Protein AF-0000000085047486 (afdb_homodimer)

Foldseek 3Di:
DWAALVVVCVVVVHDSVVQVVCCVVVQQNQDDADPVRGGIDDVVSVVSVVQVVVVVVLPDDSVVSSVQVPDPDDPPVVVNVVSVVVVVVVVVVVVLVVVLVVLLVVLPPDPPDDPVLSVVCVQQSSQCSSLLVVVLVLQCVVCVVPVVLNVQSVVCVDPVVSNQLSVLVSQLLVVLVVCLVVVHALPDPSNLVSVVSNDDPNNVVVLVLVPVPVSCVVCVVRPVGPDPPSSVVSNNVNVVVNVVVVVVVVVVVVVD/DWAALVVVCVVVVHDSVVQVVCCVVVQQNQDDADPVRGGIDDVVSVVSVVQVVVVVVLPDDSVVSSVQVPDPDDPPVVVNVVSVVVVVVVVVVVVLVVVLVVLLVVLPPDPPDDPVLSVVCVQQSSQCSSLLVVVLVLVCVVCVVPVVLNVVSVVCPDPVVSNQLSVLVSQLLVVLVVCLVVVHALPDPSNLVSVVSNDDPNNVVVLVLVVVPVSCVVVVVRPVGPDDPSSVVSNNVNVVVNVVVVVVVVVVVVVD

Solvent-accessible surface area (backbone atoms only — not comparable to full-atom values): 28492 Å² total; per-residue (Å²): 110,78,34,40,62,68,56,44,18,61,68,72,70,56,48,58,66,55,51,50,48,31,33,72,73,62,70,51,60,68,82,44,61,47,98,85,66,42,63,24,39,35,58,68,53,52,54,51,48,48,54,49,50,51,41,44,64,60,64,48,50,73,68,55,46,48,54,52,70,70,41,91,70,69,62,54,69,61,50,45,52,52,39,48,51,52,50,51,51,49,49,50,54,50,48,52,41,48,50,44,46,49,57,54,51,58,53,67,75,33,88,86,49,53,66,68,62,46,58,73,42,40,66,42,51,50,44,52,52,70,35,42,63,58,37,51,49,52,50,45,63,73,38,65,89,34,69,71,59,42,54,47,53,55,58,70,70,39,70,82,58,42,58,60,50,51,52,35,49,51,50,36,51,51,50,49,48,52,29,58,76,66,68,49,69,54,92,33,72,68,48,50,50,33,47,56,70,59,58,43,78,50,46,54,54,51,53,55,44,71,70,32,64,68,57,42,65,77,37,40,79,54,66,65,68,66,56,60,66,70,60,42,52,50,50,49,52,29,49,49,52,52,53,55,56,47,54,52,52,53,54,55,54,65,76,94,110,78,34,41,62,68,58,44,18,62,67,72,70,57,46,58,67,56,51,50,48,31,33,72,75,63,69,52,59,69,83,44,58,46,95,85,68,42,61,22,39,36,59,68,53,50,54,51,49,48,54,50,50,50,40,45,63,61,63,48,50,72,68,55,44,48,54,53,70,70,41,91,70,68,61,54,68,62,52,46,52,51,37,50,51,51,50,51,51,50,50,50,54,50,49,53,40,47,48,45,47,50,57,55,52,57,52,67,75,33,88,88,49,53,66,68,61,46,58,73,42,41,66,38,50,51,43,52,51,70,34,42,64,58,39,51,50,53,50,46,62,74,39,64,90,35,68,70,60,42,53,45,52,56,57,70,69,38,68,81,58,43,58,60,50,52,51,34,48,51,50,35,50,51,51,52,48,50,29,58,76,68,68,48,69,55,92,32,72,69,49,50,50,34,49,58,71,59,59,42,77,51,46,53,54,50,53,56,46,72,70,32,65,68,55,42,64,76,38,38,79,54,66,65,67,64,56,60,66,71,59,41,52,51,50,50,53,31,51,50,53,52,54,56,56,47,52,53,52,55,54,54,54,66,76,92

Radius of gyration: 31.58 Å; Cα contacts (8 Å, |Δi|>4): 415; chains: 2; bounding box: 47×103×79 Å

Sequence (512 aa):
MEVTIGHFAKLVNTTIRTLRYYDKIELLKPTNRNDKGQKVYTRKEWELYQKISIFKQLGLSLEEIKTHLSKDTLKTKELLDLQEQMINQKMEELNETLQTIQRMKELYGKNSISDKELDEFTFIMLDVFRREKKQIHALEKHFHDNPCILAEIESLKDPKLNLERDKATIELLSITRKLLVYNETVNNSEMLKAINNLVTPTTRTLFTLLQDETFLEAHQHEFNSYIPEDLGIYLYEGLKAYFTSRSSQEEDKKDVMEVTIGHFAKLVNTTIRTLRYYDKIELLKPTNRNDKGQKVYTRKEWELYQKISIFKQLGLSLEEIKTHLSKDTLKTKELLDLQEQMINQKMEELNETLQTIQRMKELYGKNSISDKELDEFTFIMLDVFRREKKQIHALEKHFHDNPCILAEIESLKDPKLNLERDKATIELLSITRKLLVYNETVNNSEMLKAINNLVTPTTRTLFTLLQDETFLEAHQHEFNSYIPEDLGIYLYEGLKAYFTSRSSQEEDKKDV

InterPro domains:
  IPR000551 MerR-type HTH domain [PF13411] (4-70)
  IPR000551 MerR-type HTH domain [PS50937] (1-71)
  IPR000551 MerR-type HTH domain [SM00422] (3-72)
  IPR009061 Putative DNA-binding domain superfamily [SSF46955] (4-115)
  IPR047057 MerR transcriptional regulator [PTHR30204] (3-142)

Organism: Alkalihalophilus pseudofirmus (strain ATCC BAA-2126 / JCM 17055 / OF4) (NCBI:txid398511)

Secondary structure (DSSP, 8-state):
-EE-HHHHHHHHT--HHHHHHHHHTTSS---EE-TTS-EEEEHHHHHHHHHHHHHHHHT--HHHHHHHHH-S---HHHHHHHHHHHHHHHHHHHHHHHHHHHHHHHHHT-TTS-HHHHHHHHHHHHHHHHHHHHHHHHHHHHTTT-HHHHHHHHGGG-HHHHHHHHHHHHHHHHHHHHHHHTT--S--HHHHHHHHTT--HHHHHHHHHHT-HHHHHHTHHHH-----HHHHHHHHHHHHHHHHHHHHHHHHHH--/-EE-HHHHHHHHT--HHHHHHHHHTTSS---EE-TTS-EEEEHHHHHHHHHHHHHHHHT--HHHHHHHHH-S---HHHHHHHHHHHHHHHHHHHHHHHHHHHHHHHHHT-TTS-HHHHHHHHHHHHHHHHHHHHHHHHHHHHTTT-HHHHHHHHHTT-HHHHHHHHHHHHHHHHHHHHHHHTT--S--HHHHHHHHHH--HHHHHHHHHHT-HHHHHHTHHHH-----HHHHHHHHHHHHHHHHHHHHHHHHHH--

pLDDT: mean 87.4, std 9.21, range [40.72, 97.06]

Nearest PDB structures (foldseek):
  3hh0-assembly1_A  TM=8.003E-01  e=4.732E-06  Bacillus cereus ATCC 14579
  1jbg-assembly1_A-2  TM=9.029E-01  e=4.139E-05  Bacillus subtilis
  7cla-assembly1_A-2  TM=5.961E-01  e=3.812E-04  Caulobacter vibrioides CB15
  3qao-assembly1_A-2  TM=6.385E-01  e=1.537E-03  Listeria monocytogenes EGD-e
  6jni-assembly3_E  TM=7.633E-01  e=1.151E-02  Pseudomonas putida

Structure (mmCIF, N/CA/C/O backbone):
data_AF-0000000085047486-model_v1
#
loop_
_entity.id
_entity.type
_entity.pdbx_description
1 polymer 'MarR family transcriptional regulator'
#
loop_
_atom_site.group_PDB
_atom_site.id
_atom_site.type_symbol
_atom_site.label_atom_id
_atom_site.label_alt_id
_atom_site.label_comp_id
_atom_site.label_asym_id
_atom_site.label_entity_id
_atom_site.label_seq_id
_atom_site.pdbx_PDB_ins_code
_atom_site.Cartn_x
_atom_site.Cartn_y
_atom_site.Cartn_z
_atom_site.occupancy
_atom_site.B_iso_or_equiv
_atom_site.auth_seq_id
_atom_site.auth_comp_id
_atom_site.auth_asym_id
_atom_site.auth_atom_id
_atom_site.pdbx_PDB_model_num
ATOM 1 N N . MET A 1 1 ? -1.438 36.438 -0.501 1 80.25 1 MET A N 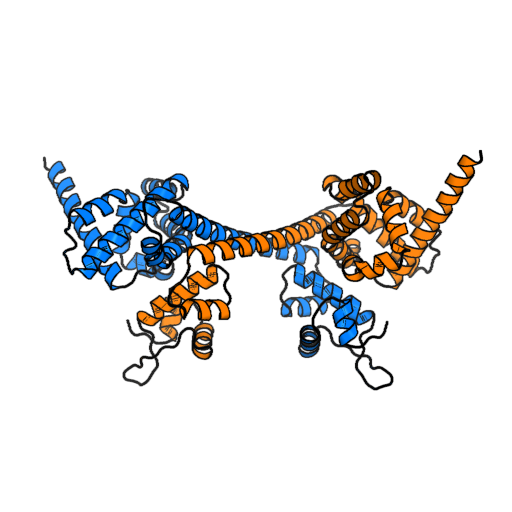1
ATOM 2 C CA . MET A 1 1 ? -0.644 35.625 -1.406 1 80.25 1 MET A CA 1
ATOM 3 C C . MET A 1 1 ? -1.329 35.469 -2.762 1 80.25 1 MET A C 1
ATOM 5 O O . MET A 1 1 ? -2.525 35.188 -2.832 1 80.25 1 MET A O 1
ATOM 9 N N . GLU A 1 2 ? -0.721 35.906 -3.869 1 90.56 2 GLU A N 1
ATOM 10 C CA . GLU A 1 2 ? -1.14 35.688 -5.246 1 90.56 2 GLU A CA 1
ATOM 11 C C . GLU A 1 2 ? 0.036 35.219 -6.109 1 90.56 2 GLU A C 1
ATOM 13 O O . GLU A 1 2 ? 0.945 36 -6.387 1 90.56 2 GLU A O 1
ATOM 18 N N . VAL A 1 3 ? -0.015 33.969 -6.461 1 93.81 3 VAL A N 1
ATOM 19 C CA . VAL A 1 3 ? 1.137 33.438 -7.184 1 93.81 3 VAL A CA 1
ATOM 20 C C . VAL A 1 3 ? 0.664 32.656 -8.398 1 93.81 3 VAL A C 1
ATOM 22 O O . VAL A 1 3 ? -0.443 32.094 -8.398 1 93.81 3 VAL A O 1
ATOM 25 N N . THR A 1 4 ? 1.511 32.625 -9.375 1 95.06 4 THR A N 1
ATOM 26 C CA . THR A 1 4 ? 1.206 31.875 -10.586 1 95.06 4 THR A CA 1
ATOM 27 C C . THR A 1 4 ? 1.359 30.375 -10.328 1 95.06 4 THR A C 1
ATOM 29 O O . THR A 1 4 ? 1.813 29.969 -9.258 1 95.06 4 THR A O 1
ATOM 32 N N . ILE A 1 5 ? 0.934 29.547 -11.359 1 95.62 5 ILE A N 1
ATOM 33 C CA . ILE A 1 5 ? 0.89 28.094 -11.195 1 95.62 5 ILE A CA 1
ATOM 34 C C . ILE A 1 5 ? 2.301 27.562 -10.969 1 95.62 5 ILE A C 1
ATOM 36 O O . ILE A 1 5 ? 2.498 26.609 -10.203 1 95.62 5 ILE A O 1
ATOM 40 N N . GLY A 1 6 ? 3.281 28.125 -11.609 1 95.56 6 GLY A N 1
ATOM 41 C CA . GLY A 1 6 ? 4.656 27.688 -11.438 1 95.56 6 GLY A CA 1
ATOM 42 C C . GLY A 1 6 ? 5.176 27.891 -10.023 1 95.56 6 GLY A C 1
ATOM 43 O O . GLY A 1 6 ? 5.77 26.969 -9.438 1 95.56 6 GLY A O 1
ATOM 44 N N . HIS A 1 7 ? 4.969 29.062 -9.523 1 94.12 7 HIS A N 1
ATOM 45 C CA . HIS A 1 7 ? 5.395 29.359 -8.164 1 94.12 7 HIS A CA 1
ATOM 46 C C . HIS A 1 7 ? 4.609 28.531 -7.148 1 94.12 7 HIS A C 1
ATOM 48 O O . HIS A 1 7 ? 5.176 28.062 -6.156 1 94.12 7 HIS A O 1
ATOM 54 N N . PHE A 1 8 ? 3.373 28.375 -7.43 1 94.62 8 PHE A N 1
ATOM 55 C CA . PHE A 1 8 ? 2.527 27.594 -6.535 1 94.62 8 PHE A CA 1
ATOM 56 C C . PHE A 1 8 ? 2.998 26.141 -6.477 1 94.62 8 PHE A C 1
ATOM 58 O O . PHE A 1 8 ? 3.049 25.547 -5.398 1 94.62 8 PHE A O 1
ATOM 65 N N . ALA A 1 9 ? 3.311 25.594 -7.59 1 95.75 9 ALA A N 1
ATOM 66 C CA . ALA A 1 9 ? 3.803 24.219 -7.656 1 95.75 9 ALA A CA 1
ATOM 67 C C . ALA A 1 9 ? 5.043 24.031 -6.781 1 95.75 9 ALA A C 1
ATOM 69 O O . ALA A 1 9 ? 5.16 23.031 -6.062 1 95.75 9 ALA A O 1
ATOM 70 N N . LYS A 1 10 ? 5.879 25 -6.809 1 91.31 10 LYS A N 1
ATOM 71 C CA . LYS A 1 10 ? 7.09 24.953 -5.992 1 91.31 10 LYS A CA 1
ATOM 72 C C . LYS A 1 10 ? 6.75 25.062 -4.504 1 91.31 10 LYS A C 1
ATOM 74 O O . LYS A 1 10 ? 7.344 24.359 -3.68 1 91.31 10 LYS A O 1
ATOM 79 N N . LEU A 1 11 ? 5.832 25.906 -4.266 1 89.19 11 LEU A N 1
ATOM 80 C CA . LEU A 1 11 ? 5.438 26.156 -2.885 1 89.19 11 LEU A CA 1
ATOM 81 C C . LEU A 1 11 ? 4.883 24.906 -2.229 1 89.19 11 LEU A C 1
ATOM 83 O O . LEU A 1 11 ? 5.16 24.641 -1.057 1 89.19 11 LEU A O 1
ATOM 87 N N . VAL A 1 12 ? 4.074 24.172 -3.014 1 90.5 12 VAL A N 1
ATOM 88 C CA . VAL A 1 12 ? 3.391 23.031 -2.414 1 90.5 12 VAL A CA 1
ATOM 89 C C . VAL A 1 12 ? 4.117 21.734 -2.783 1 90.5 12 VAL A C 1
ATOM 91 O O . VAL A 1 12 ? 3.648 20.641 -2.471 1 90.5 12 VAL A O 1
ATOM 94 N N . ASN A 1 13 ? 5.219 21.844 -3.416 1 89.19 13 ASN A N 1
ATOM 95 C CA . ASN A 1 13 ? 6.098 20.734 -3.764 1 89.19 13 ASN A CA 1
ATOM 96 C C . ASN A 1 13 ? 5.383 19.703 -4.625 1 89.19 13 ASN A C 1
ATOM 98 O O . ASN A 1 13 ? 5.355 18.516 -4.289 1 89.19 13 ASN A O 1
ATOM 102 N N . THR A 1 14 ? 4.84 20.125 -5.711 1 93.94 14 THR A N 1
ATOM 103 C CA . THR A 1 14 ? 4.199 19.266 -6.699 1 93.94 14 THR A CA 1
ATOM 104 C C . THR A 1 14 ? 4.535 19.719 -8.117 1 93.94 14 THR A C 1
ATOM 106 O O . THR A 1 14 ? 5.441 20.531 -8.312 1 93.94 14 THR A O 1
ATOM 109 N N . THR A 1 15 ? 3.922 19.109 -9.039 1 95.06 15 THR A N 1
ATOM 110 C CA . THR A 1 15 ? 4.219 19.453 -10.43 1 95.06 15 THR A CA 1
ATOM 111 C C . THR A 1 15 ? 3.098 20.297 -11.023 1 95.06 15 THR A C 1
ATOM 113 O O . THR A 1 15 ? 1.955 20.234 -10.57 1 95.06 15 THR A O 1
ATOM 116 N N . ILE A 1 16 ? 3.543 21.078 -11.992 1 96.31 16 ILE A N 1
ATOM 117 C CA . ILE A 1 16 ? 2.572 21.875 -12.734 1 96.31 16 ILE A CA 1
ATOM 118 C C . ILE A 1 16 ? 1.521 20.953 -13.352 1 96.31 16 ILE A C 1
ATOM 120 O O . ILE A 1 16 ? 0.332 21.281 -13.367 1 96.31 16 ILE A O 1
ATOM 124 N N . ARG A 1 17 ? 1.973 19.844 -13.758 1 95.12 17 ARG A N 1
ATOM 125 C CA . ARG A 1 17 ? 1.08 18.859 -14.367 1 95.12 17 ARG A CA 1
ATOM 126 C C . ARG A 1 17 ? -0.008 18.438 -13.391 1 95.12 17 ARG A C 1
ATOM 128 O O . ARG A 1 17 ? -1.183 18.359 -13.75 1 95.12 17 ARG A O 1
ATOM 135 N N . THR A 1 18 ? 0.336 18.219 -12.25 1 95.81 18 THR A N 1
ATOM 136 C CA . THR A 1 18 ? -0.607 17.797 -11.219 1 95.81 18 THR A CA 1
ATOM 137 C C . THR A 1 18 ? -1.649 18.891 -10.961 1 95.81 18 THR A C 1
ATOM 139 O O . THR A 1 18 ? -2.848 18.594 -10.898 1 95.81 18 THR A O 1
ATOM 142 N N . LEU A 1 19 ? -1.195 20.109 -10.844 1 97.06 19 LEU A N 1
ATOM 143 C CA . LEU A 1 19 ? -2.1 21.219 -10.57 1 97.06 19 LEU A CA 1
ATOM 144 C C . LEU A 1 19 ? -3.055 21.438 -11.742 1 97.06 19 LEU A C 1
ATOM 146 O O . LEU A 1 19 ? -4.227 21.766 -11.539 1 97.06 19 LEU A O 1
ATOM 150 N N . ARG A 1 20 ? -2.568 21.25 -12.922 1 95.81 20 ARG A N 1
ATOM 151 C CA . ARG A 1 20 ? -3.422 21.359 -14.102 1 95.81 20 ARG A CA 1
ATOM 152 C C . ARG A 1 20 ? -4.477 20.266 -14.125 1 95.81 20 ARG A C 1
ATOM 154 O O . ARG A 1 20 ? -5.625 20.5 -14.5 1 95.81 20 ARG A O 1
ATOM 161 N N . TYR A 1 21 ? -4.027 19.188 -13.797 1 96.44 21 TYR A N 1
ATOM 162 C CA . TYR A 1 21 ? -4.98 18.094 -13.727 1 96.44 21 TYR A CA 1
ATOM 163 C C . TYR A 1 21 ? -6.062 18.375 -12.688 1 96.44 21 TYR A C 1
ATOM 165 O O . TYR A 1 21 ? -7.246 18.141 -12.938 1 96.44 21 TYR A O 1
ATOM 173 N N . TYR A 1 22 ? -5.645 18.797 -11.492 1 96.62 22 TYR A N 1
ATOM 174 C CA . TYR A 1 22 ? -6.602 19.125 -10.445 1 96.62 22 TYR A CA 1
ATOM 175 C C . TYR A 1 22 ? -7.598 20.172 -10.938 1 96.62 22 TYR A C 1
ATOM 177 O O . TYR A 1 22 ? -8.781 20.125 -10.578 1 96.62 22 TYR A O 1
ATOM 185 N N . ASP A 1 23 ? -7.09 21.109 -11.672 1 95.75 23 ASP A N 1
ATOM 186 C CA . ASP A 1 23 ? -7.941 22.141 -12.266 1 95.75 23 ASP A CA 1
ATOM 187 C C . ASP A 1 23 ? -8.93 21.531 -13.25 1 95.75 23 ASP A C 1
ATOM 189 O O . ASP A 1 23 ? -10.125 21.844 -13.227 1 95.75 23 ASP A O 1
ATOM 193 N N . LYS A 1 24 ? -8.461 20.625 -14.07 1 95.62 24 LYS A N 1
ATOM 194 C CA . LYS A 1 24 ? -9.258 19.969 -15.102 1 95.62 24 LYS A CA 1
ATOM 195 C C . LYS A 1 24 ? -10.43 19.203 -14.484 1 95.62 24 LYS A C 1
ATOM 197 O O . LYS A 1 24 ? -11.547 19.25 -15 1 95.62 24 LYS A O 1
ATOM 202 N N . ILE A 1 25 ? -10.195 18.531 -13.43 1 94.75 25 ILE A N 1
ATOM 203 C CA . ILE A 1 25 ? -11.242 17.719 -12.828 1 94.75 25 ILE A CA 1
ATOM 204 C C . ILE A 1 25 ? -12 18.547 -11.789 1 94.75 25 ILE A C 1
ATOM 206 O O . ILE A 1 25 ? -12.805 18.016 -11.023 1 94.75 25 ILE A O 1
ATOM 210 N N . GLU A 1 26 ? -11.695 19.797 -11.578 1 93.94 26 GLU A N 1
ATOM 211 C CA . GLU A 1 26 ? -12.398 20.766 -10.734 1 93.94 26 GLU A CA 1
ATOM 212 C C . GLU A 1 26 ? -12.203 20.438 -9.258 1 93.94 26 GLU A C 1
ATOM 214 O O . GLU A 1 26 ? -13.117 20.625 -8.453 1 93.94 26 GLU A O 1
ATOM 219 N N . LEU A 1 27 ? -11.141 19.906 -8.969 1 95.38 27 LEU A N 1
ATOM 220 C CA . LEU A 1 27 ? -10.781 19.625 -7.578 1 95.38 27 LEU A CA 1
ATOM 221 C C . LEU A 1 27 ? -10.141 20.844 -6.926 1 95.38 27 LEU A C 1
ATOM 223 O O . LEU A 1 27 ? -10.438 21.156 -5.77 1 95.38 27 LEU A O 1
ATOM 227 N N . LEU A 1 28 ? -9.234 21.5 -7.586 1 95.81 28 LEU A N 1
ATOM 228 C CA . LEU A 1 28 ? -8.547 22.734 -7.215 1 95.81 28 LEU A CA 1
ATOM 229 C C . LEU A 1 28 ? -8.453 23.672 -8.406 1 95.81 28 LEU A C 1
ATOM 231 O O . LEU A 1 28 ? -7.516 23.578 -9.203 1 95.81 28 LEU A O 1
ATOM 235 N N . LYS A 1 29 ? -9.383 24.547 -8.461 1 93.81 29 LYS A N 1
ATOM 236 C CA . LYS A 1 29 ? -9.492 25.453 -9.594 1 93.81 29 LYS A CA 1
ATOM 237 C C . LYS A 1 29 ? -9.258 26.906 -9.156 1 93.81 29 LYS A C 1
ATOM 239 O O . LYS A 1 29 ? -10.047 27.453 -8.391 1 93.81 29 LYS A O 1
ATOM 244 N N . PRO A 1 30 ? -8.125 27.438 -9.641 1 93.5 30 PRO A N 1
ATOM 245 C CA . PRO A 1 30 ? -7.945 28.859 -9.328 1 93.5 30 PRO A CA 1
ATOM 246 C C . PRO A 1 30 ? -9 29.75 -9.984 1 93.5 30 PRO A C 1
ATOM 248 O O . PRO A 1 30 ? -9.344 29.531 -11.156 1 93.5 30 PRO A O 1
ATOM 251 N N . THR A 1 31 ? -9.555 30.656 -9.234 1 89.38 31 THR A N 1
ATOM 252 C CA . THR A 1 31 ? -10.633 31.484 -9.773 1 89.38 31 THR A CA 1
ATOM 253 C C . THR A 1 31 ? -10.172 32.938 -9.961 1 89.38 31 THR A C 1
ATOM 255 O O . THR A 1 31 ? -10.82 33.719 -10.656 1 89.38 31 THR A O 1
ATOM 258 N N . ASN A 1 32 ? -9.094 33.281 -9.383 1 93.19 32 ASN A N 1
ATOM 259 C CA . ASN A 1 32 ? -8.609 34.656 -9.461 1 93.19 32 ASN A CA 1
ATOM 260 C C . ASN A 1 32 ? -7.613 34.844 -10.602 1 93.19 32 ASN A C 1
ATOM 262 O O . ASN A 1 32 ? -6.973 33.875 -11.031 1 93.19 32 ASN A O 1
ATOM 266 N N . ARG A 1 33 ? -7.539 36.062 -11.086 1 93.81 33 ARG A N 1
ATOM 267 C CA . ARG A 1 33 ? -6.602 36.406 -12.141 1 93.81 33 ARG A CA 1
ATOM 268 C C . ARG A 1 33 ? -5.812 37.688 -11.781 1 93.81 33 ARG A C 1
ATOM 270 O O . ARG A 1 33 ? -6.316 38.562 -11.07 1 93.81 33 ARG A O 1
ATOM 277 N N . ASN A 1 34 ? -4.582 37.656 -12.203 1 92.62 34 ASN A N 1
ATOM 278 C CA . ASN A 1 34 ? -3.791 38.875 -11.984 1 92.62 34 ASN A CA 1
ATOM 279 C C . ASN A 1 34 ? -4.062 39.906 -13.062 1 92.62 34 ASN A C 1
ATOM 281 O O . ASN A 1 34 ? -4.965 39.75 -13.883 1 92.62 34 ASN A O 1
ATOM 285 N N . ASP A 1 35 ? -3.271 41 -12.922 1 92.5 35 ASP A N 1
ATOM 286 C CA . ASP A 1 35 ? -3.477 42.125 -13.812 1 92.5 35 ASP A CA 1
ATOM 287 C C . ASP A 1 35 ? -3.225 41.75 -15.266 1 92.5 35 ASP A C 1
ATOM 289 O O . ASP A 1 35 ? -3.756 42.375 -16.188 1 92.5 35 ASP A O 1
ATOM 293 N N . LYS A 1 36 ? -2.469 40.781 -15.508 1 94 36 LYS A N 1
ATOM 294 C CA . LYS A 1 36 ? -2.133 40.312 -16.859 1 94 36 LYS A CA 1
ATOM 295 C C . LYS A 1 36 ? -3.135 39.281 -17.344 1 94 36 LYS A C 1
ATOM 297 O O . LYS A 1 36 ? -2.982 38.75 -18.438 1 94 36 LYS A O 1
ATOM 302 N N . GLY A 1 37 ? -4.137 38.938 -16.594 1 92.25 37 GLY A N 1
ATOM 303 C CA . GLY A 1 37 ? -5.168 38 -17 1 92.25 37 GLY A CA 1
ATOM 304 C C . GLY A 1 37 ? -4.801 36.562 -16.703 1 92.25 37 GLY A C 1
ATOM 305 O O . GLY A 1 37 ? -5.527 35.656 -17.078 1 92.25 37 GLY A O 1
ATOM 306 N N . GLN A 1 38 ? -3.666 36.406 -16.078 1 93.19 38 GLN A N 1
ATOM 307 C CA . GLN A 1 38 ? -3.227 35.062 -15.75 1 93.19 38 GLN A CA 1
ATOM 308 C C . GLN A 1 38 ? -3.904 34.531 -14.484 1 93.19 38 GLN A C 1
ATOM 310 O O . GLN A 1 38 ? -4.102 35.281 -13.531 1 93.19 38 GLN A O 1
ATOM 315 N N . LYS A 1 39 ? -4.262 33.25 -14.578 1 94 39 LYS A N 1
ATOM 316 C CA . LYS A 1 39 ? -4.797 32.656 -13.359 1 94 39 LYS A CA 1
ATOM 317 C C . LYS A 1 39 ? -3.764 32.656 -12.242 1 94 39 LYS A C 1
ATOM 319 O O . LYS A 1 39 ? -2.576 32.406 -12.484 1 94 39 LYS A O 1
ATOM 324 N N . VAL A 1 40 ? -4.234 32.969 -11.008 1 96.19 40 VAL A N 1
ATOM 325 C CA . VAL A 1 40 ? -3.318 33.031 -9.875 1 96.19 40 VAL A CA 1
ATOM 326 C C . VAL A 1 40 ? -3.906 32.219 -8.703 1 96.19 40 VAL A C 1
ATOM 328 O O . VAL A 1 40 ? -5.125 32.094 -8.594 1 96.19 40 VAL A O 1
ATOM 331 N N . TYR A 1 41 ? -3.029 31.656 -7.953 1 95.56 41 TYR A N 1
ATOM 332 C CA . TYR A 1 41 ? -3.369 30.922 -6.734 1 95.56 41 TYR A CA 1
ATOM 333 C C . TYR A 1 41 ? -3.213 31.828 -5.508 1 95.56 41 TYR A C 1
ATOM 335 O O . TYR A 1 41 ? -2.225 32.562 -5.387 1 95.56 41 TYR A O 1
ATOM 343 N N . THR A 1 42 ? -4.234 31.828 -4.711 1 93.12 42 THR A N 1
ATOM 344 C CA . THR A 1 42 ? -4.223 32.594 -3.473 1 93.12 42 THR A CA 1
ATOM 345 C C . THR A 1 42 ? -4.164 31.672 -2.262 1 93.12 42 THR A C 1
ATOM 347 O O . THR A 1 42 ? -3.93 30.469 -2.404 1 93.12 42 THR A O 1
ATOM 350 N N . ARG A 1 43 ? -4.312 32.25 -1.054 1 88.88 43 ARG A N 1
ATOM 351 C CA . ARG A 1 43 ? -4.285 31.469 0.189 1 88.88 43 ARG A CA 1
ATOM 352 C C . ARG A 1 43 ? -5.422 30.453 0.229 1 88.88 43 ARG A C 1
ATOM 354 O O . ARG A 1 43 ? -5.266 29.359 0.781 1 88.88 43 ARG A O 1
ATOM 361 N N . LYS A 1 44 ? -6.441 30.844 -0.397 1 89.69 44 LYS A N 1
ATOM 362 C CA . LYS A 1 44 ? -7.594 29.938 -0.439 1 89.69 44 LYS A CA 1
ATOM 363 C C . LYS A 1 44 ? -7.246 28.625 -1.132 1 89.69 44 LYS A C 1
ATOM 365 O O . LYS A 1 44 ? -7.574 27.547 -0.633 1 89.69 44 LYS A O 1
ATOM 370 N N . GLU A 1 45 ? -6.555 28.734 -2.27 1 93.12 45 GLU A N 1
ATOM 371 C CA . GLU A 1 45 ? -6.148 27.531 -2.996 1 93.12 45 GLU A CA 1
ATOM 372 C C . GLU A 1 45 ? -5.102 26.75 -2.217 1 93.12 45 GLU A C 1
ATOM 374 O O . GLU A 1 45 ? -5.066 25.516 -2.283 1 93.12 45 GLU A O 1
ATOM 379 N N . TRP A 1 46 ? -4.293 27.453 -1.574 1 90.88 46 TRP A N 1
ATOM 380 C CA . TRP A 1 46 ? -3.27 26.797 -0.776 1 90.88 46 TRP A CA 1
ATOM 381 C C . TRP A 1 46 ? -3.904 25.938 0.321 1 90.88 46 TRP A C 1
ATOM 383 O O . TRP A 1 46 ? -3.516 24.797 0.526 1 90.88 46 TRP A O 1
ATOM 393 N N . GLU A 1 47 ? -4.867 26.5 1.023 1 88.56 47 GLU A N 1
ATOM 394 C CA . GLU A 1 47 ? -5.566 25.766 2.078 1 88.56 47 GLU A CA 1
ATOM 395 C C . GLU A 1 47 ? -6.27 24.531 1.523 1 88.56 47 GLU A C 1
ATOM 397 O O . GLU A 1 47 ? -6.211 23.453 2.125 1 88.56 47 GLU A O 1
ATOM 402 N N . LEU A 1 48 ? -6.883 24.75 0.443 1 91.25 48 LEU A N 1
ATOM 403 C CA . LEU A 1 48 ? -7.582 23.641 -0.191 1 91.25 48 LEU A CA 1
ATOM 404 C C . LEU A 1 48 ? -6.605 22.547 -0.579 1 91.25 48 LEU A C 1
ATOM 406 O O . LEU A 1 48 ? -6.902 21.359 -0.408 1 91.25 48 LEU A O 1
ATOM 410 N N . TYR A 1 49 ? -5.473 22.938 -1.107 1 93.81 49 TYR A N 1
ATOM 411 C CA . TYR A 1 49 ? -4.457 21.953 -1.49 1 93.81 49 TYR A CA 1
ATOM 412 C C . TYR A 1 49 ? -4 21.141 -0.286 1 93.81 49 TYR A C 1
ATOM 414 O O . TYR A 1 49 ? -3.766 19.938 -0.397 1 93.81 49 TYR A O 1
ATOM 422 N N . GLN A 1 50 ? -3.857 21.75 0.819 1 90.38 50 GLN A N 1
ATOM 423 C CA . GLN A 1 50 ? -3.43 21.047 2.018 1 90.38 50 GLN A CA 1
ATOM 424 C C . GLN A 1 50 ? -4.453 19.984 2.42 1 90.38 50 GLN A C 1
ATOM 426 O O . GLN A 1 50 ? -4.082 18.859 2.793 1 90.38 50 GLN A O 1
ATOM 431 N N . LYS A 1 51 ? -5.691 20.359 2.377 1 90.5 51 LYS A N 1
ATOM 432 C CA . LYS A 1 51 ? -6.754 19.391 2.68 1 90.5 51 LYS A CA 1
ATOM 433 C C . LYS A 1 51 ? -6.703 18.203 1.728 1 90.5 51 LYS A C 1
ATOM 435 O O . LYS A 1 51 ? -6.801 17.062 2.16 1 90.5 51 LYS A O 1
ATOM 440 N N . ILE A 1 52 ? -6.527 18.531 0.496 1 94.06 52 ILE A N 1
ATOM 441 C CA . ILE A 1 52 ? -6.422 17.5 -0.523 1 94.06 52 ILE A CA 1
ATOM 442 C C . ILE A 1 52 ? -5.238 16.578 -0.207 1 94.06 52 ILE A C 1
ATOM 444 O O . ILE A 1 52 ? -5.355 15.359 -0.281 1 94.06 52 ILE A O 1
ATOM 448 N N . SER A 1 53 ? -4.148 17.172 0.113 1 92.31 53 SER A N 1
ATOM 449 C CA . SER A 1 53 ? -2.936 16.422 0.424 1 92.31 53 SER A CA 1
ATOM 450 C C . SER A 1 53 ? -3.15 15.492 1.615 1 92.31 53 SER A C 1
ATOM 452 O O . SER A 1 53 ? -2.656 14.359 1.625 1 92.31 53 SER A O 1
ATOM 454 N N . ILE A 1 54 ? -3.846 15.93 2.592 1 91.19 54 ILE A N 1
ATOM 455 C CA . ILE A 1 54 ? -4.148 15.125 3.77 1 91.19 54 ILE A CA 1
ATOM 456 C C . ILE A 1 54 ? -5.004 13.922 3.365 1 91.19 54 ILE A C 1
ATOM 458 O O . ILE A 1 54 ? -4.707 12.789 3.742 1 91.19 54 ILE A O 1
ATOM 462 N N . PHE A 1 55 ? -6.02 14.211 2.623 1 92.5 55 PHE A N 1
ATOM 463 C CA . PHE A 1 55 ? -6.895 13.141 2.166 1 92.5 55 PHE A CA 1
ATOM 464 C C . PHE A 1 55 ? -6.113 12.125 1.341 1 92.5 55 PHE A C 1
ATOM 466 O O . PHE A 1 55 ? -6.32 10.914 1.475 1 92.5 55 PHE A O 1
ATOM 473 N N . LYS A 1 56 ? -5.262 12.672 0.554 1 92.25 56 LYS A N 1
ATOM 474 C CA . LYS A 1 56 ? -4.43 11.789 -0.262 1 92.25 56 LYS A CA 1
ATOM 475 C C . LYS A 1 56 ? -3.561 10.891 0.611 1 92.25 56 LYS A C 1
ATOM 477 O O . LYS A 1 56 ? -3.426 9.695 0.337 1 92.25 56 LYS A O 1
ATOM 482 N N . GLN A 1 57 ? -2.984 11.477 1.558 1 89.06 57 GLN A N 1
ATOM 483 C CA . GLN A 1 57 ? -2.141 10.703 2.461 1 89.06 57 GLN A CA 1
ATOM 484 C C . GLN A 1 57 ? -2.949 9.625 3.186 1 89.06 57 GLN A C 1
ATOM 486 O O . GLN A 1 57 ? -2.438 8.547 3.471 1 89.06 57 GLN A O 1
ATOM 491 N N . LEU A 1 58 ? -4.207 10 3.453 1 90.69 58 LEU A N 1
ATOM 492 C CA . LEU A 1 58 ? -5.09 9.047 4.117 1 90.69 58 LEU A CA 1
ATOM 493 C C . LEU A 1 58 ? -5.504 7.93 3.162 1 90.69 58 LEU A C 1
ATOM 495 O O . LEU A 1 58 ? -6.105 6.938 3.58 1 90.69 58 LEU A O 1
ATOM 499 N N . GLY A 1 59 ? -5.234 8.078 1.941 1 87.81 59 GLY A N 1
ATOM 500 C CA . GLY A 1 59 ? -5.453 6.988 1.001 1 87.81 59 GLY A CA 1
ATOM 501 C C . GLY A 1 59 ? -6.695 7.172 0.15 1 87.81 59 GLY A C 1
ATOM 502 O O . GLY A 1 59 ? -7.105 6.258 -0.568 1 87.81 59 GLY A O 1
ATOM 503 N N . LEU A 1 60 ? -7.258 8.25 0.129 1 90.94 60 LEU A N 1
ATOM 504 C CA . LEU A 1 60 ? -8.477 8.484 -0.637 1 90.94 60 LEU A CA 1
ATOM 505 C C . LEU A 1 60 ? -8.156 8.742 -2.105 1 90.94 60 LEU A C 1
ATOM 507 O O . LEU A 1 60 ? -7.133 9.352 -2.422 1 90.94 60 LEU A O 1
ATOM 511 N N . SER A 1 61 ? -9.055 8.266 -2.947 1 91.25 61 SER A N 1
ATOM 512 C CA . SER A 1 61 ? -8.961 8.609 -4.363 1 91.25 61 SER A CA 1
ATOM 513 C C . SER A 1 61 ? -9.383 10.055 -4.609 1 91.25 61 SER A C 1
ATOM 515 O O . SER A 1 61 ? -10.023 10.68 -3.758 1 91.25 61 SER A O 1
ATOM 517 N N . LEU A 1 62 ? -9.023 10.594 -5.75 1 93.62 62 LEU A N 1
ATOM 518 C CA . LEU A 1 62 ? -9.383 11.969 -6.086 1 93.62 62 LEU A CA 1
ATOM 519 C C . LEU A 1 62 ? -10.898 12.133 -6.152 1 93.62 62 LEU A C 1
ATOM 521 O O . LEU A 1 62 ? -11.43 13.18 -5.781 1 93.62 62 LEU A O 1
ATOM 525 N N . GLU A 1 63 ? -11.547 11.031 -6.551 1 92.44 63 GLU A N 1
ATOM 526 C CA . GLU A 1 63 ? -13.008 11.062 -6.605 1 92.44 63 GLU A CA 1
ATOM 527 C C . GLU A 1 63 ? -13.609 11.133 -5.203 1 92.44 63 GLU A C 1
ATOM 529 O O . GLU A 1 63 ? -14.547 11.898 -4.961 1 92.44 63 GLU A O 1
ATOM 534 N N . GLU A 1 64 ? -13.117 10.391 -4.359 1 90.25 64 GLU A N 1
ATOM 535 C CA . GLU A 1 64 ? -13.57 10.414 -2.973 1 90.25 64 GLU A CA 1
ATOM 536 C C . GLU A 1 64 ? -13.289 11.766 -2.32 1 90.25 64 GLU A C 1
ATOM 538 O O . GLU A 1 64 ? -14.125 12.281 -1.57 1 90.25 64 GLU A O 1
ATOM 543 N N . ILE A 1 65 ? -12.078 12.312 -2.592 1 93.88 65 ILE A N 1
ATOM 544 C CA . ILE A 1 65 ? -11.688 13.602 -2.035 1 93.88 65 ILE A CA 1
ATOM 545 C C . ILE A 1 65 ? -12.664 14.68 -2.488 1 93.88 65 ILE A C 1
ATOM 547 O O . ILE A 1 65 ? -13.156 15.461 -1.674 1 93.88 65 ILE A O 1
ATOM 551 N N . LYS A 1 66 ? -12.961 14.625 -3.732 1 92.12 66 LYS A N 1
ATOM 552 C CA . LYS A 1 66 ? -13.898 15.602 -4.285 1 92.12 66 LYS A CA 1
ATOM 553 C C . LYS A 1 66 ? -15.258 15.5 -3.598 1 92.12 66 LYS A C 1
ATOM 555 O O . LYS A 1 66 ? -15.867 16.531 -3.273 1 92.12 66 LYS A O 1
ATOM 560 N N . THR A 1 67 ? -15.695 14.305 -3.35 1 89.44 67 THR A N 1
ATOM 561 C CA . THR A 1 67 ? -16.984 14.055 -2.705 1 89.44 67 THR A CA 1
ATOM 562 C C . THR A 1 67 ? -16.984 14.586 -1.273 1 89.44 67 THR A C 1
ATOM 564 O O . THR A 1 67 ? -17.938 15.227 -0.841 1 89.44 67 THR A O 1
ATOM 567 N N . HIS A 1 68 ? -15.898 14.375 -0.556 1 87.62 68 HIS A N 1
ATOM 568 C CA . HIS A 1 68 ? -15.812 14.789 0.841 1 87.62 68 HIS A CA 1
ATOM 569 C C . HIS A 1 68 ? -15.68 16.297 0.964 1 87.62 68 HIS A C 1
ATOM 571 O O . HIS A 1 68 ? -16.203 16.906 1.91 1 87.62 68 HIS A O 1
ATOM 577 N N . LEU A 1 69 ? -14.977 16.844 0.071 1 87.69 69 LEU A N 1
ATOM 578 C CA . LEU A 1 69 ? -14.773 18.297 0.116 1 87.69 69 LEU A CA 1
ATOM 579 C C . LEU A 1 69 ? -16.062 19.031 -0.185 1 87.69 69 LEU A C 1
ATOM 581 O O . LEU A 1 69 ? -16.234 20.188 0.245 1 87.69 69 LEU A O 1
ATOM 585 N N . SER A 1 70 ? -16.922 18.406 -0.894 1 82.94 70 SER A N 1
ATOM 586 C CA . SER A 1 70 ? -18.188 19.047 -1.279 1 82.94 70 SER A CA 1
ATOM 587 C C . SER A 1 70 ? -19.234 18.906 -0.186 1 82.94 70 SER A C 1
ATOM 589 O O . SER A 1 70 ? -20.234 19.625 -0.178 1 82.94 70 SER A O 1
ATOM 591 N N . LYS A 1 71 ? -18.953 18.031 0.673 1 76.75 71 LYS A N 1
ATOM 592 C CA . LYS A 1 71 ? -19.922 17.797 1.737 1 76.75 71 LYS A CA 1
ATOM 593 C C . LYS A 1 71 ? -19.766 18.812 2.865 1 76.75 71 LYS A C 1
ATOM 595 O O . LYS A 1 71 ? -18.641 19.234 3.174 1 76.75 71 LYS A O 1
ATOM 600 N N . ASP A 1 72 ? -20.844 19.203 3.439 1 67.06 72 ASP A N 1
ATOM 601 C CA . ASP A 1 72 ? -20.875 20.203 4.496 1 67.06 72 ASP A CA 1
ATOM 602 C C . ASP A 1 72 ? -20.328 19.641 5.809 1 67.06 72 ASP A C 1
ATOM 604 O O . ASP A 1 72 ? -19.766 20.359 6.621 1 67.06 72 ASP A O 1
ATOM 608 N N . THR A 1 73 ? -20.656 18.375 5.945 1 65.88 73 THR A N 1
ATOM 609 C CA . THR A 1 73 ? -20.219 17.797 7.207 1 65.88 73 THR A CA 1
ATOM 610 C C . THR A 1 73 ? -19.391 16.547 6.957 1 65.88 73 THR A C 1
ATOM 612 O O . THR A 1 73 ? -19.797 15.656 6.207 1 65.88 73 THR A O 1
ATOM 615 N N . LEU A 1 74 ? -18.188 16.781 7.359 1 71.25 74 LEU A N 1
ATOM 616 C CA . LEU A 1 74 ? -17.328 15.609 7.312 1 71.25 74 LEU A CA 1
ATOM 617 C C . LEU A 1 74 ? -17.422 14.805 8.609 1 71.25 74 LEU A C 1
ATOM 619 O O . LEU A 1 74 ? -17.219 15.352 9.695 1 71.25 74 LEU A O 1
ATOM 623 N N . LYS A 1 75 ? -18.094 13.648 8.445 1 79.56 75 LYS A N 1
ATOM 624 C CA . LYS A 1 75 ? -18.016 12.734 9.578 1 79.56 75 LYS A CA 1
ATOM 625 C C . LYS A 1 75 ? -16.594 12.164 9.719 1 79.56 75 LYS A C 1
ATOM 627 O O . LYS A 1 75 ? -16.328 11.055 9.266 1 79.56 75 LYS A O 1
ATOM 632 N N . THR A 1 76 ? -15.805 12.938 10.43 1 85 76 THR A N 1
ATOM 633 C CA . THR A 1 76 ? -14.359 12.695 10.445 1 85 76 THR A CA 1
ATOM 634 C C . THR A 1 76 ? -14.039 11.359 11.109 1 85 76 THR A C 1
ATOM 636 O O . THR A 1 76 ? -13.234 10.586 10.602 1 85 76 THR A O 1
ATOM 639 N N . LYS A 1 77 ? -14.789 11.133 12.195 1 86.88 77 LYS A N 1
ATOM 640 C CA . LYS A 1 77 ? -14.508 9.906 12.93 1 86.88 77 LYS A CA 1
ATOM 641 C C . LYS A 1 77 ? -14.789 8.672 12.07 1 86.88 77 LYS A C 1
ATOM 643 O O . LYS A 1 77 ? -13.977 7.742 12.023 1 86.88 77 LYS A O 1
ATOM 648 N N . GLU A 1 78 ? -15.891 8.695 11.422 1 87.75 78 GLU A N 1
ATOM 649 C CA . GLU A 1 78 ? -16.25 7.582 10.547 1 87.75 78 GLU A CA 1
ATOM 650 C C . GLU A 1 78 ? -15.266 7.434 9.398 1 87.75 78 GLU A C 1
ATOM 652 O O . GLU A 1 78 ? -14.922 6.312 9.008 1 87.75 78 GLU A O 1
ATOM 657 N N . LEU A 1 79 ? -14.875 8.539 8.883 1 89.81 79 LEU A N 1
ATOM 658 C CA . LEU A 1 79 ? -13.898 8.531 7.797 1 89.81 79 LEU A CA 1
ATOM 659 C C . LEU A 1 79 ? -12.578 7.914 8.258 1 89.81 79 LEU A C 1
ATOM 661 O O . LEU A 1 79 ? -12 7.09 7.551 1 89.81 79 LEU A O 1
ATOM 665 N N . LEU A 1 80 ? -12.172 8.273 9.422 1 93.31 80 LEU A N 1
ATOM 666 C CA . LEU A 1 80 ? -10.922 7.762 9.969 1 93.31 80 LEU A CA 1
ATOM 667 C C . LEU A 1 80 ? -11.008 6.258 10.219 1 93.31 80 LEU A C 1
ATOM 669 O O . LEU A 1 80 ? -10.055 5.523 9.953 1 93.31 80 LEU A O 1
ATOM 673 N N . ASP A 1 81 ? -12.156 5.848 10.664 1 93.12 81 ASP A N 1
ATOM 674 C CA . ASP A 1 81 ? -12.367 4.426 10.906 1 93.12 81 ASP A CA 1
ATOM 675 C C . ASP A 1 81 ? -12.281 3.631 9.602 1 93.12 81 ASP A C 1
ATOM 677 O O . ASP A 1 81 ? -11.625 2.588 9.547 1 93.12 81 ASP A O 1
ATOM 681 N N . LEU A 1 82 ? -12.93 4.148 8.68 1 92.38 82 LEU A N 1
ATOM 682 C CA . LEU A 1 82 ? -12.938 3.488 7.383 1 92.38 82 LEU A CA 1
ATOM 683 C C . LEU A 1 82 ? -11.539 3.436 6.789 1 92.38 82 LEU A C 1
ATOM 685 O O . LEU A 1 82 ? -11.117 2.4 6.266 1 92.38 82 LEU A O 1
ATOM 689 N N . GLN A 1 83 ? -10.805 4.484 6.848 1 93.25 83 GLN A N 1
ATOM 690 C CA . GLN A 1 83 ? -9.453 4.539 6.297 1 93.25 83 GLN A CA 1
ATOM 691 C C . GLN A 1 83 ? -8.508 3.611 7.059 1 93.25 83 GLN A C 1
ATOM 693 O O . GLN A 1 83 ? -7.641 2.975 6.461 1 93.25 83 GLN A O 1
ATOM 698 N N . GLU A 1 84 ? -8.734 3.605 8.328 1 95 84 GLU A N 1
ATOM 699 C CA . GLU A 1 84 ? -7.941 2.68 9.125 1 95 84 GLU A CA 1
ATOM 700 C C . GLU A 1 84 ? -8.133 1.239 8.664 1 95 84 GLU A C 1
ATOM 702 O O . GLU A 1 84 ? -7.164 0.492 8.516 1 95 84 GLU A O 1
ATOM 707 N N . GLN A 1 85 ? -9.344 0.896 8.414 1 95.38 85 GLN A N 1
ATOM 708 C CA . GLN A 1 85 ? -9.656 -0.451 7.953 1 95.38 85 GLN A CA 1
ATOM 709 C C . GLN A 1 85 ? -9.047 -0.717 6.578 1 95.38 85 GLN A C 1
ATOM 711 O O . GLN A 1 85 ? -8.492 -1.792 6.336 1 95.38 85 GLN A O 1
ATOM 716 N N . MET A 1 86 ? -9.164 0.243 5.758 1 94.31 86 MET A N 1
ATOM 717 C CA . MET A 1 86 ? -8.641 0.097 4.398 1 94.31 86 MET A CA 1
ATOM 718 C C . MET A 1 86 ? -7.121 -0.035 4.41 1 94.31 86 MET A C 1
ATOM 720 O O . MET A 1 86 ? -6.559 -0.851 3.68 1 94.31 86 MET A O 1
ATOM 724 N N . ILE A 1 87 ? -6.496 0.751 5.207 1 95.44 87 ILE A N 1
ATOM 725 C CA . ILE A 1 87 ? -5.039 0.711 5.297 1 95.44 87 ILE A CA 1
ATOM 726 C C . ILE A 1 87 ? -4.598 -0.628 5.879 1 95.44 87 ILE A C 1
ATOM 728 O O . ILE A 1 87 ? -3.635 -1.232 5.402 1 95.44 87 ILE A O 1
ATOM 732 N N . ASN A 1 88 ? -5.328 -1.118 6.883 1 96.06 88 ASN A N 1
ATOM 733 C CA . ASN A 1 88 ? -5.016 -2.42 7.469 1 96.06 88 ASN A CA 1
ATOM 734 C C . ASN A 1 88 ? -5.148 -3.541 6.441 1 96.06 88 ASN A C 1
ATOM 736 O O . ASN A 1 88 ? -4.328 -4.461 6.406 1 96.06 88 ASN A O 1
ATOM 740 N N . GLN A 1 89 ? -6.121 -3.432 5.711 1 94.62 89 GLN A N 1
ATOM 741 C CA . GLN A 1 89 ? -6.309 -4.418 4.652 1 94.62 89 GLN A CA 1
ATOM 742 C C . GLN A 1 89 ? -5.164 -4.367 3.645 1 94.62 89 GLN A C 1
ATOM 744 O O . GLN A 1 89 ? -4.648 -5.406 3.227 1 94.62 89 GLN A O 1
ATOM 749 N N . LYS A 1 90 ? -4.797 -3.203 3.273 1 93.31 90 LYS A N 1
ATOM 750 C CA . LYS A 1 90 ? -3.68 -3.035 2.348 1 93.31 90 LYS A CA 1
ATOM 751 C C . LYS A 1 90 ? -2.383 -3.576 2.947 1 93.31 90 LYS A C 1
ATOM 753 O O . LYS A 1 90 ? -1.587 -4.207 2.248 1 93.31 90 LYS A O 1
ATOM 758 N N . MET A 1 91 ? -2.229 -3.312 4.148 1 94.94 91 MET A N 1
ATOM 759 C CA . MET A 1 91 ? -1.046 -3.807 4.848 1 94.94 91 MET A CA 1
ATOM 760 C C . MET A 1 91 ? -1.012 -5.332 4.852 1 94.94 91 MET A C 1
ATOM 762 O O . MET A 1 91 ? 0.05 -5.934 4.684 1 94.94 91 MET A O 1
ATOM 766 N N . GLU A 1 92 ? -2.131 -5.891 5.043 1 94 92 GLU A N 1
ATOM 767 C CA . GLU A 1 92 ? -2.223 -7.348 5.027 1 94 92 GLU A CA 1
ATOM 768 C C . GLU A 1 92 ? -1.859 -7.914 3.658 1 94 92 GLU A C 1
ATOM 770 O O . GLU A 1 92 ? -1.129 -8.898 3.561 1 94 92 GLU A O 1
ATOM 775 N N . GLU A 1 93 ? -2.359 -7.332 2.664 1 91.94 93 GLU A N 1
ATOM 776 C CA . GLU A 1 93 ? -2.061 -7.758 1.301 1 91.94 93 GLU A CA 1
ATOM 777 C C . GLU A 1 93 ? -0.569 -7.633 0.998 1 91.94 93 GLU A C 1
ATOM 779 O O . GLU A 1 93 ? 0.025 -8.531 0.4 1 91.94 93 GLU A O 1
ATOM 784 N N . LEU A 1 94 ? 0.007 -6.52 1.406 1 94.5 94 LEU A N 1
ATOM 785 C CA . LEU A 1 94 ? 1.431 -6.301 1.175 1 94.5 94 LEU A CA 1
ATOM 786 C C . LEU A 1 94 ? 2.27 -7.309 1.95 1 94.5 94 LEU A C 1
ATOM 788 O O . LEU A 1 94 ? 3.297 -7.781 1.456 1 94.5 94 LEU A O 1
ATOM 792 N N . ASN A 1 95 ? 1.804 -7.594 3.125 1 94.38 95 ASN A N 1
ATOM 793 C CA . ASN A 1 95 ? 2.508 -8.586 3.932 1 94.38 95 ASN A CA 1
ATOM 794 C C . ASN A 1 95 ? 2.494 -9.961 3.27 1 94.38 95 ASN A C 1
ATOM 796 O O . ASN A 1 95 ? 3.484 -10.688 3.326 1 94.38 95 ASN A O 1
ATOM 800 N N . GLU A 1 96 ? 1.409 -10.297 2.701 1 91.38 96 GLU A N 1
ATOM 801 C CA . GLU A 1 96 ? 1.326 -11.562 1.971 1 91.38 96 GLU A CA 1
ATOM 802 C C . GLU A 1 96 ? 2.316 -11.594 0.809 1 91.38 96 GLU A C 1
ATOM 804 O O . GLU A 1 96 ? 2.967 -12.609 0.569 1 91.38 96 GLU A O 1
ATOM 809 N N . THR A 1 97 ? 2.387 -10.531 0.101 1 93.81 97 THR A N 1
ATOM 810 C CA . THR A 1 97 ? 3.33 -10.422 -1.006 1 93.81 97 THR A CA 1
ATOM 811 C C . THR A 1 97 ? 4.766 -10.523 -0.505 1 93.81 97 THR A C 1
ATOM 813 O O . THR A 1 97 ? 5.59 -11.219 -1.105 1 93.81 97 THR A O 1
ATOM 816 N N . LEU A 1 98 ? 4.996 -9.883 0.584 1 94.38 98 LEU A N 1
ATOM 817 C CA . LEU A 1 98 ? 6.332 -9.906 1.17 1 94.38 98 LEU A CA 1
ATOM 818 C C . LEU A 1 98 ? 6.73 -11.328 1.56 1 94.38 98 LEU A C 1
ATOM 820 O O . LEU A 1 98 ? 7.871 -11.734 1.341 1 94.38 98 LEU A O 1
ATOM 824 N N . GLN A 1 99 ? 5.809 -12.047 2.105 1 91.56 99 GLN A N 1
ATOM 825 C CA . GLN A 1 99 ? 6.074 -13.43 2.484 1 91.56 99 GLN A CA 1
ATOM 826 C C . GLN A 1 99 ? 6.402 -14.281 1.263 1 91.56 99 GLN A C 1
ATOM 828 O O . GLN A 1 99 ? 7.301 -15.125 1.31 1 91.56 99 GLN A O 1
ATOM 833 N N . THR A 1 100 ? 5.676 -14.062 0.261 1 91.44 100 THR A N 1
ATOM 834 C CA . THR A 1 100 ? 5.914 -14.773 -0.988 1 91.44 100 THR A CA 1
ATOM 835 C C . THR A 1 100 ? 7.316 -14.484 -1.516 1 91.44 100 THR A C 1
ATOM 837 O O . THR A 1 100 ? 8.039 -15.398 -1.911 1 91.44 100 THR A O 1
ATOM 840 N N . ILE A 1 101 ? 7.672 -13.266 -1.492 1 93.25 101 ILE A N 1
ATOM 841 C CA . ILE A 1 101 ? 8.977 -12.828 -1.982 1 93.25 101 ILE A CA 1
ATOM 842 C C . ILE A 1 101 ? 10.078 -13.445 -1.121 1 93.25 101 ILE A C 1
ATOM 844 O O . ILE A 1 101 ? 11.047 -14 -1.645 1 93.25 101 ILE A O 1
ATOM 848 N N . GLN A 1 102 ? 9.914 -13.391 0.151 1 91.94 102 GLN A N 1
ATOM 849 C CA . GLN A 1 102 ? 10.938 -13.891 1.068 1 91.94 102 GLN A CA 1
ATOM 850 C C . GLN A 1 102 ? 11.102 -15.398 0.935 1 91.94 102 GLN A C 1
ATOM 852 O O . GLN A 1 102 ? 12.227 -15.914 0.975 1 91.94 102 GLN A O 1
ATOM 857 N N . ARG A 1 103 ? 9.953 -16.016 0.806 1 90.56 103 ARG A N 1
ATOM 858 C CA . ARG A 1 103 ? 10 -17.453 0.6 1 90.56 103 ARG A CA 1
ATOM 859 C C . ARG A 1 103 ? 10.773 -17.812 -0.664 1 90.56 103 ARG A C 1
ATOM 861 O O . ARG A 1 103 ? 11.602 -18.719 -0.655 1 90.56 103 ARG A O 1
ATOM 868 N N . MET A 1 104 ? 10.578 -17.156 -1.723 1 91.56 104 MET A N 1
ATOM 869 C CA . MET A 1 104 ? 11.297 -17.391 -2.975 1 91.56 104 MET A CA 1
ATOM 870 C C . MET A 1 104 ? 12.781 -17.078 -2.822 1 91.56 104 MET A C 1
ATOM 872 O O . MET A 1 104 ? 13.633 -17.828 -3.307 1 91.56 104 MET A O 1
ATOM 876 N N . LYS A 1 105 ? 13.062 -15.992 -2.168 1 90.75 105 LYS A N 1
ATOM 877 C CA . LYS A 1 105 ? 14.445 -15.57 -1.978 1 90.75 105 LYS A CA 1
ATOM 878 C C . LYS A 1 105 ? 15.227 -16.609 -1.164 1 90.75 105 LYS A C 1
ATOM 880 O O . LYS A 1 105 ? 16.422 -16.797 -1.383 1 90.75 105 LYS A O 1
ATOM 885 N N . GLU A 1 106 ? 14.57 -17.188 -0.228 1 88.81 106 GLU A N 1
ATOM 886 C CA . GLU A 1 106 ? 15.219 -18.219 0.588 1 88.81 106 GLU A CA 1
ATOM 887 C C . GLU A 1 106 ? 15.688 -19.391 -0.269 1 88.81 106 GLU A C 1
ATOM 889 O O . GLU A 1 106 ? 16.672 -20.047 0.064 1 88.81 106 GLU A O 1
ATOM 894 N N . LEU A 1 107 ? 15.062 -19.609 -1.333 1 89.19 107 LEU A N 1
ATOM 895 C CA . LEU A 1 107 ? 15.438 -20.703 -2.229 1 89.19 107 LEU A CA 1
ATOM 896 C C . LEU A 1 107 ? 16.703 -20.344 -3.008 1 89.19 107 LEU A C 1
ATOM 898 O O . LEU A 1 107 ? 17.484 -21.234 -3.355 1 89.19 107 LEU A O 1
ATOM 902 N N . TYR A 1 108 ? 16.969 -19.094 -3.457 1 84.62 108 TYR A N 1
ATOM 903 C CA . TYR A 1 108 ? 18.141 -18.688 -4.211 1 84.62 108 TYR A CA 1
ATOM 904 C C . TYR A 1 108 ? 19.406 -18.797 -3.355 1 84.62 108 TYR A C 1
ATOM 906 O O . TYR A 1 108 ? 20.5 -19.047 -3.873 1 84.62 108 TYR A O 1
ATOM 914 N N . GLY A 1 109 ? 19.391 -18.703 -2.125 1 73.94 109 GLY A N 1
ATOM 915 C CA . GLY A 1 109 ? 20.516 -18.734 -1.215 1 73.94 109 GLY A CA 1
ATOM 916 C C . GLY A 1 109 ? 20.938 -20.141 -0.854 1 73.94 109 GLY A C 1
ATOM 917 O O . GLY A 1 109 ? 22 -20.344 -0.246 1 73.94 109 GLY A O 1
ATOM 918 N N . LYS A 1 110 ? 20.25 -21.078 -1.458 1 67.31 110 LYS A N 1
ATOM 919 C CA . LYS A 1 110 ? 20.547 -22.438 -1.031 1 67.31 110 LYS A CA 1
ATOM 920 C C . LYS A 1 110 ? 21.25 -23.219 -2.137 1 67.31 110 LYS A C 1
ATOM 922 O O . LYS A 1 110 ? 20.828 -23.188 -3.295 1 67.31 110 LYS A O 1
ATOM 927 N N . ASN A 1 111 ? 22.375 -23.719 -1.749 1 65.94 111 ASN A N 1
ATOM 928 C CA . ASN A 1 111 ? 23.391 -24.297 -2.627 1 65.94 111 ASN A CA 1
ATOM 929 C C . ASN A 1 111 ? 22.859 -25.531 -3.352 1 65.94 111 ASN A C 1
ATOM 931 O O . ASN A 1 111 ? 23.469 -25.984 -4.32 1 65.94 111 ASN A O 1
ATOM 935 N N . SER A 1 112 ? 21.766 -26 -3.014 1 75.94 112 SER A N 1
ATOM 936 C CA . SER A 1 112 ? 21.375 -27.266 -3.633 1 75.94 112 SER A CA 1
ATOM 937 C C . SER A 1 112 ? 20.703 -27.031 -4.977 1 75.94 112 SER A C 1
ATOM 939 O O . SER A 1 112 ? 20.656 -27.922 -5.82 1 75.94 112 SER A O 1
ATOM 941 N N . ILE A 1 113 ? 20.203 -25.938 -5.223 1 81.38 113 ILE A N 1
ATOM 942 C CA . ILE A 1 113 ? 19.531 -25.641 -6.477 1 81.38 113 ILE A CA 1
ATOM 943 C C . ILE A 1 113 ? 20.234 -24.484 -7.18 1 81.38 113 ILE A C 1
ATOM 945 O O . ILE A 1 113 ? 20.516 -23.453 -6.562 1 81.38 113 ILE A O 1
ATOM 949 N N . SER A 1 114 ? 20.578 -24.656 -8.398 1 84.19 114 SER A N 1
ATOM 950 C CA . SER A 1 114 ? 21.25 -23.609 -9.141 1 84.19 114 SER A CA 1
ATOM 951 C C . SER A 1 114 ? 20.312 -22.438 -9.422 1 84.19 114 SER A C 1
ATOM 953 O O . SER A 1 114 ? 19.109 -22.625 -9.562 1 84.19 114 SER A O 1
ATOM 955 N N . ASP A 1 115 ? 20.906 -21.281 -9.57 1 82.44 115 ASP A N 1
ATOM 956 C CA . ASP A 1 115 ? 20.141 -20.094 -9.883 1 82.44 115 ASP A CA 1
ATOM 957 C C . ASP A 1 115 ? 19.422 -20.234 -11.234 1 82.44 115 ASP A C 1
ATOM 959 O O . ASP A 1 115 ? 18.297 -19.766 -11.406 1 82.44 115 ASP A O 1
ATOM 963 N N . LYS A 1 116 ? 20.047 -20.938 -12.086 1 81.19 116 LYS A N 1
ATOM 964 C CA . LYS A 1 116 ? 19.469 -21.141 -13.414 1 81.19 116 LYS A CA 1
ATOM 965 C C . LYS A 1 116 ? 18.203 -22 -13.344 1 81.19 116 LYS A C 1
ATOM 967 O O . LYS A 1 116 ? 17.203 -21.688 -13.992 1 81.19 116 LYS A O 1
ATOM 972 N N . GLU A 1 117 ? 18.328 -23.016 -12.57 1 81.81 117 GLU A N 1
ATOM 973 C CA . GLU A 1 117 ? 17.172 -23.891 -12.383 1 81.81 117 GLU A CA 1
ATOM 974 C C . GLU A 1 117 ? 16.031 -23.156 -11.688 1 81.81 117 GLU A C 1
A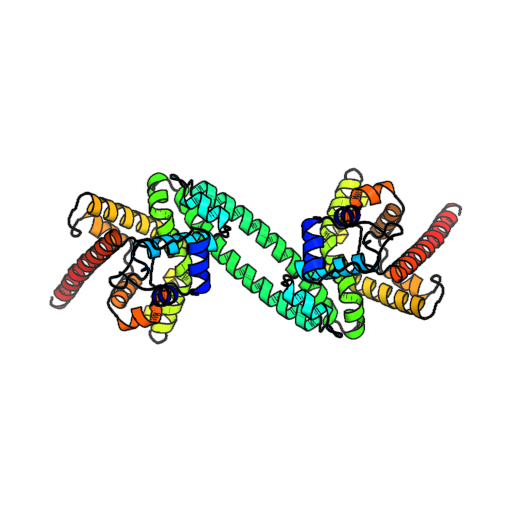TOM 976 O O . GLU A 1 117 ? 14.867 -23.312 -12.055 1 81.81 117 GLU A O 1
ATOM 981 N N . LEU A 1 118 ? 16.406 -22.391 -10.734 1 85.69 118 LEU A N 1
ATOM 982 C CA . LEU A 1 118 ? 15.391 -21.625 -10 1 85.69 118 LEU A CA 1
ATOM 983 C C . LEU A 1 118 ? 14.727 -20.609 -10.914 1 85.69 118 LEU A C 1
ATOM 985 O O . LEU A 1 118 ? 13.508 -20.422 -10.859 1 85.69 118 LEU A O 1
ATOM 989 N N . ASP A 1 119 ? 15.484 -20.031 -11.734 1 85.06 119 ASP A N 1
ATOM 990 C CA . ASP A 1 119 ? 14.945 -19.031 -12.656 1 85.06 119 ASP A CA 1
ATOM 991 C C . ASP A 1 119 ? 13.914 -19.656 -13.594 1 85.06 119 ASP A C 1
ATOM 993 O O . ASP A 1 119 ? 12.93 -19 -13.953 1 85.06 119 ASP A O 1
ATOM 997 N N . GLU A 1 120 ? 14.141 -20.859 -13.914 1 85.69 120 GLU A N 1
ATOM 998 C CA . GLU A 1 120 ? 13.242 -21.562 -14.828 1 85.69 120 GLU A CA 1
ATOM 999 C C . GLU A 1 120 ? 11.859 -21.75 -14.211 1 85.69 120 GLU A C 1
ATOM 1001 O O . GLU A 1 120 ? 10.852 -21.734 -14.914 1 85.69 120 GLU A O 1
ATOM 1006 N N . PHE A 1 121 ? 11.898 -21.906 -12.922 1 89.69 121 PHE A N 1
ATOM 1007 C CA . PHE A 1 121 ? 10.648 -22.297 -12.281 1 89.69 121 PHE A CA 1
ATOM 1008 C C . PHE A 1 121 ? 10.125 -21.172 -11.391 1 89.69 121 PHE A C 1
ATOM 1010 O O . PHE A 1 121 ? 9.172 -21.375 -10.633 1 89.69 121 PHE A O 1
ATOM 1017 N N . THR A 1 122 ? 10.68 -20.078 -11.492 1 88.75 122 THR A N 1
ATOM 1018 C CA . THR A 1 122 ? 10.367 -18.969 -10.586 1 88.75 122 THR A CA 1
ATOM 1019 C C . THR A 1 122 ? 8.883 -18.609 -10.656 1 88.75 122 THR A C 1
ATOM 1021 O O . THR A 1 122 ? 8.211 -18.516 -9.633 1 88.75 122 THR A O 1
ATOM 1024 N N . PHE A 1 123 ? 8.328 -18.516 -11.867 1 88.62 123 PHE A N 1
ATOM 1025 C CA . PHE A 1 123 ? 6.934 -18.109 -12.016 1 88.62 123 PHE A CA 1
ATOM 1026 C C . PHE A 1 123 ? 6 -19.188 -11.477 1 88.62 123 PHE A C 1
ATOM 1028 O O . PHE A 1 123 ? 4.965 -18.875 -10.883 1 88.62 123 PHE A O 1
ATOM 1035 N N . ILE A 1 124 ? 6.414 -20.375 -11.703 1 91.25 124 ILE A N 1
ATOM 1036 C CA . ILE A 1 124 ? 5.602 -21.469 -11.195 1 91.25 124 ILE A CA 1
ATOM 1037 C C . ILE A 1 124 ? 5.57 -21.438 -9.664 1 91.25 124 ILE A C 1
ATOM 1039 O O . ILE A 1 124 ? 4.5 -21.484 -9.062 1 91.25 124 ILE A O 1
ATOM 1043 N N . MET A 1 125 ? 6.703 -21.234 -9.109 1 91.81 125 MET A N 1
ATOM 1044 C CA . MET A 1 125 ? 6.82 -21.234 -7.652 1 91.81 125 MET A CA 1
ATOM 1045 C C . MET A 1 125 ? 6.086 -20.047 -7.051 1 91.81 125 MET A C 1
ATOM 1047 O O . MET A 1 125 ? 5.363 -20.188 -6.062 1 91.81 125 MET A O 1
ATOM 1051 N N . LEU A 1 126 ? 6.258 -18.953 -7.648 1 91.75 126 LEU A N 1
ATOM 1052 C CA . LEU A 1 126 ? 5.582 -17.75 -7.152 1 91.75 126 LEU A CA 1
ATOM 1053 C C . LEU A 1 126 ? 4.07 -17.922 -7.227 1 91.75 126 LEU A C 1
ATOM 1055 O O . LEU A 1 126 ? 3.348 -17.469 -6.336 1 91.75 126 LEU A O 1
ATOM 1059 N N . ASP A 1 127 ? 3.631 -18.484 -8.234 1 91.62 127 ASP A N 1
ATOM 1060 C CA . ASP A 1 127 ? 2.197 -18.734 -8.375 1 91.62 127 ASP A CA 1
ATOM 1061 C C . ASP A 1 127 ? 1.695 -19.672 -7.289 1 91.62 127 ASP A C 1
ATOM 1063 O O . ASP A 1 127 ? 0.614 -19.469 -6.734 1 91.62 127 ASP A O 1
ATOM 1067 N N . VAL A 1 128 ? 2.475 -20.672 -7.059 1 89.5 128 VAL A N 1
ATOM 1068 C CA . VAL A 1 128 ? 2.137 -21.641 -6.012 1 89.5 128 VAL A CA 1
ATOM 1069 C C . VAL A 1 128 ? 2.023 -20.906 -4.668 1 89.5 128 VAL A C 1
ATOM 1071 O O . VAL A 1 128 ? 1.056 -21.109 -3.932 1 89.5 128 VAL A O 1
ATOM 1074 N N . PHE A 1 129 ? 2.977 -20.062 -4.438 1 90 129 PHE A N 1
ATOM 1075 C CA . PHE A 1 129 ? 3.027 -19.359 -3.16 1 90 129 PHE A CA 1
ATOM 1076 C C . PHE A 1 129 ? 1.846 -18.406 -3.018 1 90 129 PHE A C 1
ATOM 1078 O O . PHE A 1 129 ? 1.208 -18.359 -1.963 1 90 129 PHE A O 1
ATOM 1085 N N . ARG A 1 130 ? 1.577 -17.75 -4.047 1 88 130 ARG A N 1
ATOM 1086 C CA . ARG A 1 130 ? 0.557 -16.719 -3.959 1 88 130 ARG A CA 1
ATOM 1087 C C . ARG A 1 130 ? -0.832 -17.312 -3.795 1 88 130 ARG A C 1
ATOM 1089 O O . ARG A 1 130 ? -1.705 -16.719 -3.16 1 88 130 ARG A O 1
ATOM 1096 N N . ARG A 1 131 ? -1.075 -18.5 -4.23 1 89.25 131 ARG A N 1
ATOM 1097 C CA . ARG A 1 131 ? -2.391 -19.141 -4.207 1 89.25 131 ARG A CA 1
ATOM 1098 C C . ARG A 1 131 ? -2.566 -19.984 -2.949 1 89.25 131 ARG A C 1
ATOM 1100 O O . ARG A 1 131 ? -3.689 -20.359 -2.598 1 89.25 131 ARG A O 1
ATOM 1107 N N . GLU A 1 132 ? -1.573 -20.266 -2.289 1 89.12 132 GLU A N 1
ATOM 1108 C CA . GLU A 1 132 ? -1.539 -21.266 -1.22 1 89.12 132 GLU A CA 1
ATOM 1109 C C . GLU A 1 132 ? -2.578 -20.953 -0.145 1 89.12 132 GLU A C 1
ATOM 1111 O O . GLU A 1 132 ? -3.332 -21.828 0.269 1 89.12 132 GLU A O 1
ATOM 1116 N N . LYS A 1 133 ? -2.607 -19.75 0.275 1 88.31 133 LYS A N 1
ATOM 1117 C CA . LYS A 1 133 ? -3.529 -19.391 1.347 1 88.31 133 LYS A CA 1
ATOM 1118 C C . LYS A 1 133 ? -4.977 -19.625 0.929 1 88.31 133 LYS A C 1
ATOM 1120 O O . LYS A 1 133 ? -5.77 -20.172 1.697 1 88.31 133 LYS A O 1
ATOM 1125 N N . LYS A 1 134 ? -5.293 -19.203 -0.216 1 88.81 134 LYS A N 1
ATOM 1126 C CA . LYS A 1 134 ? -6.652 -19.391 -0.711 1 88.81 134 LYS A CA 1
ATOM 1127 C C . LYS A 1 134 ? -6.977 -20.875 -0.886 1 88.81 134 LYS A C 1
ATOM 1129 O O . LYS A 1 134 ? -8.102 -21.297 -0.633 1 88.81 134 LYS A O 1
ATOM 1134 N N . GLN A 1 135 ? -6.047 -21.578 -1.392 1 89.75 135 GLN A N 1
ATOM 1135 C CA . GLN A 1 135 ? -6.227 -23.016 -1.562 1 89.75 135 GLN A CA 1
ATOM 1136 C C . GLN A 1 135 ? -6.449 -23.703 -0.218 1 89.75 135 GLN A C 1
ATOM 1138 O O . GLN A 1 135 ? -7.348 -24.547 -0.084 1 89.75 135 GLN A O 1
ATOM 1143 N N . ILE A 1 136 ? -5.656 -23.344 0.773 1 89.62 136 ILE A N 1
ATOM 1144 C CA . ILE A 1 136 ? -5.797 -23.922 2.109 1 89.62 136 ILE A CA 1
ATOM 1145 C C . ILE A 1 136 ? -7.18 -23.578 2.67 1 89.62 136 ILE A C 1
ATOM 1147 O O . ILE A 1 136 ? -7.855 -24.438 3.236 1 89.62 136 ILE A O 1
ATOM 1151 N N . HIS A 1 137 ? -7.551 -22.422 2.451 1 90.94 137 HIS A N 1
ATOM 1152 C CA . HIS A 1 137 ? -8.867 -22 2.926 1 90.94 137 HIS A CA 1
ATOM 1153 C C . HIS A 1 137 ? -9.977 -22.781 2.246 1 90.94 137 HIS A C 1
ATOM 1155 O O . HIS A 1 137 ? -10.93 -23.203 2.898 1 90.94 137 HIS A O 1
ATOM 1161 N N . ALA A 1 138 ? -9.859 -22.938 0.98 1 89.38 138 ALA A N 1
ATOM 1162 C CA . ALA A 1 138 ? -10.836 -23.719 0.227 1 89.38 138 ALA A CA 1
ATOM 1163 C C . ALA A 1 138 ? -10.898 -25.156 0.73 1 89.38 138 ALA A C 1
ATOM 1165 O O . ALA A 1 138 ? -11.984 -25.719 0.869 1 89.38 138 ALA A O 1
ATOM 1166 N N . LEU A 1 139 ? -9.719 -25.734 1.014 1 90.56 139 LEU A N 1
ATOM 1167 C CA . LEU A 1 139 ? -9.641 -27.109 1.517 1 90.56 139 LEU A CA 1
ATOM 1168 C C . LEU A 1 139 ? -10.266 -27.203 2.906 1 90.56 139 LEU A C 1
ATOM 1170 O O . LEU A 1 139 ? -10.992 -28.156 3.197 1 90.56 139 LEU A O 1
ATOM 1174 N N . GLU A 1 140 ? -9.992 -26.219 3.723 1 91.19 140 GLU A N 1
ATOM 1175 C CA . GLU A 1 140 ? -10.57 -26.188 5.066 1 91.19 140 GLU A CA 1
ATOM 1176 C C . GLU A 1 140 ? -12.094 -26.109 5.016 1 91.19 140 GLU A C 1
ATOM 1178 O O . GLU A 1 140 ? -12.781 -26.781 5.781 1 91.19 140 GLU A O 1
ATOM 1183 N N . LYS A 1 141 ? -12.539 -25.344 4.137 1 91.12 141 LYS A N 1
ATOM 1184 C CA . LYS A 1 141 ? -13.984 -25.203 3.982 1 91.12 141 LYS A CA 1
ATOM 1185 C C . LYS A 1 141 ? -14.609 -26.484 3.447 1 91.12 141 LYS A C 1
ATOM 1187 O O . LYS A 1 141 ? -15.672 -26.906 3.914 1 91.12 141 LYS A O 1
ATOM 1192 N N . HIS A 1 142 ? -13.977 -27.078 2.48 1 89.19 142 HIS A N 1
ATOM 1193 C CA . HIS A 1 142 ? -14.484 -28.297 1.851 1 89.19 142 HIS A CA 1
ATOM 1194 C C . HIS A 1 142 ? -14.5 -29.469 2.834 1 89.19 142 HIS A C 1
ATOM 1196 O O . HIS A 1 142 ? -15.422 -30.281 2.826 1 89.19 142 HIS A O 1
ATOM 1202 N N . PHE A 1 143 ? -13.492 -29.547 3.721 1 90.81 143 PHE A N 1
ATOM 1203 C CA . PHE A 1 143 ? -13.352 -30.656 4.645 1 90.81 143 PHE A CA 1
ATOM 1204 C C . PHE A 1 143 ? -13.695 -30.234 6.066 1 90.81 143 PHE A C 1
ATOM 1206 O O . PHE A 1 143 ? -13.148 -30.766 7.031 1 90.81 143 PHE A O 1
ATOM 1213 N N . HIS A 1 144 ? -14.516 -29.234 6.164 1 90.94 144 HIS A N 1
ATOM 1214 C CA . HIS A 1 144 ? -14.836 -28.641 7.457 1 90.94 144 HIS A CA 1
ATOM 1215 C C . HIS A 1 144 ? -15.359 -29.688 8.43 1 90.94 144 HIS A C 1
ATOM 1217 O O . HIS A 1 144 ? -15.219 -29.547 9.648 1 90.94 144 HIS A O 1
ATOM 1223 N N . ASP A 1 145 ? -15.93 -30.797 7.965 1 91.56 145 ASP A N 1
ATOM 1224 C CA . ASP A 1 145 ? -16.547 -31.797 8.828 1 91.56 145 ASP A CA 1
ATOM 1225 C C . ASP A 1 145 ? -15.633 -33 9 1 91.56 145 ASP A C 1
ATOM 1227 O O . ASP A 1 145 ? -16.078 -34.062 9.484 1 91.56 145 ASP A O 1
ATOM 1231 N N . ASN A 1 146 ? -14.383 -32.969 8.617 1 91.19 146 ASN A N 1
ATOM 1232 C CA . ASN A 1 146 ? -13.422 -34.031 8.727 1 91.19 146 ASN A CA 1
ATOM 1233 C C . ASN A 1 146 ? -12.188 -33.625 9.523 1 91.19 146 ASN A C 1
ATOM 1235 O O . ASN A 1 146 ? -11.195 -33.188 8.945 1 91.19 146 ASN A O 1
ATOM 1239 N N . PRO A 1 147 ? -12.203 -33.875 10.789 1 90.31 147 PRO A N 1
ATOM 1240 C CA . PRO A 1 147 ? -11.125 -33.375 11.664 1 90.31 147 PRO A CA 1
ATOM 1241 C C . PRO A 1 147 ? -9.766 -33.969 11.289 1 90.31 147 PRO A C 1
ATOM 1243 O O . PRO A 1 147 ? -8.742 -33.281 11.43 1 90.31 147 PRO A O 1
ATOM 1246 N N . CYS A 1 148 ? -9.703 -35.156 10.852 1 87.25 148 CYS A N 1
ATOM 1247 C CA . CYS A 1 148 ? -8.438 -35.781 10.5 1 87.25 148 CYS A CA 1
ATOM 1248 C C . CYS A 1 148 ? -7.777 -35.062 9.328 1 87.25 148 CYS A C 1
ATOM 1250 O O . CYS A 1 148 ? -6.594 -34.75 9.383 1 87.25 148 CYS A O 1
ATOM 1252 N N . ILE A 1 149 ? -8.547 -34.781 8.375 1 88.06 149 ILE A N 1
ATOM 1253 C CA . ILE A 1 149 ? -8.023 -34.094 7.195 1 88.06 149 ILE A CA 1
ATOM 1254 C C . ILE A 1 149 ? -7.676 -32.656 7.543 1 88.06 149 ILE A C 1
ATOM 1256 O O . ILE A 1 149 ? -6.68 -32.125 7.055 1 88.06 149 ILE A O 1
ATOM 1260 N N . LEU A 1 150 ? -8.469 -32.062 8.391 1 90 150 LEU A N 1
ATOM 1261 C CA . LEU A 1 150 ? -8.211 -30.688 8.812 1 90 150 LEU A CA 1
ATOM 1262 C C . LEU A 1 150 ? -6.859 -30.578 9.516 1 90 150 LEU A C 1
ATOM 1264 O O . LEU A 1 150 ? -6.148 -29.594 9.344 1 90 150 LEU A O 1
ATOM 1268 N N . ALA A 1 151 ? -6.539 -31.531 10.266 1 87.75 151 ALA A N 1
ATOM 1269 C CA . ALA A 1 151 ? -5.254 -31.531 10.953 1 87.75 151 ALA A CA 1
ATOM 1270 C C . ALA A 1 151 ? -4.098 -31.594 9.953 1 87.75 151 ALA A C 1
ATOM 1272 O O . ALA A 1 151 ? -3.066 -30.953 10.148 1 87.75 151 ALA A O 1
ATOM 1273 N N . GLU A 1 152 ? -4.293 -32.406 8.938 1 84.25 152 GLU A N 1
ATOM 1274 C CA . GLU A 1 152 ? -3.283 -32.531 7.891 1 84.25 152 GLU A CA 1
ATOM 1275 C C . GLU A 1 152 ? -3.098 -31.188 7.156 1 84.25 152 GLU A C 1
ATOM 1277 O O . GLU A 1 152 ? -1.971 -30.797 6.848 1 84.25 152 GLU A O 1
ATOM 1282 N N . ILE A 1 153 ? -4.195 -30.547 6.953 1 86.81 153 ILE A N 1
ATOM 1283 C CA . ILE A 1 153 ? -4.184 -29.281 6.242 1 86.81 153 ILE A CA 1
ATOM 1284 C C . ILE A 1 153 ? -3.494 -28.219 7.102 1 86.81 153 ILE A C 1
ATOM 1286 O O . ILE A 1 153 ? -2.75 -27.375 6.582 1 86.81 153 ILE A O 1
ATOM 1290 N N . GLU A 1 154 ? -3.713 -28.25 8.328 1 83.88 154 GLU A N 1
ATOM 1291 C CA . GLU A 1 154 ? -3.105 -27.281 9.25 1 83.88 154 GLU A CA 1
ATOM 1292 C C . GLU A 1 154 ? -1.584 -27.406 9.242 1 83.88 154 GLU A C 1
ATOM 1294 O O . GLU A 1 154 ? -0.88 -26.406 9.398 1 83.88 154 GLU A O 1
ATOM 1299 N N . SER A 1 155 ? -1.125 -28.562 8.969 1 80.81 155 SER A N 1
ATOM 1300 C CA . SER A 1 155 ? 0.317 -28.781 8.953 1 80.81 155 SER A CA 1
ATOM 1301 C C . SER A 1 155 ? 0.971 -28.094 7.758 1 80.81 155 SER A C 1
ATOM 1303 O O . SER A 1 155 ? 2.176 -27.844 7.77 1 80.81 155 SER A O 1
ATOM 1305 N N . LEU A 1 156 ? 0.2 -27.828 6.758 1 81.38 156 LEU A N 1
ATOM 1306 C CA . LEU A 1 156 ? 0.705 -27.156 5.566 1 81.38 156 LEU A CA 1
ATOM 1307 C C . LEU A 1 156 ? 1.049 -25.703 5.875 1 81.38 156 LEU A C 1
ATOM 1309 O O . LEU A 1 156 ? 1.798 -25.062 5.129 1 81.38 156 LEU A O 1
ATOM 1313 N N . LYS A 1 157 ? 0.513 -25.203 6.945 1 79.69 157 LYS A N 1
ATOM 1314 C CA . LYS A 1 157 ? 0.676 -23.797 7.293 1 79.69 157 LYS A CA 1
ATOM 1315 C C . LYS A 1 157 ? 1.962 -23.562 8.086 1 79.69 157 LYS A C 1
ATOM 1317 O O . LYS A 1 157 ? 2.357 -22.422 8.32 1 79.69 157 LYS A O 1
ATOM 1322 N N . ASP A 1 158 ? 2.643 -24.625 8.422 1 76.62 158 ASP A N 1
ATOM 1323 C CA . ASP A 1 158 ? 3.863 -24.516 9.211 1 76.62 158 ASP A CA 1
ATOM 1324 C C . ASP A 1 158 ? 5.02 -23.984 8.367 1 76.62 158 ASP A C 1
ATOM 1326 O O . ASP A 1 158 ? 5.461 -24.656 7.426 1 76.62 158 ASP A O 1
ATOM 1330 N N . PRO A 1 159 ? 5.555 -22.812 8.672 1 73.69 159 PRO A N 1
ATOM 1331 C CA . PRO A 1 159 ? 6.625 -22.203 7.879 1 73.69 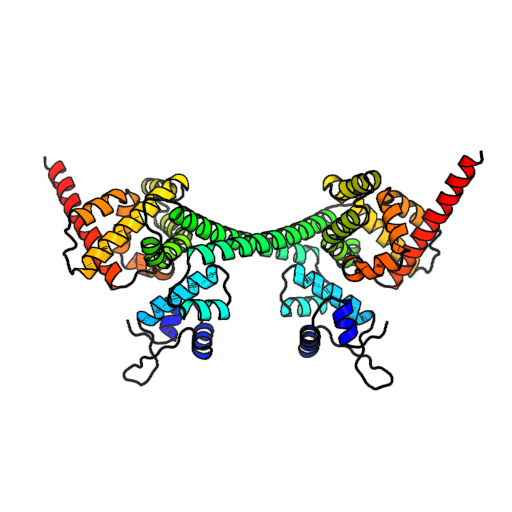159 PRO A CA 1
ATOM 1332 C C . PRO A 1 159 ? 7.91 -23.031 7.887 1 73.69 159 PRO A C 1
ATOM 1334 O O . PRO A 1 159 ? 8.664 -23.016 6.914 1 73.69 159 PRO A O 1
ATOM 1337 N N . LYS A 1 160 ? 8.164 -23.688 8.945 1 71 160 LYS A N 1
ATOM 1338 C CA . LYS A 1 160 ? 9.375 -24.5 9.023 1 71 160 LYS A CA 1
ATOM 1339 C C . LYS A 1 160 ? 9.352 -25.625 7.992 1 71 160 LYS A C 1
ATOM 1341 O O . LYS A 1 160 ? 10.391 -26 7.453 1 71 160 LYS A O 1
ATOM 1346 N N . LEU A 1 161 ? 8.242 -26.141 7.723 1 75.06 161 LEU A N 1
ATOM 1347 C CA . LEU A 1 161 ? 8.086 -27.25 6.793 1 75.06 161 LEU A CA 1
ATOM 1348 C C . LEU A 1 161 ? 8.047 -26.75 5.352 1 75.06 161 LEU A C 1
ATOM 1350 O O . LEU A 1 161 ? 8.328 -27.516 4.422 1 75.06 161 LEU A O 1
ATOM 1354 N N . ASN A 1 162 ? 8.023 -25.516 5.289 1 83.31 162 ASN A N 1
ATOM 1355 C CA . ASN A 1 162 ? 7.793 -24.953 3.965 1 83.31 162 ASN A CA 1
ATOM 1356 C C . ASN A 1 162 ? 9.062 -24.984 3.115 1 83.31 162 ASN A C 1
ATOM 1358 O O . ASN A 1 162 ? 9.016 -25.312 1.932 1 83.31 162 ASN A O 1
ATOM 1362 N N . LEU A 1 163 ? 10.141 -24.828 3.746 1 84.31 163 LEU A N 1
ATOM 1363 C CA . LEU A 1 163 ? 11.367 -24.719 2.955 1 84.31 163 LEU A CA 1
ATOM 1364 C C . LEU A 1 163 ? 11.695 -26.062 2.305 1 84.31 163 LEU A C 1
ATOM 1366 O O . LEU A 1 163 ? 12.023 -26.125 1.117 1 84.31 163 LEU A O 1
ATOM 1370 N N . GLU A 1 164 ? 11.602 -27.109 3.027 1 85 164 GLU A N 1
ATOM 1371 C CA . GLU A 1 164 ? 11.898 -28.438 2.498 1 85 164 GLU A CA 1
ATOM 1372 C C . GLU A 1 164 ? 10.898 -28.844 1.415 1 85 164 GLU A C 1
ATOM 1374 O O . GLU A 1 164 ? 11.273 -29.469 0.421 1 85 164 GLU A O 1
ATOM 1379 N N . ARG A 1 165 ? 9.766 -28.531 1.689 1 89.19 165 ARG A N 1
ATOM 1380 C CA . ARG A 1 165 ? 8.734 -28.844 0.704 1 89.19 165 ARG A CA 1
ATOM 1381 C C . ARG A 1 165 ? 8.969 -28.062 -0.589 1 89.19 165 ARG A C 1
ATOM 1383 O O . ARG A 1 165 ? 8.773 -28.594 -1.683 1 89.19 165 ARG A O 1
ATOM 1390 N N . ASP A 1 166 ? 9.367 -26.844 -0.452 1 91.62 166 ASP A N 1
ATOM 1391 C CA . ASP A 1 166 ? 9.617 -26.016 -1.623 1 91.62 166 ASP A CA 1
ATOM 1392 C C . ASP A 1 166 ? 10.781 -26.547 -2.447 1 91.62 166 ASP A C 1
ATOM 1394 O O . ASP A 1 166 ? 10.711 -26.609 -3.676 1 91.62 166 ASP A O 1
ATOM 1398 N N . LYS A 1 167 ? 11.781 -26.984 -1.727 1 89.25 167 LYS A N 1
ATOM 1399 C CA . LYS A 1 167 ? 12.93 -27.578 -2.402 1 89.25 167 LYS A CA 1
ATOM 1400 C C . LYS A 1 167 ? 12.523 -28.859 -3.143 1 89.25 167 LYS A C 1
ATOM 1402 O O . LYS A 1 167 ? 12.93 -29.062 -4.285 1 89.25 167 LYS A O 1
ATOM 1407 N N . ALA A 1 168 ? 11.773 -29.609 -2.436 1 90.56 168 ALA A N 1
ATOM 1408 C CA . ALA A 1 168 ? 11.312 -30.859 -3.035 1 90.56 168 ALA A CA 1
ATOM 1409 C C . ALA A 1 168 ? 10.453 -30.594 -4.27 1 90.56 168 ALA A C 1
ATOM 1411 O O . ALA A 1 168 ? 10.5 -31.359 -5.238 1 90.56 168 ALA A O 1
ATOM 1412 N N . THR A 1 169 ? 9.727 -29.609 -4.227 1 92.38 169 THR A N 1
ATOM 1413 C CA . THR A 1 169 ? 8.883 -29.234 -5.355 1 92.38 169 THR A CA 1
ATOM 1414 C C . THR A 1 169 ? 9.727 -28.844 -6.562 1 92.38 169 THR A C 1
ATOM 1416 O O . THR A 1 169 ? 9.453 -29.266 -7.688 1 92.38 169 THR A O 1
ATOM 1419 N N . ILE A 1 170 ? 10.719 -28.094 -6.367 1 91.88 170 ILE A N 1
ATOM 1420 C CA . ILE A 1 170 ? 11.602 -27.688 -7.449 1 91.88 170 ILE A CA 1
ATOM 1421 C C . ILE A 1 170 ? 12.297 -28.906 -8.047 1 91.88 170 ILE A C 1
ATOM 1423 O O . ILE A 1 170 ? 12.453 -29 -9.266 1 91.88 170 ILE A O 1
ATOM 1427 N N . GLU A 1 171 ? 12.695 -29.734 -7.168 1 91.19 171 GLU A N 1
ATOM 1428 C CA . GLU A 1 171 ? 13.328 -30.969 -7.629 1 91.19 171 GLU A CA 1
ATOM 1429 C C . GLU A 1 171 ? 12.383 -31.766 -8.508 1 91.19 171 GLU A C 1
ATOM 1431 O O . GLU A 1 171 ? 12.789 -32.281 -9.547 1 91.19 171 GLU A O 1
ATOM 1436 N N . LEU A 1 172 ? 11.219 -31.891 -8.055 1 93.12 172 LEU A N 1
ATOM 1437 C CA . LEU A 1 172 ? 10.219 -32.625 -8.836 1 93.12 172 LEU A CA 1
ATOM 1438 C C . LEU A 1 172 ? 10.008 -31.953 -10.195 1 93.12 172 LEU A C 1
ATOM 1440 O O . LEU A 1 172 ? 9.945 -32.656 -11.219 1 93.12 172 LEU A O 1
ATOM 1444 N N . LEU A 1 173 ? 9.914 -30.703 -10.203 1 93.5 173 LEU A N 1
ATOM 1445 C CA . LEU A 1 173 ? 9.734 -29.953 -11.445 1 93.5 173 LEU A CA 1
ATOM 1446 C C . LEU A 1 173 ? 10.93 -30.156 -12.383 1 93.5 173 LEU A C 1
ATOM 1448 O O . LEU A 1 173 ? 10.75 -30.328 -13.586 1 93.5 173 LEU A O 1
ATOM 1452 N N . SER A 1 174 ? 12.086 -30.141 -11.812 1 92.81 174 SER A N 1
ATOM 1453 C CA . SER A 1 174 ? 13.312 -30.312 -12.586 1 92.81 174 SER A CA 1
ATOM 1454 C C . SER A 1 174 ? 13.359 -31.688 -13.242 1 92.81 174 SER A C 1
ATOM 1456 O O . SER A 1 174 ? 13.688 -31.812 -14.422 1 92.81 174 SER A O 1
ATOM 1458 N N . ILE A 1 175 ? 13.062 -32.656 -12.492 1 93.06 175 ILE A N 1
ATOM 1459 C CA . ILE A 1 175 ? 13.07 -34.031 -13 1 93.06 175 ILE A CA 1
ATOM 1460 C C . ILE A 1 175 ? 11.992 -34.188 -14.07 1 93.06 175 ILE A C 1
ATOM 1462 O O . ILE A 1 175 ? 12.234 -34.812 -15.109 1 93.06 175 ILE A O 1
ATOM 1466 N N . THR A 1 176 ? 10.852 -33.656 -13.781 1 94.06 176 THR A N 1
ATOM 1467 C CA . THR A 1 176 ? 9.758 -33.75 -14.742 1 94.06 176 THR A CA 1
ATOM 1468 C C . THR A 1 176 ? 10.148 -33.062 -16.062 1 94.06 176 THR A C 1
ATOM 1470 O O . THR A 1 176 ? 9.867 -3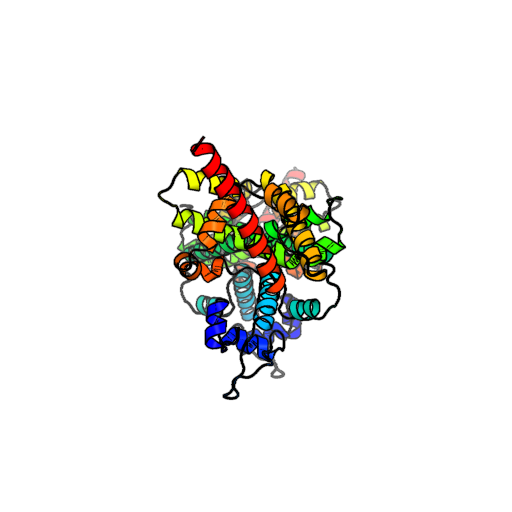3.594 -17.141 1 94.06 176 THR A O 1
ATOM 1473 N N . ARG A 1 177 ? 10.727 -31.938 -15.938 1 93.06 177 ARG A N 1
ATOM 1474 C CA . ARG A 1 177 ? 11.18 -31.219 -17.125 1 93.06 177 ARG A CA 1
ATOM 1475 C C . ARG A 1 177 ? 12.188 -32.031 -17.906 1 93.06 177 ARG A C 1
ATOM 1477 O O . ARG A 1 177 ? 12.133 -32.094 -19.141 1 93.06 177 ARG A O 1
ATOM 1484 N N . LYS A 1 178 ? 13.109 -32.656 -17.203 1 92.56 178 LYS A N 1
ATOM 1485 C CA . LYS A 1 178 ? 14.102 -33.5 -17.844 1 92.56 178 LYS A CA 1
ATOM 1486 C C . LYS A 1 178 ? 13.43 -34.656 -18.594 1 92.56 178 LYS A C 1
ATOM 1488 O O . LYS A 1 178 ? 13.781 -34.938 -19.75 1 92.56 178 LYS A O 1
ATOM 1493 N N . LEU A 1 179 ? 12.477 -35.25 -17.969 1 93.44 179 LEU A N 1
ATOM 1494 C CA . LEU A 1 179 ? 11.758 -36.375 -18.578 1 93.44 179 LEU A CA 1
ATOM 1495 C C . LEU A 1 179 ? 10.977 -35.906 -19.812 1 93.44 179 LEU A C 1
ATOM 1497 O O . LEU A 1 179 ? 10.914 -36.625 -20.812 1 93.44 179 LEU A O 1
ATOM 1501 N N . LEU A 1 180 ? 10.414 -34.781 -19.672 1 92.44 180 LEU A N 1
ATOM 1502 C CA . LEU A 1 180 ? 9.641 -34.188 -20.766 1 92.44 180 LEU A CA 1
ATOM 1503 C C . LEU A 1 180 ? 10.539 -33.906 -21.969 1 92.44 180 LEU A C 1
ATOM 1505 O O . LEU A 1 180 ? 10.18 -34.219 -23.109 1 92.44 180 LEU A O 1
ATOM 1509 N N . VAL A 1 181 ? 11.68 -33.312 -21.734 1 92 181 VAL A N 1
ATOM 1510 C CA . VAL A 1 181 ? 12.602 -32.906 -22.781 1 92 181 VAL A CA 1
ATOM 1511 C C . VAL A 1 181 ? 13.133 -34.156 -23.5 1 92 181 VAL A C 1
ATOM 1513 O O . VAL A 1 181 ? 13.266 -34.188 -24.719 1 92 181 VAL A O 1
ATOM 1516 N N . TYR A 1 182 ? 13.352 -35.25 -22.797 1 92.94 182 TYR A N 1
ATOM 1517 C CA . TYR A 1 182 ? 13.922 -36.469 -23.359 1 92.94 182 TYR A CA 1
ATOM 1518 C C . TYR A 1 182 ? 12.828 -37.438 -23.766 1 92.94 182 TYR A C 1
ATOM 1520 O O . TYR A 1 182 ? 13.125 -38.562 -24.219 1 92.94 182 TYR A O 1
ATOM 1528 N N . ASN A 1 183 ? 11.633 -37.062 -23.578 1 92.19 183 ASN A N 1
ATOM 1529 C CA . ASN A 1 183 ? 10.477 -37.875 -23.922 1 92.19 183 ASN A CA 1
ATOM 1530 C C . ASN A 1 183 ? 10.531 -39.25 -23.234 1 92.19 183 ASN A C 1
ATOM 1532 O O . ASN A 1 183 ? 10.359 -40.281 -23.875 1 92.19 183 ASN A O 1
ATOM 1536 N N . GLU A 1 184 ? 10.898 -39.219 -22 1 91.94 184 GLU A N 1
ATOM 1537 C CA . GLU A 1 184 ? 10.977 -40.438 -21.203 1 91.94 184 GLU A CA 1
ATOM 1538 C C . GLU A 1 184 ? 9.672 -40.688 -20.453 1 91.94 184 GLU A C 1
ATOM 1540 O O . GLU A 1 184 ? 8.852 -39.75 -20.297 1 91.94 184 GLU A O 1
ATOM 1545 N N . THR A 1 185 ? 9.539 -41.906 -20.094 1 90.19 185 THR A N 1
ATOM 1546 C CA . THR A 1 185 ? 8.32 -42.25 -19.375 1 90.19 185 THR A CA 1
ATOM 1547 C C . THR A 1 185 ? 8.32 -41.656 -17.969 1 90.19 185 THR A C 1
ATOM 1549 O O . THR A 1 185 ? 9.375 -41.438 -17.391 1 90.19 185 THR A O 1
ATOM 1552 N N . VAL A 1 186 ? 7.156 -41.5 -17.422 1 89.69 186 VAL A N 1
ATOM 1553 C CA . VAL A 1 186 ? 6.984 -40.906 -16.094 1 89.69 186 VAL A CA 1
ATOM 1554 C C . VAL A 1 186 ? 7.27 -41.969 -15.031 1 89.69 186 VAL A C 1
ATOM 1556 O O . VAL A 1 186 ? 7.531 -41.656 -13.867 1 89.69 186 VAL A O 1
ATOM 1559 N N . ASN A 1 187 ? 7.133 -43.219 -15.508 1 86.5 187 ASN A N 1
ATOM 1560 C CA . ASN A 1 187 ? 7.473 -44.344 -14.609 1 86.5 187 ASN A CA 1
ATOM 1561 C C . ASN A 1 187 ? 8.984 -44.5 -14.453 1 86.5 187 ASN A C 1
ATOM 1563 O O . ASN A 1 187 ? 9.555 -45.5 -14.859 1 86.5 187 ASN A O 1
ATOM 1567 N N . ASN A 1 188 ? 9.648 -43.531 -14.016 1 88.5 188 ASN A N 1
ATOM 1568 C CA . ASN A 1 188 ? 11.086 -43.375 -13.805 1 88.5 188 ASN A CA 1
ATOM 1569 C C . ASN A 1 188 ? 11.43 -43.344 -12.32 1 88.5 188 ASN A C 1
ATOM 1571 O O . ASN A 1 188 ? 10.703 -42.75 -11.523 1 88.5 188 ASN A O 1
ATOM 1575 N N . SER A 1 189 ? 12.484 -44 -11.969 1 89.38 189 SER A N 1
ATOM 1576 C CA . SER A 1 189 ? 12.875 -44.125 -10.562 1 89.38 189 SER A CA 1
ATOM 1577 C C . SER A 1 189 ? 13.117 -42.75 -9.953 1 89.38 189 SER A C 1
ATOM 1579 O O . SER A 1 189 ? 12.781 -42.5 -8.789 1 89.38 189 SER A O 1
ATOM 1581 N N . GLU A 1 190 ? 13.68 -41.906 -10.688 1 91.81 190 GLU A N 1
ATOM 1582 C CA . GLU A 1 190 ? 13.953 -40.562 -10.188 1 91.81 190 GLU A CA 1
ATOM 1583 C C . GLU A 1 190 ? 12.656 -39.781 -9.922 1 91.81 190 GLU A C 1
ATOM 1585 O O . GLU A 1 190 ? 12.547 -39.062 -8.93 1 91.81 190 GLU A O 1
ATOM 1590 N N . MET A 1 191 ? 11.734 -39.969 -10.789 1 92.56 191 MET A N 1
ATOM 1591 C CA . MET A 1 191 ? 10.438 -39.312 -10.656 1 92.56 191 MET A CA 1
ATOM 1592 C C . MET A 1 191 ? 9.695 -39.812 -9.422 1 92.56 191 MET A C 1
ATOM 1594 O O . MET A 1 191 ? 9.172 -39.031 -8.633 1 92.56 191 MET A O 1
ATOM 1598 N N . LEU A 1 192 ? 9.719 -41.094 -9.273 1 90.88 192 LEU A N 1
ATOM 1599 C CA . LEU A 1 192 ? 9.023 -41.719 -8.148 1 90.88 192 LEU A CA 1
ATOM 1600 C C . LEU A 1 192 ? 9.648 -41.281 -6.824 1 90.88 192 LEU A C 1
ATOM 1602 O O . LEU A 1 192 ? 8.938 -41.031 -5.848 1 90.88 192 LEU A O 1
ATOM 1606 N N . LYS A 1 193 ? 10.891 -41.219 -6.82 1 92.19 193 LYS A N 1
ATOM 1607 C CA . LYS A 1 193 ? 11.602 -40.75 -5.625 1 92.19 193 LYS A CA 1
ATOM 1608 C C . LYS A 1 193 ? 11.25 -39.312 -5.297 1 92.19 193 LYS A C 1
ATOM 1610 O O . LYS A 1 193 ? 11.039 -38.969 -4.133 1 92.19 193 LYS A O 1
ATOM 1615 N N . ALA A 1 194 ? 11.273 -38.469 -6.262 1 92.25 194 ALA A N 1
ATOM 1616 C CA . ALA A 1 194 ? 10.953 -37.031 -6.074 1 92.25 194 ALA A CA 1
ATOM 1617 C C . ALA A 1 194 ? 9.539 -36.875 -5.547 1 92.25 194 ALA A C 1
ATOM 1619 O O . ALA A 1 194 ? 9.289 -36.031 -4.672 1 92.25 194 ALA A O 1
ATOM 1620 N N . ILE A 1 195 ? 8.633 -37.656 -6.098 1 92.19 195 ILE A N 1
ATOM 1621 C CA . ILE A 1 195 ? 7.25 -37.594 -5.645 1 92.19 195 ILE A CA 1
ATOM 1622 C C . ILE A 1 195 ? 7.164 -38.062 -4.195 1 92.19 195 ILE A C 1
ATOM 1624 O O . ILE A 1 195 ? 6.488 -37.469 -3.371 1 92.19 195 ILE A O 1
ATOM 1628 N N . ASN A 1 196 ? 7.82 -39.094 -3.918 1 90 196 ASN A N 1
ATOM 1629 C CA . ASN A 1 196 ? 7.824 -39.656 -2.566 1 90 196 ASN A CA 1
ATOM 1630 C C . ASN A 1 196 ? 8.289 -38.625 -1.543 1 90 196 ASN A C 1
ATOM 1632 O O . ASN A 1 196 ? 7.801 -38.594 -0.413 1 90 196 ASN A O 1
ATOM 1636 N N . ASN A 1 197 ? 9.227 -37.844 -1.896 1 88.56 197 ASN A N 1
ATOM 1637 C CA . ASN A 1 197 ? 9.773 -36.812 -1.007 1 88.56 197 ASN A CA 1
ATOM 1638 C C . ASN A 1 197 ? 8.742 -35.75 -0.702 1 88.56 197 ASN A C 1
ATOM 1640 O O . ASN A 1 197 ? 8.891 -35 0.269 1 88.56 197 ASN A O 1
ATOM 1644 N N . LEU A 1 198 ? 7.715 -35.625 -1.507 1 87.31 198 LEU A N 1
ATOM 1645 C CA . LEU A 1 198 ? 6.738 -34.562 -1.364 1 87.31 198 LEU A CA 1
ATOM 1646 C C . LEU A 1 198 ? 5.426 -35.094 -0.794 1 87.31 198 LEU A C 1
ATOM 1648 O O . LEU A 1 198 ? 4.578 -34.312 -0.353 1 87.31 198 LEU A O 1
ATOM 1652 N N . VAL A 1 199 ? 5.332 -36.344 -0.839 1 83.56 199 VAL A N 1
ATOM 1653 C CA . VAL A 1 199 ? 4.039 -36.938 -0.525 1 83.56 199 VAL A CA 1
ATOM 1654 C C . VAL A 1 199 ? 3.791 -36.875 0.98 1 83.56 199 VAL A C 1
ATOM 1656 O O . VAL A 1 199 ? 4.652 -37.25 1.773 1 83.56 199 VAL A O 1
ATOM 1659 N N . THR A 1 200 ? 2.752 -36.312 1.3 1 78.94 200 THR A N 1
ATOM 1660 C CA . THR A 1 200 ? 2.133 -36.281 2.621 1 78.94 200 THR A CA 1
ATOM 1661 C C . THR A 1 200 ? 0.672 -36.719 2.543 1 78.94 200 THR A C 1
ATOM 1663 O O . THR A 1 200 ? 0.126 -36.875 1.451 1 78.94 200 THR A O 1
ATOM 1666 N N . PRO A 1 201 ? 0.093 -37.031 3.67 1 76.56 201 PRO A N 1
ATOM 1667 C CA . PRO A 1 201 ? -1.335 -37.344 3.615 1 76.56 201 PRO A CA 1
ATOM 1668 C C . PRO A 1 201 ? -2.158 -36.281 2.924 1 76.56 201 PRO A C 1
ATOM 1670 O O . PRO A 1 201 ? -3.098 -36.594 2.188 1 76.56 201 PRO A O 1
ATOM 1673 N N . THR A 1 202 ? -1.726 -35.156 3.035 1 78.44 202 THR A N 1
ATOM 1674 C CA . THR A 1 202 ? -2.428 -34.031 2.412 1 78.44 202 THR A CA 1
ATOM 1675 C C . THR A 1 202 ? -2.244 -34.062 0.898 1 78.44 202 THR A C 1
ATOM 1677 O O . THR A 1 202 ? -3.162 -33.719 0.151 1 78.44 202 THR A O 1
ATOM 1680 N N . THR A 1 203 ? -1.129 -34.5 0.542 1 81.12 203 THR A N 1
ATOM 1681 C CA . THR A 1 203 ? -0.86 -34.562 -0.889 1 81.12 203 THR A CA 1
ATOM 1682 C C . THR A 1 203 ? -1.795 -35.594 -1.554 1 81.12 203 THR A C 1
ATOM 1684 O O . THR A 1 203 ? -2.279 -35.344 -2.664 1 81.12 203 THR A O 1
ATOM 1687 N N . ARG A 1 204 ? -1.983 -36.625 -0.856 1 81.56 204 ARG A N 1
ATOM 1688 C CA . ARG A 1 204 ? -2.887 -37.656 -1.376 1 81.56 204 ARG A CA 1
ATOM 1689 C C . ARG A 1 204 ? -4.312 -37.125 -1.481 1 81.56 204 ARG A C 1
ATOM 1691 O O . ARG A 1 204 ? -5 -37.375 -2.475 1 81.56 204 ARG A O 1
ATOM 1698 N N . THR A 1 205 ? -4.68 -36.469 -0.472 1 82.88 205 THR A N 1
ATOM 1699 C CA . THR A 1 205 ? -6.012 -35.875 -0.458 1 82.88 205 THR A CA 1
ATOM 1700 C C . THR A 1 205 ? -6.172 -34.875 -1.608 1 82.88 205 THR A C 1
ATOM 1702 O O . THR A 1 205 ? -7.195 -34.875 -2.299 1 82.88 205 THR A O 1
ATOM 1705 N N . LEU A 1 206 ? -5.156 -34.094 -1.823 1 83 206 LEU A N 1
ATOM 1706 C CA . LEU A 1 206 ? -5.199 -33.094 -2.887 1 83 206 LEU A CA 1
ATOM 1707 C C . LEU A 1 206 ? -5.27 -33.781 -4.258 1 83 206 LEU A C 1
ATOM 1709 O O . LEU A 1 206 ? -6.012 -33.312 -5.133 1 83 206 LEU A O 1
ATOM 1713 N N . PHE A 1 207 ? -4.543 -34.812 -4.344 1 83.25 207 PHE A N 1
ATOM 1714 C CA . PHE A 1 207 ? -4.547 -35.531 -5.613 1 83.25 207 PHE A CA 1
ATOM 1715 C C . PHE A 1 207 ? -5.93 -36.094 -5.91 1 83.25 207 PHE A C 1
ATOM 1717 O O . PHE A 1 207 ? -6.402 -36.031 -7.051 1 83.25 207 PHE A O 1
ATOM 1724 N N . THR A 1 208 ? -6.531 -36.625 -4.93 1 83.88 208 THR A N 1
ATOM 1725 C CA . THR A 1 208 ? -7.875 -37.156 -5.086 1 83.88 208 THR A CA 1
ATOM 1726 C C . THR A 1 208 ? -8.859 -36.062 -5.473 1 83.88 208 THR A C 1
ATOM 1728 O O . THR A 1 208 ? -9.727 -36.281 -6.324 1 83.88 208 THR A O 1
ATOM 1731 N N . LEU A 1 209 ? -8.695 -34.969 -4.922 1 85 209 LEU A N 1
ATOM 1732 C CA . LEU A 1 209 ? -9.586 -33.844 -5.184 1 85 209 LEU A CA 1
ATOM 1733 C C . LEU A 1 209 ? -9.398 -33.312 -6.605 1 85 209 LEU A C 1
ATOM 1735 O O . LEU A 1 209 ? -10.352 -32.844 -7.223 1 85 209 LEU A O 1
ATOM 1739 N N . LEU A 1 210 ? -8.172 -33.469 -7.055 1 82.69 210 LEU A N 1
ATOM 1740 C CA . LEU A 1 210 ? -7.871 -33 -8.398 1 82.69 210 LEU A CA 1
ATOM 1741 C C . LEU A 1 210 ? -8.57 -33.844 -9.453 1 82.69 210 LEU A C 1
ATOM 1743 O O . LEU A 1 210 ? -8.734 -33.406 -10.594 1 82.69 210 LEU A O 1
ATOM 1747 N N . GLN A 1 211 ? -9.008 -34.969 -9.047 1 84.31 211 GLN A N 1
ATOM 1748 C CA . GLN A 1 211 ? -9.719 -35.875 -9.953 1 84.31 211 GLN A CA 1
ATOM 1749 C C . GLN A 1 211 ? -11.227 -35.656 -9.859 1 84.31 211 GLN A C 1
ATOM 1751 O O . GLN A 1 211 ? -11.977 -36.219 -10.68 1 84.31 211 GLN A O 1
ATOM 1756 N N . ASP A 1 212 ? -11.578 -34.906 -8.875 1 87.69 212 ASP A N 1
ATOM 1757 C CA . ASP A 1 212 ? -12.992 -34.594 -8.672 1 87.69 212 ASP A CA 1
ATOM 1758 C C . ASP A 1 212 ? -13.398 -33.344 -9.461 1 87.69 212 ASP A C 1
ATOM 1760 O O . ASP A 1 212 ? -13.188 -32.219 -9.016 1 87.69 212 ASP A O 1
ATOM 1764 N N . GLU A 1 213 ? -14.109 -33.531 -10.508 1 87 213 GLU A N 1
ATOM 1765 C CA . GLU A 1 213 ? -14.484 -32.469 -11.414 1 87 213 GLU A CA 1
ATOM 1766 C C . GLU A 1 213 ? -15.391 -31.438 -10.719 1 87 213 GLU A C 1
ATOM 1768 O O . GLU A 1 213 ? -15.312 -30.234 -11 1 87 213 GLU A O 1
ATOM 1773 N N . THR A 1 214 ? -16.234 -31.875 -9.852 1 89.56 214 THR A N 1
ATOM 1774 C CA . THR A 1 214 ? -17.141 -30.984 -9.133 1 89.56 214 THR A CA 1
ATOM 1775 C C . THR A 1 214 ? -16.375 -30.031 -8.234 1 89.56 214 THR A C 1
ATOM 1777 O O . THR A 1 214 ? -16.672 -28.828 -8.195 1 89.56 214 THR A O 1
ATOM 1780 N N . PHE A 1 215 ? -15.469 -30.578 -7.598 1 88.75 215 PHE A N 1
ATOM 1781 C CA . PHE A 1 215 ? -14.648 -29.75 -6.723 1 88.75 215 PHE A CA 1
ATOM 1782 C C . PHE A 1 215 ? -13.852 -28.734 -7.531 1 88.75 215 PHE A C 1
ATOM 1784 O O . PHE A 1 215 ? -13.789 -27.562 -7.168 1 88.75 215 PHE A O 1
ATOM 1791 N N . LEU A 1 216 ? -13.281 -29.125 -8.609 1 86.38 216 LEU A N 1
ATOM 1792 C CA . LEU A 1 216 ? -12.43 -28.25 -9.414 1 86.38 216 LEU A CA 1
ATOM 1793 C C . LEU A 1 216 ? -13.242 -27.125 -10.047 1 86.38 216 LEU A C 1
ATOM 1795 O O . LEU A 1 216 ? -12.75 -26.016 -10.188 1 86.38 216 LEU A O 1
ATOM 1799 N N . GLU A 1 217 ? -14.352 -27.469 -10.422 1 86.19 217 GLU A N 1
ATOM 1800 C CA . GLU A 1 217 ? -15.219 -26.453 -11.008 1 86.19 217 GLU A CA 1
ATOM 1801 C C . GLU A 1 217 ? -15.602 -25.391 -9.977 1 86.19 217 GLU A C 1
ATOM 1803 O O . GLU A 1 217 ? -15.633 -24.203 -10.289 1 86.19 217 GLU A O 1
ATOM 1808 N N . ALA A 1 218 ? -15.883 -25.891 -8.766 1 87.19 218 ALA A N 1
ATOM 1809 C CA . ALA A 1 218 ? -16.297 -25 -7.691 1 87.19 218 ALA A CA 1
ATOM 1810 C C . ALA A 1 218 ? -15.141 -24.109 -7.234 1 87.19 218 ALA A C 1
ATOM 1812 O O . ALA A 1 218 ? -15.359 -23 -6.742 1 87.19 218 ALA A O 1
ATOM 1813 N N . HIS A 1 219 ? -13.93 -24.594 -7.48 1 88.81 219 HIS A N 1
ATOM 1814 C CA . HIS A 1 219 ? -12.766 -23.875 -6.98 1 88.81 219 HIS A CA 1
ATOM 1815 C C . HIS A 1 219 ? -11.766 -23.594 -8.094 1 88.81 219 HIS A C 1
ATOM 1817 O O . HIS A 1 219 ? -10.555 -23.672 -7.883 1 88.81 219 HIS A O 1
ATOM 1823 N N . GLN A 1 220 ? -12.227 -23.328 -9.211 1 84 220 GLN A N 1
ATOM 1824 C CA . GLN A 1 220 ? -11.406 -23.172 -10.406 1 84 220 GLN A CA 1
ATOM 1825 C C . GLN A 1 220 ? -10.422 -22.016 -10.242 1 84 220 GLN A C 1
ATOM 1827 O O . GLN A 1 220 ? -9.273 -22.109 -10.688 1 84 220 GLN A O 1
ATOM 1832 N N . HIS A 1 221 ? -10.789 -21 -9.586 1 83.25 221 HIS A N 1
ATOM 1833 C CA . HIS A 1 221 ? -9.945 -19.812 -9.453 1 83.25 221 HIS A CA 1
ATOM 1834 C C . HIS A 1 221 ? -8.781 -20.078 -8.5 1 83.25 221 HIS A C 1
ATOM 1836 O O . HIS A 1 221 ? -7.703 -19.5 -8.664 1 83.25 221 HIS A O 1
ATOM 1842 N N . GLU A 1 222 ? -9.016 -20.984 -7.602 1 86.06 222 GLU A N 1
ATOM 1843 C CA . GLU A 1 222 ? -7.984 -21.281 -6.617 1 86.06 222 GLU A CA 1
ATOM 1844 C C . GLU A 1 222 ? -7.012 -22.344 -7.148 1 86.06 222 GLU A C 1
ATOM 1846 O O . GLU A 1 222 ? -5.816 -22.297 -6.852 1 86.06 222 GLU A O 1
ATOM 1851 N N . PHE A 1 223 ? -7.473 -23.156 -7.984 1 86.19 223 PHE A N 1
ATOM 1852 C CA . PHE A 1 223 ? -6.656 -24.328 -8.289 1 86.19 223 PHE A CA 1
ATOM 1853 C C . PHE A 1 223 ? -6.242 -24.328 -9.758 1 86.19 223 PHE A C 1
ATOM 1855 O O . PHE A 1 223 ? -5.574 -25.266 -10.211 1 86.19 223 PHE A O 1
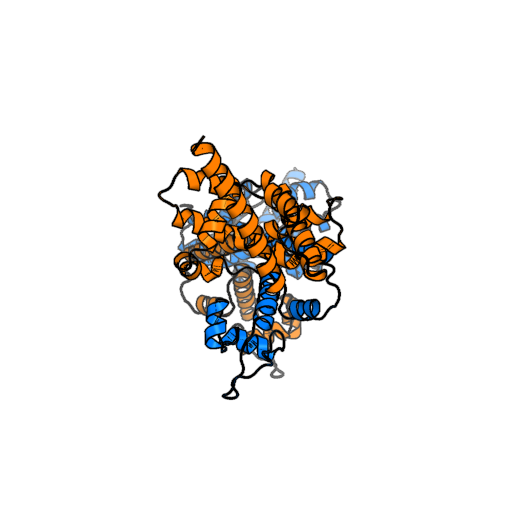ATOM 1862 N N . ASN A 1 224 ? -6.543 -23.266 -10.438 1 79.75 224 ASN A N 1
ATOM 1863 C CA . ASN A 1 224 ? -6 -23.094 -11.781 1 79.75 224 ASN A CA 1
ATOM 1864 C C . ASN A 1 224 ? -4.594 -22.5 -11.742 1 79.75 224 ASN A C 1
ATOM 1866 O O . ASN A 1 224 ? -4.43 -21.281 -11.844 1 79.75 224 ASN A O 1
ATOM 1870 N N . SER A 1 225 ? -3.568 -23.422 -11.609 1 78.25 225 SER A N 1
ATOM 1871 C CA . SER A 1 225 ? -2.189 -23 -11.367 1 78.25 225 SER A CA 1
ATOM 1872 C C . SER A 1 225 ? -1.461 -22.734 -12.68 1 78.25 225 SER A C 1
ATOM 1874 O O . SER A 1 225 ? -1.836 -23.25 -13.727 1 78.25 225 SER A O 1
ATOM 1876 N N . TYR A 1 226 ? -0.394 -21.906 -12.43 1 82.44 226 TYR A N 1
ATOM 1877 C CA . TYR A 1 226 ? 0.487 -21.594 -13.547 1 82.44 226 TYR A CA 1
ATOM 1878 C C . TYR A 1 226 ? 1.461 -22.734 -13.82 1 82.44 226 TYR A C 1
ATOM 1880 O O . TYR A 1 226 ? 2.424 -22.922 -13.07 1 82.44 226 TYR A O 1
ATOM 1888 N N . ILE A 1 227 ? 1.116 -23.859 -14.422 1 85.5 227 ILE A N 1
ATOM 1889 C CA . ILE A 1 227 ? 2.008 -24.906 -14.898 1 85.5 227 ILE A CA 1
ATOM 1890 C C . ILE A 1 227 ? 1.8 -25.125 -16.391 1 85.5 227 ILE A C 1
ATOM 1892 O O . ILE A 1 227 ? 0.681 -25.391 -16.844 1 85.5 227 ILE A O 1
ATOM 1896 N N . PRO A 1 228 ? 2.934 -24.922 -17.062 1 86.5 228 PRO A N 1
ATOM 1897 C CA . PRO A 1 228 ? 2.787 -25.203 -18.5 1 86.5 228 PRO A CA 1
ATOM 1898 C C . PRO A 1 228 ? 2.117 -26.562 -18.766 1 86.5 228 PRO A C 1
ATOM 1900 O O . PRO A 1 228 ? 2.344 -27.516 -18.031 1 86.5 228 PRO A O 1
ATOM 1903 N N . GLU A 1 229 ? 1.338 -26.609 -19.828 1 84.56 229 GLU A N 1
ATOM 1904 C CA . GLU A 1 229 ? 0.47 -27.75 -20.094 1 84.56 229 GLU A CA 1
ATOM 1905 C C . GLU A 1 229 ? 1.273 -29.047 -20.172 1 84.56 229 GLU A C 1
ATOM 1907 O O . GLU A 1 229 ? 0.912 -30.047 -19.547 1 84.56 229 GLU A O 1
ATOM 1912 N N . ASP A 1 230 ? 2.355 -29.016 -20.922 1 87.69 230 ASP A N 1
ATOM 1913 C CA . ASP A 1 230 ? 3.15 -30.219 -21.109 1 87.69 230 ASP A CA 1
ATOM 1914 C C . ASP A 1 230 ? 3.752 -30.688 -19.781 1 87.69 230 ASP A C 1
ATOM 1916 O O . ASP A 1 230 ? 3.713 -31.875 -19.469 1 87.69 230 ASP A O 1
ATOM 1920 N N . LEU A 1 231 ? 4.234 -29.781 -19.062 1 91.06 231 LEU A N 1
ATOM 1921 C CA . LEU A 1 231 ? 4.793 -30.109 -17.766 1 91.06 231 LEU A CA 1
ATOM 1922 C C . LEU A 1 231 ? 3.713 -30.625 -16.812 1 91.06 231 LEU A C 1
ATOM 1924 O O . LEU A 1 231 ? 3.941 -31.562 -16.062 1 91.06 231 LEU A O 1
ATOM 1928 N N . GLY A 1 232 ? 2.559 -30.031 -16.891 1 89.69 232 GLY A N 1
ATOM 1929 C CA . GLY A 1 232 ? 1.437 -30.422 -16.047 1 89.69 232 GLY A CA 1
ATOM 1930 C C . GLY A 1 232 ? 0.952 -31.828 -16.328 1 89.69 232 GLY A C 1
ATOM 1931 O O . GLY A 1 232 ? 0.64 -32.562 -15.391 1 89.69 232 GLY A O 1
ATOM 1932 N N . ILE A 1 233 ? 0.888 -32.125 -17.531 1 88.94 233 ILE A N 1
ATOM 1933 C CA . ILE A 1 233 ? 0.455 -33.438 -17.938 1 88.94 233 ILE A CA 1
ATOM 1934 C C . ILE A 1 233 ? 1.435 -34.5 -17.391 1 88.94 233 ILE A C 1
ATOM 1936 O O . ILE A 1 233 ? 1.021 -35.5 -16.812 1 88.94 233 ILE A O 1
ATOM 1940 N N . TYR A 1 234 ? 2.711 -34.25 -17.562 1 91.81 234 TYR A N 1
ATOM 1941 C CA . TYR A 1 234 ? 3.732 -35.156 -17.078 1 91.81 234 TYR A CA 1
ATOM 1942 C C . TYR A 1 234 ? 3.658 -35.312 -15.562 1 91.81 234 TYR A C 1
ATOM 1944 O O . TYR A 1 234 ? 3.801 -36.406 -15.023 1 91.81 234 TYR A O 1
ATOM 1952 N N . LEU A 1 235 ? 3.461 -34.25 -14.906 1 91.12 235 LEU A N 1
ATOM 1953 C CA . LEU A 1 235 ? 3.352 -34.25 -13.453 1 91.12 235 LEU A CA 1
ATOM 1954 C C . LEU A 1 235 ? 2.145 -35.062 -13.008 1 91.12 235 LEU A C 1
ATOM 1956 O O . LEU A 1 235 ? 2.25 -35.906 -12.094 1 91.12 235 LEU A O 1
ATOM 1960 N N . TYR A 1 236 ? 1.086 -34.812 -13.633 1 88.38 236 TYR A N 1
ATOM 1961 C CA . TYR A 1 236 ? -0.146 -35.531 -13.305 1 88.38 236 TYR A CA 1
ATOM 1962 C C . TYR A 1 236 ? 0.009 -37.031 -13.523 1 88.38 236 TYR A C 1
ATOM 1964 O O . TYR A 1 236 ? -0.4 -37.844 -12.688 1 88.38 236 TYR A O 1
ATOM 1972 N N . GLU A 1 237 ? 0.543 -37.375 -14.648 1 90.62 237 GLU A N 1
ATOM 1973 C CA . GLU A 1 237 ? 0.753 -38.781 -14.969 1 90.62 237 GLU A CA 1
ATOM 1974 C C . GLU A 1 237 ? 1.718 -39.438 -13.984 1 90.62 237 GLU A C 1
ATOM 1976 O O . GLU A 1 237 ? 1.557 -40.594 -13.633 1 90.62 237 GLU A O 1
ATOM 1981 N N . GLY A 1 238 ? 2.723 -38.656 -13.609 1 89.81 238 GLY A N 1
ATOM 1982 C CA . GLY A 1 238 ? 3.639 -39.188 -12.602 1 89.81 238 GLY A CA 1
ATOM 1983 C C . GLY A 1 238 ? 2.963 -39.438 -11.266 1 89.81 238 GLY A C 1
ATOM 1984 O O . GLY A 1 238 ? 3.199 -40.5 -10.648 1 89.81 238 GLY A O 1
ATOM 1985 N N . LEU A 1 239 ? 2.166 -38.562 -10.867 1 89.12 239 LEU A N 1
ATOM 1986 C CA . LEU A 1 239 ? 1.436 -38.719 -9.617 1 89.12 239 LEU A CA 1
ATOM 1987 C C . LEU A 1 239 ? 0.469 -39.906 -9.688 1 89.12 239 LEU A C 1
ATOM 1989 O O . LEU A 1 239 ? 0.34 -40.656 -8.727 1 89.12 239 LEU A O 1
ATOM 1993 N N . LYS A 1 240 ? -0.199 -39.938 -10.789 1 88.44 240 LYS A N 1
ATOM 1994 C CA . LYS A 1 240 ? -1.12 -41.062 -11 1 88.44 240 LYS A CA 1
ATOM 1995 C C . LYS A 1 240 ? -0.397 -42.406 -10.898 1 88.44 240 LYS A C 1
ATOM 1997 O O . LYS A 1 240 ? -0.883 -43.312 -10.25 1 88.44 240 LYS A O 1
ATOM 2002 N N . ALA A 1 241 ? 0.695 -42.5 -11.531 1 88.75 241 ALA A N 1
ATOM 2003 C CA . ALA A 1 241 ? 1.495 -43.719 -11.5 1 88.75 241 ALA A CA 1
ATOM 2004 C C . ALA A 1 241 ? 1.956 -44.031 -10.078 1 88.75 241 ALA A C 1
ATOM 2006 O O . ALA A 1 241 ? 1.941 -45.188 -9.648 1 88.75 241 ALA A O 1
ATOM 2007 N N . TYR A 1 242 ? 2.365 -43.031 -9.375 1 89.75 242 TYR A N 1
ATOM 2008 C CA . TYR A 1 242 ? 2.852 -43.188 -8.008 1 89.75 242 TYR A CA 1
ATOM 2009 C C . TYR A 1 242 ? 1.746 -43.688 -7.09 1 89.75 242 TYR A C 1
ATOM 2011 O O . TYR A 1 242 ? 1.952 -44.656 -6.328 1 89.75 242 TYR A O 1
ATOM 2019 N N . PHE A 1 243 ? 0.538 -43.156 -7.148 1 86.19 243 PHE A N 1
ATOM 2020 C CA . PHE A 1 243 ? -0.528 -43.469 -6.203 1 86.19 243 PHE A CA 1
ATOM 2021 C C . PHE A 1 243 ? -1.259 -44.719 -6.609 1 86.19 243 PHE A C 1
ATOM 2023 O O . PHE A 1 243 ? -1.8 -45.438 -5.758 1 86.19 243 PHE A O 1
ATOM 2030 N N . THR A 1 244 ? -1.328 -45.031 -7.887 1 82.69 244 THR A N 1
ATOM 2031 C CA . THR A 1 244 ? -1.923 -46.281 -8.328 1 82.69 244 THR A CA 1
ATOM 2032 C C . THR A 1 244 ? -1.043 -47.469 -7.934 1 82.69 244 THR A C 1
ATOM 2034 O O . THR A 1 244 ? -1.55 -48.531 -7.559 1 82.69 244 THR A O 1
ATOM 2037 N N . SER A 1 245 ? 0.195 -47.344 -8.047 1 77.12 245 SER A N 1
ATOM 2038 C CA . SER A 1 245 ? 1.113 -48.406 -7.699 1 77.12 245 SER A CA 1
ATOM 2039 C C . SER A 1 245 ? 1.111 -48.688 -6.195 1 77.12 245 SER A C 1
ATOM 2041 O O . SER A 1 245 ? 1.236 -49.812 -5.762 1 77.12 245 SER A O 1
ATOM 2043 N N . ARG A 1 246 ? 0.932 -47.719 -5.355 1 72 246 ARG A N 1
ATOM 2044 C CA . ARG A 1 246 ? 1 -47.875 -3.904 1 72 246 ARG A CA 1
ATOM 2045 C C . ARG A 1 246 ? -0.342 -48.312 -3.338 1 72 246 ARG A C 1
ATOM 2047 O O . ARG A 1 246 ? -0.392 -48.969 -2.297 1 72 246 ARG A O 1
ATOM 2054 N N . SER A 1 247 ? -1.407 -47.844 -3.895 1 64.56 247 SER A N 1
ATOM 2055 C CA . SER A 1 247 ? -2.697 -48.375 -3.475 1 64.56 247 SER A CA 1
ATOM 2056 C C . SER A 1 247 ? -2.768 -49.906 -3.686 1 64.56 247 SER A C 1
ATOM 2058 O O . SER A 1 247 ? -3.361 -50.625 -2.879 1 64.56 247 SER A O 1
ATOM 2060 N N . SER A 1 248 ? -2.104 -50.312 -4.711 1 56.09 248 SER A N 1
ATOM 2061 C CA . SER A 1 248 ? -2.074 -51.75 -4.965 1 56.09 248 SER A CA 1
ATOM 2062 C C . SER A 1 248 ? -1.205 -52.469 -3.945 1 56.09 248 SER A C 1
ATOM 2064 O O . SER A 1 248 ? -1.52 -53.594 -3.539 1 56.09 248 SER A O 1
ATOM 2066 N N . GLN A 1 249 ? -0.239 -51.781 -3.502 1 55.25 249 GLN A N 1
ATOM 2067 C CA . GLN A 1 249 ? 0.631 -52.406 -2.518 1 55.25 249 GLN A CA 1
ATOM 2068 C C . GLN A 1 249 ? -0.023 -52.438 -1.139 1 55.25 249 GLN A C 1
ATOM 2070 O O . GLN A 1 249 ? 0.171 -53.375 -0.369 1 55.25 249 GLN A O 1
ATOM 2075 N N . GLU A 1 250 ? -0.77 -51.375 -0.843 1 56.66 250 GLU A N 1
ATOM 2076 C CA . GLU A 1 250 ? -1.475 -51.344 0.435 1 56.66 250 GLU A CA 1
ATOM 2077 C C . GLU A 1 250 ? -2.627 -52.344 0.441 1 56.66 250 GLU A C 1
ATOM 2079 O O . GLU A 1 250 ? -2.926 -52.938 1.473 1 56.66 250 GLU A O 1
ATOM 2084 N N . GLU A 1 251 ? -3.391 -52.469 -0.682 1 50.47 251 GLU A N 1
ATOM 2085 C CA . GLU A 1 251 ? -4.43 -53.469 -0.791 1 50.47 251 GLU A CA 1
ATOM 2086 C C . GLU A 1 251 ? -3.838 -54.875 -0.714 1 50.47 251 GLU A C 1
ATOM 2088 O O . GLU A 1 251 ? -4.43 -55.781 -0.112 1 50.47 251 GLU A O 1
ATOM 2093 N N . ASP A 1 252 ? -2.809 -55.125 -1.247 1 49.12 252 ASP A N 1
ATOM 2094 C CA . ASP A 1 252 ? -2.164 -56.438 -1.201 1 49.12 252 ASP A CA 1
ATOM 2095 C C . ASP A 1 252 ? -1.678 -56.781 0.21 1 49.12 252 ASP A C 1
ATOM 2097 O O . ASP A 1 252 ? -1.634 -57.938 0.604 1 49.12 252 ASP A O 1
ATOM 2101 N N . LYS A 1 253 ? -1.396 -55.875 1.079 1 51.19 253 LYS A N 1
ATOM 2102 C CA . LYS A 1 253 ? -1.003 -56.156 2.457 1 51.19 253 LYS A CA 1
ATOM 2103 C C . LYS A 1 253 ? -2.217 -56.5 3.314 1 51.19 253 LYS A C 1
ATOM 2105 O O . LYS A 1 253 ? -2.072 -57 4.43 1 51.19 253 LYS A O 1
ATOM 2110 N N . LYS A 1 254 ? -3.283 -56 2.895 1 57.53 254 LYS A N 1
ATOM 2111 C CA . LYS A 1 254 ? -4.434 -56.312 3.74 1 57.53 254 LYS A CA 1
ATOM 2112 C C . LYS A 1 254 ? -4.902 -57.75 3.533 1 57.53 254 LYS A C 1
ATOM 2114 O O . LYS A 1 254 ? -5.719 -58.25 4.305 1 57.53 254 LYS A O 1
ATOM 2119 N N . ASP A 1 255 ? -4.746 -58.125 2.377 1 45.69 255 ASP A N 1
ATOM 2120 C CA . ASP A 1 255 ? -5.141 -59.5 2.051 1 45.69 255 ASP A CA 1
ATOM 2121 C C . ASP A 1 255 ? -4.109 -60.5 2.562 1 45.69 255 ASP A C 1
ATOM 2123 O O . ASP A 1 255 ? -4.254 -61.719 2.355 1 45.69 255 ASP A O 1
ATOM 2127 N N . VAL A 1 256 ? -3.107 -59.938 2.998 1 40.91 256 VAL A N 1
ATOM 2128 C CA . VAL A 1 256 ? -2.271 -60.906 3.701 1 40.91 256 VAL A CA 1
ATOM 2129 C C . VAL A 1 256 ? -2.566 -60.875 5.199 1 40.91 256 VAL A C 1
ATOM 2131 O O . VAL A 1 256 ? -2.715 -59.781 5.77 1 40.91 256 VAL A O 1
ATOM 2134 N N . MET B 1 1 ? -7.113 -25.234 -25.734 1 80.06 1 MET B N 1
ATOM 2135 C CA . MET B 1 1 ? -8.039 -24.219 -25.234 1 80.06 1 MET B CA 1
ATOM 2136 C C . MET B 1 1 ? -8.164 -23.062 -26.203 1 80.06 1 MET B C 1
ATOM 2138 O O . MET B 1 1 ? -7.152 -22.531 -26.688 1 80.06 1 MET B O 1
ATOM 2142 N N . GLU B 1 2 ? -9.352 -22.766 -26.75 1 90.44 2 GLU B N 1
ATOM 2143 C CA . GLU B 1 2 ? -9.68 -21.562 -27.531 1 90.44 2 GLU B CA 1
ATOM 2144 C C . GLU B 1 2 ? -10.992 -20.953 -27.062 1 90.44 2 GLU B C 1
ATOM 2146 O O . GLU B 1 2 ? -12.062 -21.531 -27.25 1 90.44 2 GLU B O 1
ATOM 2151 N N . VAL B 1 3 ? -10.844 -19.812 -26.422 1 93.75 3 VAL B N 1
ATOM 2152 C CA . VAL B 1 3 ? -12.047 -19.219 -25.844 1 93.75 3 VAL B CA 1
ATOM 2153 C C . VAL B 1 3 ? -12.125 -17.734 -26.203 1 93.75 3 VAL B C 1
ATOM 2155 O O . VAL B 1 3 ? -11.094 -17.094 -26.422 1 93.75 3 VAL B O 1
ATOM 2158 N N . THR B 1 4 ? -13.328 -17.266 -26.25 1 95 4 THR B N 1
ATOM 2159 C CA . THR B 1 4 ? -13.539 -15.852 -26.531 1 95 4 THR B CA 1
ATOM 2160 C C . THR B 1 4 ? -13.188 -15 -25.328 1 95 4 THR B C 1
ATOM 2162 O O . THR B 1 4 ? -12.906 -15.531 -24.25 1 95 4 THR B O 1
ATOM 2165 N N . ILE B 1 5 ? -13.195 -13.641 -25.531 1 95.62 5 ILE B N 1
ATOM 2166 C CA . ILE B 1 5 ? -12.742 -12.719 -24.484 1 95.62 5 ILE B CA 1
ATOM 2167 C C . ILE B 1 5 ? -13.656 -12.82 -23.266 1 95.62 5 ILE B C 1
ATOM 2169 O O . ILE B 1 5 ? -13.195 -12.711 -22.125 1 95.62 5 ILE B O 1
ATOM 2173 N N . GLY B 1 6 ? -14.922 -13.016 -23.469 1 95.56 6 GLY B N 1
ATOM 2174 C CA . GLY B 1 6 ? -15.859 -13.141 -22.359 1 95.56 6 GLY B CA 1
ATOM 2175 C C . GLY B 1 6 ? -15.586 -14.352 -21.484 1 95.56 6 GLY B C 1
ATOM 2176 O O . GLY B 1 6 ? -15.555 -14.242 -20.266 1 95.56 6 GLY B O 1
ATOM 2177 N N . HIS B 1 7 ? -15.43 -15.453 -22.125 1 94.06 7 HIS B N 1
ATOM 2178 C CA . HIS B 1 7 ? -15.125 -16.688 -21.391 1 94.06 7 HIS B CA 1
ATOM 2179 C C . HIS B 1 7 ? -13.766 -16.594 -20.719 1 94.06 7 HIS B C 1
ATOM 2181 O O . HIS B 1 7 ? -13.594 -17.062 -19.594 1 94.06 7 HIS B O 1
ATOM 2187 N N . PHE B 1 8 ? -12.859 -16.016 -21.406 1 94.5 8 PHE B N 1
ATOM 2188 C CA . PHE B 1 8 ? -11.516 -15.867 -20.859 1 94.5 8 PHE B CA 1
ATOM 2189 C C . PHE B 1 8 ? -11.539 -15 -19.609 1 94.5 8 PHE B C 1
ATOM 2191 O O . PHE B 1 8 ? -10.875 -15.312 -18.609 1 94.5 8 PHE B O 1
ATOM 2198 N N . ALA B 1 9 ? -12.25 -13.93 -19.641 1 95.62 9 ALA B N 1
ATOM 2199 C CA . ALA B 1 9 ? -12.375 -13.039 -18.5 1 95.62 9 ALA B CA 1
ATOM 2200 C C . ALA B 1 9 ? -12.883 -13.789 -17.266 1 95.62 9 ALA B C 1
ATOM 2202 O O . ALA B 1 9 ? -12.367 -13.602 -16.156 1 95.62 9 ALA B O 1
ATOM 2203 N N . LYS B 1 10 ? -13.797 -14.648 -17.5 1 91.06 10 LYS B N 1
ATOM 2204 C CA . LYS B 1 10 ? -14.344 -15.461 -16.422 1 91.06 10 LYS B CA 1
ATOM 2205 C C . LYS B 1 10 ? -13.305 -16.453 -15.891 1 91.06 10 LYS B C 1
ATOM 2207 O O . LYS B 1 10 ? -13.195 -16.656 -14.68 1 91.06 10 LYS B O 1
ATOM 2212 N N . LEU B 1 11 ? -12.641 -16.984 -16.812 1 88.88 11 LEU B N 1
ATOM 2213 C CA . LEU B 1 11 ? -11.656 -18 -16.484 1 88.88 11 LEU B CA 1
ATOM 2214 C C . LEU B 1 11 ? -10.562 -17.438 -15.586 1 88.88 11 LEU B C 1
ATOM 2216 O O . LEU B 1 11 ? -10.117 -18.094 -14.648 1 88.88 11 LEU B O 1
ATOM 2220 N N . VAL B 1 12 ? -10.141 -16.203 -15.922 1 90.19 12 VAL B N 1
ATOM 2221 C CA . VAL B 1 12 ? -9 -15.641 -15.195 1 90.19 12 VAL B CA 1
ATOM 2222 C C . VAL B 1 12 ? -9.5 -14.656 -14.141 1 90.19 12 VAL B C 1
ATOM 2224 O O . VAL B 1 12 ? -8.695 -13.977 -13.484 1 90.19 12 VAL B O 1
ATOM 2227 N N . ASN B 1 13 ? -10.758 -14.555 -13.961 1 88.88 13 ASN B N 1
ATOM 2228 C CA . ASN B 1 13 ? -11.406 -13.75 -12.93 1 88.88 13 ASN B CA 1
ATOM 2229 C C . ASN B 1 13 ? -11.039 -12.273 -13.062 1 88.88 13 ASN B C 1
ATOM 2231 O O . ASN B 1 13 ? -10.57 -11.656 -12.102 1 88.88 13 ASN B O 1
ATOM 2235 N N . THR B 1 14 ? -11.258 -11.719 -14.203 1 93.88 14 THR B N 1
ATOM 2236 C CA . THR B 1 14 ? -11.055 -10.297 -14.469 1 93.88 14 THR B CA 1
ATOM 2237 C C . THR B 1 14 ? -12.18 -9.75 -15.344 1 93.88 14 THR B C 1
ATOM 2239 O O . THR B 1 14 ? -13.211 -10.406 -15.516 1 93.88 14 THR B O 1
ATOM 2242 N N . THR B 1 15 ? -12.023 -8.547 -15.727 1 95.06 15 THR B N 1
ATOM 2243 C CA . THR B 1 15 ? -13.07 -7.93 -16.531 1 95.06 15 THR B CA 1
ATOM 2244 C C . THR B 1 15 ? -12.664 -7.855 -18 1 95.06 15 THR B C 1
ATOM 2246 O O . THR B 1 15 ? -11.477 -7.859 -18.312 1 95.06 15 THR B O 1
ATOM 2249 N N . ILE B 1 16 ? -13.727 -7.871 -18.812 1 96.38 16 ILE B N 1
ATOM 2250 C CA . ILE B 1 16 ? -13.508 -7.695 -20.234 1 96.38 16 ILE B CA 1
ATOM 2251 C C . ILE B 1 16 ? -12.758 -6.391 -20.5 1 96.38 16 ILE B C 1
ATOM 2253 O O . ILE B 1 16 ? -11.867 -6.332 -21.344 1 96.38 16 ILE B O 1
ATOM 2257 N N . ARG B 1 17 ? -13.078 -5.43 -19.719 1 95.31 17 ARG B N 1
ATOM 2258 C CA . ARG B 1 17 ? -12.445 -4.125 -19.844 1 95.31 17 ARG B CA 1
ATOM 2259 C C . ARG B 1 17 ? -10.938 -4.223 -19.609 1 95.31 17 ARG B C 1
ATOM 2261 O O . ARG B 1 17 ? -10.148 -3.646 -20.359 1 95.31 17 ARG B O 1
ATOM 2268 N N . THR B 1 18 ? -10.57 -4.93 -18.688 1 95.88 18 THR B N 1
ATOM 2269 C CA . THR B 1 18 ? -9.156 -5.105 -18.359 1 95.88 18 THR B CA 1
ATOM 2270 C C . THR B 1 18 ? -8.422 -5.793 -19.516 1 95.88 18 THR B C 1
ATOM 2272 O O . THR B 1 18 ? -7.344 -5.355 -19.906 1 95.88 18 THR B O 1
ATOM 2275 N N . LEU B 1 19 ? -9.016 -6.84 -20.031 1 97 19 LEU B N 1
ATOM 2276 C CA . LEU B 1 19 ? -8.391 -7.594 -21.109 1 97 19 LEU B CA 1
ATOM 2277 C C . LEU B 1 19 ? -8.273 -6.746 -22.375 1 97 19 LEU B C 1
ATOM 2279 O O . LEU B 1 19 ? -7.285 -6.836 -23.109 1 97 19 LEU B O 1
ATOM 2283 N N . ARG B 1 20 ? -9.25 -5.926 -22.609 1 95.69 20 ARG B N 1
ATOM 2284 C CA . ARG B 1 20 ? -9.203 -5.016 -23.75 1 95.69 20 ARG B CA 1
ATOM 2285 C C . ARG B 1 20 ? -8.094 -3.98 -23.562 1 95.69 20 ARG B C 1
ATOM 2287 O O . ARG B 1 20 ? -7.41 -3.629 -24.531 1 95.69 20 ARG B O 1
ATOM 2294 N N . TYR B 1 21 ? -8.055 -3.561 -22.438 1 96.38 21 TYR B N 1
ATOM 2295 C CA . TYR B 1 21 ? -6.98 -2.609 -22.172 1 96.38 21 TYR B CA 1
ATOM 2296 C C . TYR B 1 21 ? -5.613 -3.25 -22.375 1 96.38 21 TYR B C 1
ATOM 2298 O O . TYR B 1 21 ? -4.723 -2.643 -22.984 1 96.38 21 TYR B O 1
ATOM 2306 N N . TYR B 1 22 ? -5.418 -4.434 -21.828 1 96.62 22 TYR B N 1
ATOM 2307 C CA . TYR B 1 22 ? -4.16 -5.152 -22.016 1 96.62 22 TYR B CA 1
ATOM 2308 C C . TYR B 1 22 ? -3.84 -5.324 -23.484 1 96.62 22 TYR B C 1
ATOM 2310 O O . TYR B 1 22 ? -2.676 -5.254 -23.891 1 96.62 22 TYR B O 1
ATOM 2318 N N . ASP B 1 23 ? -4.855 -5.613 -24.234 1 95.75 23 ASP B N 1
ATOM 2319 C CA . ASP B 1 23 ? -4.707 -5.738 -25.688 1 95.75 23 ASP B CA 1
ATOM 2320 C C . ASP B 1 23 ? -4.273 -4.414 -26.312 1 95.75 23 ASP B C 1
ATOM 2322 O O . ASP B 1 23 ? -3.352 -4.379 -27.125 1 95.75 23 ASP B O 1
ATOM 2326 N N . LYS B 1 24 ? -4.906 -3.34 -25.891 1 95.62 24 LYS B N 1
ATOM 2327 C CA . LYS B 1 24 ? -4.641 -2 -26.406 1 95.62 24 LYS B CA 1
ATOM 2328 C C . LYS B 1 24 ? -3.184 -1.603 -26.172 1 95.62 24 LYS B C 1
ATOM 2330 O O . LYS B 1 24 ? -2.547 -1.024 -27.062 1 95.62 24 LYS B O 1
ATOM 2335 N N . ILE B 1 25 ? -2.654 -1.904 -25.062 1 94.69 25 ILE B N 1
ATOM 2336 C CA . ILE B 1 25 ? -1.292 -1.488 -24.75 1 94.69 25 ILE B CA 1
ATOM 2337 C C . ILE B 1 25 ? -0.312 -2.586 -25.156 1 94.69 25 ILE B C 1
ATOM 2339 O O . ILE B 1 25 ? 0.871 -2.531 -24.812 1 94.69 25 ILE B O 1
ATOM 2343 N N . GLU B 1 26 ? -0.729 -3.674 -25.719 1 93.81 26 GLU B N 1
ATOM 2344 C CA . GLU B 1 26 ? 0.065 -4.754 -26.297 1 93.81 26 GLU B CA 1
ATOM 2345 C C . GLU B 1 26 ? 0.757 -5.57 -25.203 1 93.81 26 GLU B C 1
ATOM 2347 O O . GLU B 1 26 ? 1.887 -6.027 -25.391 1 93.81 26 GLU B O 1
ATOM 2352 N N . LEU B 1 27 ? 0.169 -5.629 -24.141 1 95.19 27 LEU B N 1
ATOM 2353 C CA . LEU B 1 27 ? 0.667 -6.445 -23.031 1 95.19 27 LEU B CA 1
ATOM 2354 C C . LEU B 1 27 ? 0.208 -7.891 -23.172 1 95.19 27 LEU B C 1
ATOM 2356 O O . LEU B 1 27 ? 0.983 -8.82 -22.938 1 95.19 27 LEU B O 1
ATOM 2360 N N . LEU B 1 28 ? -1.034 -8.117 -23.484 1 95.75 28 LEU B N 1
ATOM 2361 C CA . LEU B 1 28 ? -1.686 -9.391 -23.75 1 95.75 28 LEU B CA 1
ATOM 2362 C C . LEU B 1 28 ? -2.609 -9.289 -24.969 1 95.75 28 LEU B C 1
ATOM 2364 O O . LEU B 1 28 ? -3.77 -8.891 -24.828 1 95.75 28 LEU B O 1
ATOM 2368 N N . LYS B 1 29 ? -2.078 -9.641 -26.062 1 93.81 29 LYS B N 1
ATOM 2369 C CA . LYS B 1 29 ? -2.793 -9.508 -27.328 1 93.81 29 LYS B CA 1
ATOM 2370 C C . LYS B 1 29 ? -3.086 -10.867 -27.953 1 93.81 29 LYS B C 1
ATOM 2372 O O . LYS B 1 29 ? -2.166 -11.602 -28.312 1 93.81 29 LYS B O 1
ATOM 2377 N N . PRO B 1 30 ? -4.395 -11.203 -27.969 1 93.5 30 PRO B N 1
ATOM 2378 C CA . PRO B 1 30 ? -4.707 -12.453 -28.672 1 93.5 30 PRO B CA 1
ATOM 2379 C C . PRO B 1 30 ? -4.387 -12.391 -30.156 1 93.5 30 PRO B C 1
ATOM 2381 O O . PRO B 1 30 ? -4.668 -11.383 -30.812 1 93.5 30 PRO B O 1
ATOM 2384 N N . THR B 1 31 ? -3.74 -13.406 -30.656 1 89.25 31 THR B N 1
ATOM 2385 C CA . THR B 1 31 ? -3.318 -13.383 -32.062 1 89.25 31 THR B CA 1
ATOM 2386 C C . THR B 1 31 ? -4.125 -14.375 -32.875 1 89.25 31 THR B C 1
ATOM 2388 O O . THR B 1 31 ? -4.125 -14.312 -34.125 1 89.25 31 THR B O 1
ATOM 2391 N N . ASN B 1 32 ? -4.801 -15.273 -32.25 1 93.12 32 ASN B N 1
ATOM 2392 C CA . ASN B 1 32 ? -5.551 -16.297 -32.969 1 93.12 32 ASN B CA 1
ATOM 2393 C C . ASN B 1 32 ? -7.008 -15.891 -33.188 1 93.12 32 ASN B C 1
ATOM 2395 O O . ASN B 1 32 ? -7.539 -15.07 -32.406 1 93.12 32 ASN B O 1
ATOM 2399 N N . ARG B 1 33 ? -7.609 -16.438 -34.219 1 93.75 33 ARG B N 1
ATOM 2400 C CA . ARG B 1 33 ? -9.016 -16.203 -34.5 1 93.75 33 ARG B CA 1
ATOM 2401 C C . ARG B 1 33 ? -9.758 -17.516 -34.75 1 93.75 33 ARG B C 1
ATOM 2403 O O . ARG B 1 33 ? -9.18 -18.484 -35.25 1 93.75 33 ARG B O 1
ATOM 2410 N N . ASN B 1 34 ? -10.977 -17.5 -34.344 1 92.62 34 ASN B N 1
ATOM 2411 C CA . ASN B 1 34 ? -11.781 -18.688 -34.625 1 92.62 34 ASN B CA 1
ATOM 2412 C C . ASN B 1 34 ? -12.359 -18.641 -36.031 1 92.62 34 ASN B C 1
ATOM 2414 O O . ASN B 1 34 ? -12.016 -17.766 -36.812 1 92.62 34 ASN B O 1
ATOM 2418 N N . ASP B 1 35 ? -13.188 -19.688 -36.281 1 92.5 35 ASP B N 1
ATOM 2419 C CA . ASP B 1 35 ? -13.75 -19.844 -37.594 1 92.5 35 ASP B CA 1
ATOM 2420 C C . ASP B 1 35 ? -14.633 -18.656 -37.969 1 92.5 35 ASP B C 1
ATOM 2422 O O . ASP B 1 35 ? -14.82 -18.359 -39.156 1 92.5 35 ASP B O 1
ATOM 2426 N N . LYS B 1 36 ? -15.156 -17.984 -37.031 1 93.88 36 LYS B N 1
ATOM 2427 C CA . LYS B 1 36 ? -16.031 -16.828 -37.281 1 93.88 36 LYS B CA 1
ATOM 2428 C C . LYS B 1 36 ? -15.234 -15.531 -37.344 1 93.88 36 LYS B C 1
ATOM 2430 O O . LYS B 1 36 ? -15.812 -14.453 -37.469 1 93.88 36 LYS B O 1
ATOM 2435 N N . GLY B 1 37 ? -13.938 -15.562 -37.25 1 92.25 37 GLY B N 1
ATOM 2436 C CA . GLY B 1 37 ? -13.094 -14.383 -37.375 1 92.25 37 GLY B CA 1
ATOM 2437 C C . GLY B 1 37 ? -12.914 -13.656 -36.062 1 92.25 37 GLY B C 1
ATOM 2438 O O . GLY B 1 37 ? -12.297 -12.586 -36 1 92.25 37 GLY B O 1
ATOM 2439 N N . GLN B 1 38 ? -13.469 -14.234 -35.031 1 93.12 38 GLN B N 1
ATOM 2440 C CA . GLN B 1 38 ? -13.352 -13.594 -33.719 1 93.12 38 GLN B CA 1
ATOM 2441 C C . GLN B 1 38 ? -12.016 -13.922 -33.062 1 93.12 38 GLN B C 1
ATOM 2443 O O . GLN B 1 38 ? -11.523 -15.055 -33.156 1 93.12 38 GLN B O 1
ATOM 2448 N N . LYS B 1 39 ? -11.484 -12.875 -32.438 1 94 39 LYS B N 1
ATOM 2449 C CA . LYS B 1 39 ? -10.273 -13.133 -31.672 1 94 39 LYS B CA 1
ATOM 2450 C C . LYS B 1 39 ? -10.531 -14.133 -30.547 1 94 39 LYS B C 1
ATOM 2452 O O . LYS B 1 39 ? -11.57 -14.078 -29.891 1 94 39 LYS B O 1
ATOM 2457 N N . VAL B 1 40 ? -9.57 -15.086 -30.359 1 96.12 40 VAL B N 1
ATOM 2458 C CA . VAL B 1 40 ? -9.727 -16.078 -29.312 1 96.12 40 VAL B CA 1
ATOM 2459 C C . VAL B 1 40 ? -8.453 -16.172 -28.484 1 96.12 40 VAL B C 1
ATOM 2461 O O . VAL B 1 40 ? -7.359 -15.867 -28.969 1 96.12 40 VAL B O 1
ATOM 2464 N N . TYR B 1 41 ? -8.633 -16.469 -27.25 1 95.5 41 TYR B N 1
ATOM 2465 C CA . TYR B 1 41 ? -7.547 -16.688 -26.297 1 95.5 41 TYR B CA 1
ATOM 2466 C C . TYR B 1 41 ? -7.238 -18.188 -26.188 1 95.5 41 TYR B C 1
ATOM 2468 O O . TYR B 1 41 ? -8.148 -19 -26.094 1 95.5 41 TYR B O 1
ATOM 2476 N N . THR B 1 42 ? -5.984 -18.484 -26.312 1 93 42 THR B N 1
ATOM 2477 C CA . THR B 1 42 ? -5.52 -19.859 -26.172 1 93 42 THR B CA 1
ATOM 2478 C C . THR B 1 42 ? -4.719 -20.031 -24.891 1 93 42 THR B C 1
ATOM 2480 O O . THR B 1 42 ? -4.707 -19.141 -24.031 1 93 42 THR B O 1
ATOM 2483 N N . ARG B 1 43 ? -4.09 -21.219 -24.719 1 88.62 43 ARG B N 1
ATOM 2484 C CA . ARG B 1 43 ? -3.281 -21.516 -23.547 1 88.62 43 ARG B CA 1
ATOM 2485 C C . ARG B 1 43 ? -2.096 -20.562 -23.438 1 88.62 43 ARG B C 1
ATOM 2487 O O . ARG B 1 43 ? -1.681 -20.203 -22.344 1 88.62 43 ARG B O 1
ATOM 2494 N N . LYS B 1 44 ? -1.672 -20.172 -24.547 1 89.44 44 LYS B N 1
ATOM 2495 C CA . LYS B 1 44 ? -0.544 -19.25 -24.578 1 89.44 44 LYS B CA 1
ATOM 2496 C C . LYS B 1 44 ? -0.894 -17.938 -23.875 1 89.44 44 LYS B C 1
ATOM 2498 O O . LYS B 1 44 ? -0.113 -17.438 -23.062 1 89.44 44 LYS B O 1
ATOM 2503 N N . GLU B 1 45 ? -2.088 -17.422 -24.172 1 93 45 GLU B N 1
ATOM 2504 C CA . GLU B 1 45 ? -2.525 -16.188 -23.531 1 93 45 GLU B CA 1
ATOM 2505 C C . GLU B 1 45 ? -2.797 -16.391 -22.047 1 93 45 GLU B C 1
ATOM 2507 O O . GLU B 1 45 ? -2.576 -15.492 -21.234 1 93 45 GLU B O 1
ATOM 2512 N N . TRP B 1 46 ? -3.279 -17.516 -21.766 1 90.56 46 TRP B N 1
ATOM 2513 C CA . TRP B 1 46 ? -3.545 -17.812 -20.375 1 90.56 46 TRP B CA 1
ATOM 2514 C C . TRP B 1 46 ? -2.252 -17.812 -19.562 1 90.56 46 TRP B C 1
ATOM 2516 O O . TRP B 1 46 ? -2.197 -17.219 -18.469 1 90.56 46 TRP B O 1
ATOM 2526 N N . GLU B 1 47 ? -1.229 -18.453 -20.047 1 88.12 47 GLU B N 1
ATOM 2527 C CA . GLU B 1 47 ? 0.065 -18.484 -19.375 1 88.12 47 GLU B CA 1
ATOM 2528 C C . GLU B 1 47 ? 0.632 -17.078 -19.203 1 88.12 47 GLU B C 1
ATOM 2530 O O . GLU B 1 47 ? 1.147 -16.734 -18.141 1 88.12 47 GLU B O 1
ATOM 2535 N N . LEU B 1 48 ? 0.521 -16.359 -20.234 1 91 48 LEU B N 1
ATOM 2536 C CA . LEU B 1 48 ? 1.017 -14.984 -20.188 1 91 48 LEU B CA 1
ATOM 2537 C C . LEU B 1 48 ? 0.267 -14.172 -19.141 1 91 48 LEU B C 1
ATOM 2539 O O . LEU B 1 48 ? 0.873 -13.383 -18.406 1 91 48 LEU B O 1
ATOM 2543 N N . TYR B 1 49 ? -1.027 -14.367 -19.078 1 93.62 49 TYR B N 1
ATOM 2544 C CA . TYR B 1 49 ? -1.835 -13.656 -18.094 1 93.62 49 TYR B CA 1
ATOM 2545 C C . TYR B 1 49 ? -1.387 -14 -16.688 1 93.62 49 TYR B C 1
ATOM 2547 O O . TYR B 1 49 ? -1.362 -13.133 -15.805 1 93.62 49 TYR B O 1
ATOM 2555 N N . GLN B 1 50 ? -1.062 -15.203 -16.438 1 89.81 50 GLN B N 1
ATOM 2556 C CA . GLN B 1 50 ? -0.617 -15.602 -15.109 1 89.81 50 GLN B CA 1
ATOM 2557 C C . GLN B 1 50 ? 0.675 -14.891 -14.727 1 89.81 50 GLN B C 1
ATOM 2559 O O . GLN B 1 50 ? 0.828 -14.445 -13.586 1 89.81 50 GLN B O 1
ATOM 2564 N N . LYS B 1 51 ? 1.582 -14.836 -15.641 1 90.06 51 LYS B N 1
ATOM 2565 C CA . LYS B 1 51 ? 2.828 -14.117 -15.398 1 90.06 51 LYS B CA 1
ATOM 2566 C C . LYS B 1 51 ? 2.562 -12.656 -15.07 1 90.06 51 LYS B C 1
ATOM 2568 O O . LYS B 1 51 ? 3.133 -12.109 -14.125 1 90.06 51 LYS B O 1
ATOM 2573 N N . ILE B 1 52 ? 1.691 -12.094 -15.844 1 93.81 52 ILE B N 1
ATOM 2574 C CA . ILE B 1 52 ? 1.305 -10.703 -15.625 1 93.81 52 ILE B CA 1
ATOM 2575 C C . ILE B 1 52 ? 0.71 -10.547 -14.227 1 93.81 52 ILE B C 1
ATOM 2577 O O . ILE B 1 52 ? 1.049 -9.609 -13.5 1 93.81 52 ILE B O 1
ATOM 2581 N N . SER B 1 53 ? -0.153 -11.438 -13.883 1 91.94 53 SER B N 1
ATOM 2582 C CA . SER B 1 53 ? -0.811 -11.398 -12.578 1 91.94 53 SER B CA 1
ATOM 2583 C C . SER B 1 53 ? 0.203 -11.5 -11.445 1 91.94 53 SER B C 1
ATOM 2585 O O . SER B 1 53 ? 0.063 -10.82 -10.422 1 91.94 53 SER B O 1
ATOM 2587 N N . ILE B 1 54 ? 1.182 -12.305 -11.594 1 90.56 54 ILE B N 1
ATOM 2588 C CA . ILE B 1 54 ? 2.236 -12.453 -10.594 1 90.56 54 ILE B CA 1
ATOM 2589 C C . ILE B 1 54 ? 2.998 -11.141 -10.445 1 90.56 54 ILE B C 1
ATOM 2591 O O . ILE B 1 54 ? 3.215 -10.664 -9.328 1 90.56 54 ILE B O 1
ATOM 2595 N N . PHE B 1 55 ? 3.373 -10.594 -11.555 1 92 55 PHE B N 1
ATOM 2596 C CA . PHE B 1 55 ? 4.09 -9.328 -11.523 1 92 55 PHE B CA 1
ATOM 2597 C C . PHE B 1 55 ? 3.246 -8.242 -10.867 1 92 55 PHE B C 1
ATOM 2599 O O . PHE B 1 55 ? 3.762 -7.426 -10.102 1 92 55 PHE B O 1
ATOM 2606 N N . LYS B 1 56 ? 2.012 -8.305 -11.203 1 91.88 56 LYS B N 1
ATOM 2607 C CA . LYS B 1 56 ? 1.1 -7.336 -10.602 1 91.88 56 LYS B CA 1
ATOM 2608 C C . LYS B 1 56 ? 1.057 -7.488 -9.086 1 91.88 56 LYS B C 1
ATOM 2610 O O . LYS B 1 56 ? 1.079 -6.492 -8.359 1 91.88 56 LYS B O 1
ATOM 2615 N N . GLN B 1 57 ? 0.951 -8.672 -8.68 1 88.5 57 GLN B N 1
ATOM 2616 C CA . GLN B 1 57 ? 0.917 -8.93 -7.242 1 88.5 57 GLN B CA 1
ATOM 2617 C C . GLN B 1 57 ? 2.207 -8.469 -6.57 1 88.5 57 GLN B C 1
ATOM 2619 O O . GLN B 1 57 ? 2.189 -8.023 -5.422 1 88.5 57 GLN B O 1
ATOM 2624 N N . LEU B 1 58 ? 3.297 -8.625 -7.336 1 90 58 LEU B N 1
ATOM 2625 C CA . LEU B 1 58 ? 4.59 -8.195 -6.812 1 90 58 LEU B CA 1
ATOM 2626 C C . LEU B 1 58 ? 4.68 -6.676 -6.777 1 90 58 LEU B C 1
ATOM 2628 O O . LEU B 1 58 ? 5.625 -6.117 -6.211 1 90 58 LEU B O 1
ATOM 2632 N N . GLY B 1 59 ? 3.777 -6.016 -7.375 1 87.31 59 GLY B N 1
ATOM 2633 C CA . GLY B 1 59 ? 3.709 -4.57 -7.242 1 87.31 59 GLY B CA 1
ATOM 2634 C C . GLY B 1 59 ? 4.234 -3.834 -8.461 1 87.31 59 GLY B C 1
ATOM 2635 O O . GLY B 1 59 ? 4.395 -2.613 -8.43 1 87.31 59 GLY B O 1
ATOM 2636 N N . LEU B 1 60 ? 4.441 -4.449 -9.492 1 90.44 60 LEU B N 1
ATOM 2637 C CA . LEU B 1 60 ? 4.98 -3.807 -10.68 1 90.44 60 LEU B CA 1
ATOM 2638 C C . LEU B 1 60 ? 3.883 -3.08 -11.453 1 90.44 60 LEU B C 1
ATOM 2640 O O . LEU B 1 60 ? 2.738 -3.535 -11.492 1 90.44 60 LEU B O 1
ATOM 2644 N N . SER B 1 61 ? 4.285 -1.969 -12.047 1 90.94 61 SER B N 1
ATOM 2645 C CA . SER B 1 61 ? 3.383 -1.282 -12.961 1 90.94 61 SER B CA 1
ATOM 2646 C C . SER B 1 61 ? 3.266 -2.029 -14.289 1 90.94 61 SER B C 1
ATOM 2648 O O . SER B 1 61 ? 4.098 -2.881 -14.602 1 90.94 61 SER B O 1
ATOM 2650 N N . LEU B 1 62 ? 2.242 -1.724 -15.07 1 93.44 62 LEU B N 1
ATOM 2651 C CA . LEU B 1 62 ? 2.043 -2.379 -16.359 1 93.44 62 LEU B CA 1
ATOM 2652 C C . LEU B 1 62 ? 3.209 -2.092 -17.297 1 93.44 62 LEU B C 1
ATOM 2654 O O . LEU B 1 6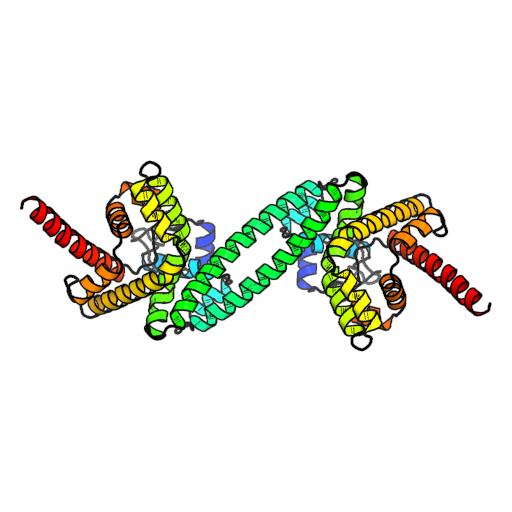2 ? 3.604 -2.955 -18.078 1 93.44 62 LEU B O 1
ATOM 2658 N N . GLU B 1 63 ? 3.791 -0.894 -17.094 1 92.12 63 GLU B N 1
ATOM 2659 C CA . GLU B 1 63 ? 4.949 -0.539 -17.906 1 92.12 63 GLU B CA 1
ATOM 2660 C C . GLU B 1 63 ? 6.164 -1.383 -17.547 1 92.12 63 GLU B C 1
ATOM 2662 O O . GLU B 1 63 ? 6.883 -1.865 -18.422 1 92.12 63 GLU B O 1
ATOM 2667 N N . GLU B 1 64 ? 6.371 -1.533 -16.344 1 89.69 64 GLU B N 1
ATOM 2668 C CA . GLU B 1 64 ? 7.469 -2.373 -15.867 1 89.69 64 GLU B CA 1
ATOM 2669 C C . GLU B 1 64 ? 7.277 -3.824 -16.297 1 89.69 64 GLU B C 1
ATOM 2671 O O . GLU B 1 64 ? 8.234 -4.496 -16.688 1 89.69 64 GLU B O 1
ATOM 2676 N N . ILE B 1 65 ? 6.02 -4.32 -16.172 1 93.62 65 ILE B N 1
ATOM 2677 C CA . ILE B 1 65 ? 5.703 -5.695 -16.531 1 93.62 65 ILE B CA 1
ATOM 2678 C C . ILE B 1 65 ? 6.023 -5.918 -18.016 1 93.62 65 ILE B C 1
ATOM 2680 O O . ILE B 1 65 ? 6.672 -6.902 -18.375 1 93.62 65 ILE B O 1
ATOM 2684 N N . LYS B 1 66 ? 5.605 -4.984 -18.797 1 91.69 66 LYS B N 1
ATOM 2685 C CA . LYS B 1 66 ? 5.863 -5.078 -20.219 1 91.69 66 LYS B CA 1
ATOM 2686 C C . LYS B 1 66 ? 7.359 -5.148 -20.516 1 91.69 66 LYS B C 1
ATOM 2688 O O . LYS B 1 66 ? 7.797 -5.941 -21.344 1 91.69 66 LYS B O 1
ATOM 2693 N N . THR B 1 67 ? 8.125 -4.383 -19.812 1 89.12 67 THR B N 1
ATOM 2694 C CA . THR B 1 67 ? 9.57 -4.336 -19.984 1 89.12 67 THR B CA 1
ATOM 2695 C C . THR B 1 67 ? 10.211 -5.668 -19.578 1 89.12 67 THR B C 1
ATOM 2697 O O . THR B 1 67 ? 11.07 -6.184 -20.297 1 89.12 67 THR B O 1
ATOM 2700 N N . HIS B 1 68 ? 9.758 -6.258 -18.5 1 87.38 68 HIS B N 1
ATOM 2701 C CA . HIS B 1 68 ? 10.336 -7.5 -18 1 87.38 68 HIS B CA 1
ATOM 2702 C C . HIS B 1 68 ? 9.945 -8.68 -18.891 1 87.38 68 HIS B C 1
ATOM 2704 O O . HIS B 1 68 ? 10.727 -9.617 -19.062 1 87.38 68 HIS B O 1
ATOM 2710 N N . LEU B 1 69 ? 8.773 -8.633 -19.344 1 87.31 69 LEU B N 1
ATOM 2711 C CA . LEU B 1 69 ? 8.297 -9.734 -20.172 1 87.31 69 LEU B CA 1
ATOM 2712 C C . LEU B 1 69 ? 9.023 -9.758 -21.516 1 87.31 69 LEU B C 1
ATOM 2714 O O . LEU B 1 69 ? 9.141 -10.805 -22.141 1 87.31 69 LEU B O 1
ATOM 2718 N N . SER B 1 70 ? 9.484 -8.633 -21.922 1 82 70 SER B N 1
ATOM 2719 C CA . SER B 1 70 ? 10.164 -8.531 -23.203 1 82 70 SER B CA 1
ATOM 2720 C C . SER B 1 70 ? 11.633 -8.914 -23.094 1 82 70 SER B C 1
ATOM 2722 O O . SER B 1 70 ? 12.289 -9.211 -24.094 1 82 70 SER B O 1
ATOM 2724 N N . LYS B 1 71 ? 12.055 -8.938 -21.922 1 75.81 71 LYS B N 1
ATOM 2725 C CA . LYS B 1 71 ? 13.461 -9.25 -21.719 1 75.81 71 LYS B CA 1
ATOM 2726 C C . LYS B 1 71 ? 13.688 -10.766 -21.703 1 75.81 71 LYS B C 1
ATOM 2728 O O . LYS B 1 71 ? 12.844 -11.523 -21.219 1 75.81 71 LYS B O 1
ATOM 2733 N N . ASP B 1 72 ? 14.766 -11.188 -22.266 1 65.75 72 ASP B N 1
ATOM 2734 C CA . ASP B 1 72 ? 15.109 -12.602 -22.391 1 65.75 72 ASP B CA 1
ATOM 2735 C C . ASP B 1 72 ? 15.531 -13.188 -21.047 1 65.75 72 ASP B C 1
ATOM 2737 O O . ASP B 1 72 ? 15.352 -14.391 -20.812 1 65.75 72 ASP B O 1
ATOM 2741 N N . THR B 1 73 ? 16.156 -12.32 -20.312 1 64.25 73 THR B N 1
ATOM 2742 C CA . THR B 1 73 ? 16.641 -12.844 -19.047 1 64.25 73 THR B CA 1
ATOM 2743 C C . THR B 1 73 ? 16.094 -12.008 -17.875 1 64.25 73 THR B C 1
ATOM 2745 O O . THR B 1 73 ? 16.234 -10.781 -17.875 1 64.25 73 THR B O 1
ATOM 2748 N N . LEU B 1 74 ? 15.266 -12.734 -17.219 1 69.25 74 LEU B N 1
ATOM 2749 C CA . LEU B 1 74 ? 14.812 -12.094 -15.984 1 69.25 74 LEU B CA 1
ATOM 2750 C C . LEU B 1 74 ? 15.758 -12.398 -14.828 1 69.25 74 LEU B C 1
ATOM 2752 O O . LEU B 1 74 ? 16.016 -13.562 -14.523 1 69.25 74 LEU B O 1
ATOM 2756 N N . LYS B 1 75 ? 16.516 -11.336 -14.484 1 78.5 75 LYS B N 1
ATOM 2757 C CA . LYS B 1 75 ? 17.234 -11.5 -13.234 1 78.5 75 LYS B CA 1
ATOM 2758 C C . LYS B 1 75 ? 16.281 -11.523 -12.039 1 78.5 75 LYS B C 1
ATOM 2760 O O . LYS B 1 75 ? 16.094 -10.5 -11.375 1 78.5 75 LYS B O 1
ATOM 2765 N N . THR B 1 76 ? 15.82 -12.727 -11.781 1 84.5 76 THR B N 1
ATOM 2766 C CA . THR B 1 76 ? 14.703 -12.898 -10.859 1 84.5 76 THR B CA 1
ATOM 2767 C C . THR B 1 76 ? 15.094 -12.484 -9.445 1 84.5 76 THR B C 1
ATOM 2769 O O . THR B 1 76 ? 14.336 -11.781 -8.773 1 84.5 76 THR B O 1
ATOM 2772 N N . LYS B 1 77 ? 16.328 -12.867 -9.125 1 86.38 77 LYS B N 1
ATOM 2773 C CA . LYS B 1 77 ? 16.75 -12.562 -7.762 1 86.38 77 LYS B CA 1
ATOM 2774 C C . LYS B 1 77 ? 16.812 -11.055 -7.531 1 86.38 77 LYS B C 1
ATOM 2776 O O . LYS B 1 77 ? 16.344 -10.562 -6.508 1 86.38 77 LYS B O 1
ATOM 2781 N N . GLU B 1 78 ? 17.359 -10.375 -8.461 1 87.31 78 GLU B N 1
ATOM 2782 C CA . GLU B 1 78 ? 17.469 -8.922 -8.359 1 87.31 78 GLU B CA 1
ATOM 2783 C C . GLU B 1 78 ? 16.078 -8.273 -8.336 1 87.31 78 GLU B C 1
ATOM 2785 O O . GLU B 1 78 ? 15.859 -7.305 -7.609 1 87.31 78 GLU B O 1
ATOM 2790 N N . LEU B 1 79 ? 15.227 -8.797 -9.156 1 89.12 79 LEU B N 1
ATOM 2791 C CA . LEU B 1 79 ? 13.859 -8.289 -9.203 1 89.12 79 LEU B CA 1
ATOM 2792 C C . LEU B 1 79 ? 13.164 -8.477 -7.855 1 89.12 79 LEU B C 1
ATOM 2794 O O . LEU B 1 79 ? 12.508 -7.555 -7.363 1 89.12 79 LEU B O 1
ATOM 2798 N N . LEU B 1 80 ? 13.359 -9.602 -7.281 1 92.81 80 LEU B N 1
ATOM 2799 C CA . LEU B 1 80 ? 12.742 -9.898 -5.996 1 92.81 80 LEU B CA 1
ATOM 2800 C C . LEU B 1 80 ? 13.289 -8.984 -4.902 1 92.81 80 LEU B C 1
ATOM 2802 O O . LEU B 1 80 ? 12.539 -8.516 -4.047 1 92.81 80 LEU B O 1
ATOM 2806 N N . ASP B 1 81 ? 14.562 -8.727 -4.984 1 92.75 81 ASP B N 1
ATOM 2807 C CA . ASP B 1 81 ? 15.195 -7.836 -4.016 1 92.75 81 ASP B CA 1
ATOM 2808 C C . ASP B 1 81 ? 14.617 -6.426 -4.117 1 92.75 81 ASP B C 1
ATOM 2810 O O . ASP B 1 81 ? 14.297 -5.805 -3.104 1 92.75 81 ASP B O 1
ATOM 2814 N N . LEU B 1 82 ? 14.539 -6.027 -5.293 1 91.81 82 LEU B N 1
ATOM 2815 C CA . LEU B 1 82 ? 14.023 -4.688 -5.531 1 91.81 82 LEU B CA 1
ATOM 2816 C C . LEU B 1 82 ? 12.57 -4.574 -5.07 1 91.81 82 LEU B C 1
ATOM 2818 O O . LEU B 1 82 ? 12.195 -3.59 -4.434 1 91.81 82 LEU B O 1
ATOM 2822 N N . GLN B 1 83 ? 11.766 -5.527 -5.348 1 92.81 83 GLN B N 1
ATOM 2823 C CA . GLN B 1 83 ? 10.352 -5.504 -4.969 1 92.81 83 GLN B CA 1
ATOM 2824 C C . GLN B 1 83 ? 10.195 -5.582 -3.451 1 92.81 83 GLN B C 1
ATOM 2826 O O . GLN B 1 83 ? 9.312 -4.938 -2.881 1 92.81 83 GLN B O 1
ATOM 2831 N N . GLU B 1 84 ? 11.055 -6.379 -2.898 1 94.75 84 GLU B N 1
ATOM 2832 C CA . GLU B 1 84 ? 11.039 -6.441 -1.44 1 94.75 84 GLU B CA 1
ATOM 2833 C C . GLU B 1 84 ? 11.281 -5.07 -0.824 1 94.75 84 GLU B C 1
ATOM 2835 O O . GLU B 1 84 ? 10.578 -4.664 0.107 1 94.75 84 GLU B O 1
ATOM 2840 N N . GLN B 1 85 ? 12.227 -4.379 -1.358 1 95 85 GLN B N 1
ATOM 2841 C CA . GLN B 1 85 ? 12.555 -3.045 -0.864 1 95 85 GLN B CA 1
ATOM 2842 C C . GLN B 1 85 ? 11.391 -2.08 -1.084 1 95 85 GLN B C 1
ATOM 2844 O O . GLN B 1 85 ? 11.062 -1.285 -0.202 1 95 85 GLN B O 1
ATOM 2849 N N . MET B 1 86 ? 10.828 -2.189 -2.219 1 94 86 MET B N 1
ATOM 2850 C CA . MET B 1 86 ? 9.719 -1.301 -2.559 1 94 86 MET B CA 1
ATOM 2851 C C . MET B 1 86 ? 8.508 -1.569 -1.664 1 94 86 MET B C 1
ATOM 2853 O O . MET B 1 86 ? 7.852 -0.633 -1.205 1 94 86 MET B O 1
ATOM 2857 N N . ILE B 1 87 ? 8.234 -2.789 -1.445 1 95.19 87 ILE B N 1
ATOM 2858 C CA . ILE B 1 87 ? 7.098 -3.162 -0.604 1 95.19 87 ILE B CA 1
ATOM 2859 C C . ILE B 1 87 ? 7.352 -2.709 0.832 1 95.19 87 ILE B C 1
ATOM 2861 O O . ILE B 1 87 ? 6.449 -2.188 1.493 1 95.19 87 ILE B O 1
ATOM 2865 N N . ASN B 1 88 ? 8.602 -2.867 1.307 1 95.94 88 ASN B N 1
ATOM 2866 C CA . ASN B 1 88 ? 8.961 -2.41 2.646 1 95.94 88 ASN B CA 1
ATOM 2867 C C . ASN B 1 88 ? 8.781 -0.901 2.789 1 95.94 88 ASN B C 1
ATOM 2869 O O . ASN B 1 88 ? 8.305 -0.422 3.818 1 95.94 88 ASN B O 1
ATOM 2873 N N . GLN B 1 89 ? 9.148 -0.268 1.82 1 94.44 89 GLN B N 1
ATOM 2874 C CA . GLN B 1 89 ? 8.977 1.18 1.831 1 94.44 89 GLN B CA 1
ATOM 2875 C C . GLN B 1 89 ? 7.496 1.552 1.871 1 94.44 89 GLN B C 1
ATOM 2877 O O . GLN B 1 89 ? 7.094 2.447 2.617 1 94.44 89 GLN B O 1
ATOM 2882 N N . LYS B 1 90 ? 6.73 0.893 1.098 1 93.19 90 LYS B N 1
ATOM 2883 C CA . LYS B 1 90 ? 5.289 1.133 1.089 1 93.19 90 LYS B CA 1
ATOM 2884 C C . LYS B 1 90 ? 4.672 0.815 2.447 1 93.19 90 LYS B C 1
ATOM 2886 O O . LYS B 1 90 ? 3.799 1.543 2.924 1 93.19 90 LYS B O 1
ATOM 2891 N N . MET B 1 91 ? 5.117 -0.201 2.979 1 94.94 91 MET B N 1
ATOM 2892 C CA . MET B 1 91 ? 4.633 -0.595 4.297 1 94.94 91 MET B CA 1
ATOM 2893 C C . MET B 1 91 ? 4.961 0.471 5.34 1 94.94 91 MET B C 1
ATOM 2895 O O . MET B 1 91 ? 4.145 0.764 6.211 1 94.94 91 MET B O 1
ATOM 2899 N N . GLU B 1 92 ? 6.113 0.997 5.223 1 93.94 92 GLU B N 1
ATOM 2900 C CA . GLU B 1 92 ? 6.52 2.057 6.141 1 93.94 92 GLU B CA 1
ATOM 2901 C C . GLU B 1 92 ? 5.629 3.287 5.992 1 93.94 92 GLU B C 1
ATOM 2903 O O . GLU B 1 92 ? 5.211 3.881 6.988 1 93.94 92 GLU B O 1
ATOM 2908 N N . GLU B 1 93 ? 5.367 3.65 4.816 1 92 93 GLU B N 1
ATOM 2909 C CA . GLU B 1 93 ? 4.5 4.797 4.547 1 92 93 GLU B CA 1
ATOM 2910 C C . GLU B 1 93 ? 3.094 4.566 5.09 1 92 93 GLU B C 1
ATOM 2912 O O . GLU B 1 93 ? 2.5 5.465 5.688 1 92 93 GLU B O 1
ATOM 2917 N N . LEU B 1 94 ? 2.59 3.383 4.859 1 94.56 94 LEU B N 1
ATOM 2918 C CA . LEU B 1 94 ? 1.253 3.051 5.34 1 94.56 94 LEU B CA 1
ATOM 2919 C C . LEU B 1 94 ? 1.21 3.049 6.863 1 94.56 94 LEU B C 1
ATOM 2921 O O . LEU B 1 94 ? 0.219 3.477 7.461 1 94.56 94 LEU B O 1
ATOM 2925 N N . ASN B 1 95 ? 2.285 2.568 7.426 1 94.44 95 ASN B N 1
ATOM 2926 C CA . ASN B 1 95 ? 2.363 2.562 8.883 1 94.44 95 ASN B CA 1
ATOM 2927 C C . ASN B 1 95 ? 2.344 3.979 9.453 1 94.44 95 ASN B C 1
ATOM 2929 O O . ASN B 1 95 ? 1.734 4.227 10.492 1 94.44 95 ASN B O 1
ATOM 2933 N N . GLU B 1 96 ? 3.008 4.852 8.82 1 91.56 96 GLU B N 1
ATOM 2934 C CA . GLU B 1 96 ? 2.984 6.25 9.234 1 91.56 96 GLU B CA 1
ATOM 2935 C C . GLU B 1 96 ? 1.571 6.82 9.172 1 91.56 96 GLU B C 1
ATOM 2937 O O . GLU B 1 96 ? 1.148 7.551 10.07 1 91.56 96 GLU B O 1
ATOM 2942 N N . THR B 1 97 ? 0.891 6.527 8.125 1 94.06 97 THR B N 1
ATOM 2943 C CA . THR B 1 97 ? -0.488 6.977 7.969 1 94.06 97 THR B CA 1
ATOM 2944 C C . THR B 1 97 ? -1.377 6.379 9.055 1 94.06 97 THR B C 1
ATOM 2946 O O . THR B 1 97 ? -2.205 7.082 9.641 1 94.06 97 THR B O 1
ATOM 2949 N N . LEU B 1 98 ? -1.136 5.152 9.312 1 94.56 98 LEU B N 1
ATOM 2950 C CA . LEU B 1 98 ? -1.914 4.465 10.336 1 94.56 98 LEU B CA 1
ATOM 2951 C C . LEU B 1 98 ? -1.702 5.109 11.703 1 94.56 98 LEU B C 1
ATOM 2953 O O . LEU B 1 98 ? -2.654 5.281 12.469 1 94.56 98 LEU B O 1
ATOM 2957 N N . GLN B 1 99 ? -0.488 5.465 11.992 1 91.75 99 GLN B N 1
ATOM 2958 C CA . GLN B 1 99 ? -0.183 6.125 13.258 1 91.75 99 GLN B CA 1
ATOM 2959 C C . GLN B 1 99 ? -0.898 7.469 13.359 1 91.75 99 GLN B C 1
ATOM 2961 O O . GLN B 1 99 ? -1.411 7.824 14.43 1 91.75 99 GLN B O 1
ATOM 2966 N N . THR B 1 100 ? -0.89 8.148 12.305 1 91.81 100 THR B N 1
ATOM 2967 C CA . THR B 1 100 ? -1.581 9.43 12.258 1 91.81 100 THR B CA 1
ATOM 2968 C C . THR B 1 100 ? -3.072 9.25 12.523 1 91.81 100 THR B C 1
ATOM 2970 O O . THR B 1 100 ? -3.66 10 13.312 1 91.81 100 THR B O 1
ATOM 2973 N N . ILE B 1 101 ? -3.635 8.289 11.906 1 93.56 101 ILE B N 1
ATOM 2974 C CA . ILE B 1 101 ? -5.059 8.016 12.047 1 93.56 101 ILE B CA 1
ATOM 2975 C C . ILE B 1 101 ? -5.363 7.609 13.492 1 93.56 101 ILE B C 1
ATOM 2977 O O . ILE B 1 101 ? -6.301 8.133 14.102 1 93.56 101 ILE B O 1
ATOM 2981 N N . GLN B 1 102 ? -4.57 6.766 14.031 1 92.06 102 GLN B N 1
ATOM 2982 C CA . GLN B 1 102 ? -4.801 6.266 15.375 1 92.06 102 GLN B CA 1
ATOM 2983 C C . GLN B 1 102 ? -4.656 7.379 16.406 1 92.06 102 GLN B C 1
ATOM 2985 O O . GLN B 1 102 ? -5.43 7.449 17.359 1 92.06 102 GLN B O 1
ATOM 2990 N N . ARG B 1 103 ? -3.645 8.164 16.156 1 90.75 103 ARG B N 1
ATOM 2991 C CA . ARG B 1 103 ? -3.449 9.312 17.031 1 90.75 103 ARG B CA 1
ATOM 2992 C C . ARG B 1 103 ? -4.668 10.227 17.016 1 90.75 103 ARG B C 1
ATOM 2994 O O . ARG B 1 103 ? -5.129 10.672 18.078 1 90.75 103 ARG B O 1
ATOM 3001 N N . MET B 1 104 ? -5.227 10.508 15.93 1 91.75 104 MET B N 1
ATOM 3002 C CA . MET B 1 104 ? -6.418 11.352 15.805 1 91.75 104 MET B CA 1
ATOM 3003 C C . MET B 1 104 ? -7.625 10.68 16.453 1 91.75 104 MET B C 1
ATOM 3005 O O . MET B 1 104 ? -8.398 11.328 17.156 1 91.75 104 MET B O 1
ATOM 3009 N N . LYS B 1 105 ? -7.762 9.422 16.234 1 90.94 105 LYS B N 1
ATOM 3010 C CA . LYS B 1 105 ? -8.891 8.672 16.781 1 90.94 105 LYS B CA 1
ATOM 3011 C C . LYS B 1 105 ? -8.859 8.672 18.312 1 90.94 105 LYS B C 1
ATOM 3013 O O . LYS B 1 105 ? -9.914 8.672 18.953 1 90.94 105 LYS B O 1
ATOM 3018 N N . GLU B 1 106 ? -7.68 8.609 18.828 1 88.94 106 GLU B N 1
ATOM 3019 C CA . GLU B 1 106 ? -7.539 8.633 20.281 1 88.94 106 GLU B CA 1
ATOM 3020 C C . GLU B 1 106 ? -8.109 9.922 20.875 1 88.94 106 GLU B C 1
ATOM 3022 O O . GLU B 1 106 ? -8.586 9.938 22.016 1 88.94 106 GLU B O 1
ATOM 3027 N N . LEU B 1 107 ? -8.102 10.93 20.141 1 89.31 107 LEU B N 1
ATOM 3028 C CA . LEU B 1 107 ? -8.625 12.211 20.594 1 89.31 107 LEU B CA 1
ATOM 3029 C C . LEU B 1 107 ? -10.148 12.203 20.625 1 89.31 107 LEU B C 1
ATOM 3031 O O . LEU B 1 107 ? -10.766 12.875 21.453 1 89.31 107 LEU B O 1
ATOM 3035 N N . TYR B 1 108 ? -10.883 11.555 19.688 1 84.88 108 TYR B N 1
ATOM 3036 C CA . TYR B 1 108 ? -12.344 11.492 19.641 1 84.88 108 TYR B CA 1
ATOM 3037 C C . TYR B 1 108 ? -12.891 10.695 20.828 1 84.88 108 TYR B C 1
ATOM 3039 O O . TYR B 1 108 ? -14 10.961 21.297 1 84.88 108 TYR B O 1
ATOM 3047 N N . GLY B 1 109 ? -12.234 9.789 21.375 1 74.19 109 GLY B N 1
ATOM 3048 C CA . GLY B 1 109 ? -12.68 8.945 22.469 1 74.19 109 GLY B CA 1
ATOM 3049 C C . GLY B 1 109 ? -12.523 9.602 23.828 1 74.19 109 GLY B C 1
ATOM 3050 O O . GLY B 1 109 ? -13.016 9.086 24.828 1 74.19 109 GLY B O 1
ATOM 3051 N N . LYS B 1 110 ? -12.055 10.82 23.766 1 67.56 110 LYS B N 1
ATOM 3052 C CA . LYS B 1 110 ? -11.766 11.422 25.062 1 67.56 110 LYS B CA 1
ATOM 3053 C C . LYS B 1 110 ? -12.75 12.547 25.391 1 67.56 110 LYS B C 1
ATOM 3055 O O . LYS B 1 110 ? -13.039 13.383 24.531 1 67.56 110 LYS B O 1
ATOM 3060 N N . ASN B 1 111 ? -13.344 12.359 26.516 1 66 111 ASN B N 1
ATOM 3061 C CA . ASN B 1 111 ? -14.508 13.117 26.969 1 66 111 ASN B CA 1
ATOM 3062 C C . ASN B 1 111 ? -14.172 14.594 27.156 1 66 111 ASN B C 1
ATOM 3064 O O . ASN B 1 111 ? -15.078 15.43 27.281 1 66 111 ASN B O 1
ATOM 3068 N N . SER B 1 112 ? -13 14.969 27.062 1 75.88 112 SER B N 1
ATOM 3069 C CA . SER B 1 112 ? -12.719 16.359 27.391 1 75.88 112 SER B CA 1
ATOM 3070 C C . SER B 1 112 ? -12.93 17.266 26.172 1 75.88 112 SER B C 1
ATOM 3072 O O . SER B 1 112 ? -13.125 18.469 26.312 1 75.88 112 SER B O 1
ATOM 3074 N N . ILE B 1 113 ? -12.914 16.781 25.062 1 81.69 113 ILE B N 1
ATOM 3075 C CA . ILE B 1 113 ? -13.078 17.578 23.844 1 81.69 113 ILE B CA 1
ATOM 3076 C C . ILE B 1 113 ? -14.297 17.078 23.062 1 81.69 113 ILE B C 1
ATOM 3078 O O . ILE B 1 113 ? -14.445 15.875 22.844 1 81.69 113 ILE B O 1
ATOM 3082 N N . SER B 1 114 ? -15.172 17.953 22.734 1 84.25 114 SER B N 1
ATOM 3083 C CA . SER B 1 114 ? -16.375 17.547 22 1 84.25 114 SER B CA 1
ATOM 3084 C C . SER B 1 114 ? -16.016 17.141 20.578 1 84.25 114 SER B C 1
ATOM 3086 O O . SER B 1 114 ? -15.055 17.641 20 1 84.25 114 SER B O 1
ATOM 3088 N N . ASP B 1 115 ? -16.859 16.281 20.031 1 82.62 115 ASP B N 1
ATOM 3089 C CA . ASP B 1 115 ? -16.656 15.836 18.656 1 82.62 115 ASP B CA 1
ATOM 3090 C C . ASP B 1 115 ? -16.75 17.016 17.688 1 82.62 115 ASP B C 1
ATOM 3092 O O . ASP B 1 115 ? -16.031 17.062 16.688 1 82.62 115 ASP B O 1
ATOM 3096 N N . LYS B 1 116 ? -17.547 17.938 18.031 1 81.44 116 LYS B N 1
ATOM 3097 C CA . LYS B 1 116 ? -17.734 19.109 17.172 1 81.44 116 LYS B CA 1
ATOM 3098 C C . LYS B 1 116 ? -16.453 19.953 17.125 1 81.44 116 LYS B C 1
ATOM 3100 O O . LYS B 1 116 ? -16.047 20.422 16.062 1 81.44 116 LYS B O 1
ATOM 3105 N N . GLU B 1 117 ? -15.914 20.125 18.297 1 81.88 117 GLU B N 1
ATOM 3106 C CA . GLU B 1 117 ? -14.664 20.875 18.375 1 81.88 117 GLU B CA 1
ATOM 3107 C C . GLU B 1 117 ? -13.531 20.156 17.641 1 81.88 117 GLU B C 1
ATOM 3109 O O . GLU B 1 117 ? -12.734 20.781 16.953 1 81.88 117 GLU B O 1
ATOM 3114 N N . LEU B 1 118 ? -13.523 18.891 17.812 1 85.81 118 LEU B N 1
ATOM 3115 C CA . LEU B 1 118 ? -12.484 18.109 17.156 1 85.81 118 LEU B CA 1
ATOM 3116 C C . LEU B 1 118 ? -12.648 18.141 15.641 1 85.81 118 LEU B C 1
ATOM 3118 O O . LEU B 1 118 ? -11.664 18.266 14.914 1 85.81 118 LEU B O 1
ATOM 3122 N N . ASP B 1 119 ? -13.828 18.125 15.211 1 85.19 119 ASP B N 1
ATOM 3123 C CA . ASP B 1 119 ? -14.102 18.172 13.781 1 85.19 119 ASP B CA 1
ATOM 3124 C C . ASP B 1 119 ? -13.602 19.484 13.164 1 85.19 119 ASP B C 1
ATOM 3126 O O . ASP B 1 119 ? -13.133 19.5 12.023 1 85.19 119 ASP B O 1
ATOM 3130 N N . GLU B 1 120 ? -13.672 20.5 13.945 1 85.81 120 GLU B N 1
ATOM 3131 C CA . GLU B 1 120 ? -13.258 21.812 13.469 1 85.81 120 GLU B CA 1
ATOM 3132 C C . GLU B 1 120 ? -11.758 21.859 13.195 1 85.81 120 GLU B C 1
ATOM 3134 O O . GLU B 1 120 ? -11.305 22.547 12.281 1 85.81 120 GLU B O 1
ATOM 3139 N N . PHE B 1 121 ? -11.078 21.078 13.992 1 89.81 121 PHE B N 1
ATOM 3140 C CA . PHE B 1 121 ? -9.625 21.219 13.922 1 89.81 121 PHE B CA 1
ATOM 3141 C C . PHE B 1 121 ? -8.992 19.953 13.359 1 89.81 121 PHE B C 1
ATOM 3143 O O . PHE B 1 121 ? -7.766 19.812 13.375 1 89.81 121 PHE B O 1
ATOM 3150 N N . THR B 1 122 ? -9.758 19.125 12.859 1 88.88 122 THR B N 1
ATOM 3151 C CA . THR B 1 122 ? -9.281 17.812 12.43 1 88.88 122 THR B CA 1
ATOM 3152 C C . THR B 1 122 ? -8.188 17.953 11.367 1 88.88 122 THR B C 1
ATOM 3154 O O . THR B 1 122 ? -7.125 17.359 11.477 1 88.88 122 THR B O 1
ATOM 3157 N N . PHE B 1 123 ? -8.391 18.812 10.375 1 88.81 123 PHE B N 1
ATOM 3158 C CA . PHE B 1 123 ? -7.422 18.969 9.297 1 88.81 123 PHE B CA 1
ATOM 3159 C C . PHE B 1 123 ? -6.121 19.562 9.812 1 88.81 123 PHE B C 1
ATOM 3161 O O . PHE B 1 123 ? -5.035 19.188 9.359 1 88.81 123 PHE B O 1
ATOM 3168 N N . ILE B 1 124 ? -6.305 20.453 10.711 1 91.56 124 ILE B N 1
ATOM 3169 C CA . ILE B 1 124 ? -5.113 21.078 11.289 1 91.56 124 ILE B CA 1
ATOM 3170 C C . ILE B 1 124 ? -4.301 20.031 12.039 1 91.56 124 ILE B C 1
ATOM 3172 O O . ILE B 1 124 ? -3.09 19.906 11.836 1 91.56 124 ILE B O 1
ATOM 3176 N N . MET B 1 125 ? -4.98 19.25 12.797 1 92.12 125 MET B N 1
ATOM 3177 C CA . MET B 1 125 ? -4.312 18.234 13.609 1 92.12 125 MET B CA 1
ATOM 3178 C C . MET B 1 125 ? -3.676 17.172 12.734 1 92.12 125 MET B C 1
ATOM 3180 O O . MET B 1 125 ? -2.533 16.766 12.969 1 92.12 125 MET B O 1
ATOM 3184 N N . LEU B 1 126 ? -4.395 16.766 11.797 1 92.12 126 LEU B N 1
ATOM 3185 C CA . LEU B 1 126 ? -3.859 15.742 10.898 1 92.12 126 LEU B CA 1
ATOM 3186 C C . LEU B 1 126 ? -2.619 16.25 10.172 1 92.12 126 LEU B C 1
ATOM 3188 O O . LEU B 1 126 ? -1.666 15.508 9.953 1 92.12 126 LEU B O 1
ATOM 3192 N N . ASP B 1 127 ? -2.654 17.438 9.781 1 92 127 ASP B N 1
ATOM 3193 C CA . ASP B 1 127 ? -1.496 18.031 9.125 1 92 127 ASP B CA 1
ATOM 3194 C C . ASP B 1 127 ? -0.295 18.078 10.07 1 92 127 ASP B C 1
ATOM 3196 O O . ASP B 1 127 ? 0.835 17.812 9.656 1 92 127 ASP B O 1
ATOM 3200 N N . VAL B 1 128 ? -0.574 18.453 11.273 1 89.88 128 VAL B N 1
ATOM 3201 C CA . VAL B 1 128 ? 0.472 18.5 12.289 1 89.88 128 VAL B CA 1
ATOM 3202 C C . VAL B 1 128 ? 1.104 17.109 12.445 1 89.88 128 VAL B C 1
ATOM 3204 O O . VAL B 1 128 ? 2.33 16.984 12.461 1 89.88 128 VAL B O 1
ATOM 3207 N N . PHE B 1 129 ? 0.248 16.141 12.5 1 90.44 129 PHE B N 1
ATOM 3208 C CA . PHE B 1 129 ? 0.719 14.781 12.719 1 90.44 129 PHE B CA 1
ATOM 3209 C C . PHE B 1 129 ? 1.544 14.289 11.531 1 90.44 129 PHE B C 1
ATOM 3211 O O . PHE B 1 129 ? 2.609 13.695 11.711 1 90.44 129 PHE B O 1
ATOM 3218 N N . ARG B 1 130 ? 1.071 14.57 10.414 1 88.19 130 ARG B N 1
ATOM 3219 C CA . ARG B 1 130 ? 1.711 14.023 9.227 1 88.19 130 ARG B CA 1
ATOM 3220 C C . ARG B 1 130 ? 3.076 14.656 8.992 1 88.19 130 ARG B C 1
ATOM 3222 O O . ARG B 1 130 ? 3.988 14.016 8.469 1 88.19 130 ARG B O 1
ATOM 3229 N N . ARG B 1 131 ? 3.316 15.859 9.43 1 89.38 131 ARG B N 1
ATOM 3230 C CA . ARG B 1 131 ? 4.555 16.594 9.172 1 89.38 131 ARG B CA 1
ATOM 3231 C C . ARG B 1 131 ? 5.555 16.375 10.305 1 89.38 131 ARG B C 1
ATOM 3233 O O . ARG B 1 131 ? 6.746 16.656 10.148 1 89.38 131 ARG B O 1
ATOM 3240 N N . GLU B 1 132 ? 5.152 15.891 11.352 1 89.44 132 GLU B N 1
ATOM 3241 C CA . GLU B 1 132 ? 5.918 15.859 12.602 1 89.44 132 GLU B CA 1
ATOM 3242 C C . GLU B 1 132 ? 7.258 15.156 12.406 1 89.44 132 GLU B C 1
ATOM 3244 O O . GLU B 1 132 ? 8.297 15.672 12.812 1 89.44 132 GLU B O 1
ATOM 3249 N N . LYS B 1 133 ? 7.223 14.047 11.797 1 88.56 133 LYS B N 1
ATOM 3250 C CA . LYS B 1 133 ? 8.453 13.281 11.633 1 88.56 133 LYS B CA 1
ATOM 3251 C C . LYS B 1 133 ? 9.477 14.055 10.805 1 88.56 133 LYS B C 1
ATOM 3253 O O . LYS B 1 133 ? 10.656 14.109 11.156 1 88.56 133 LYS B O 1
ATOM 3258 N N . LYS B 1 134 ? 9.039 14.602 9.758 1 89.06 134 LYS B N 1
ATOM 3259 C CA . LYS B 1 134 ? 9.938 15.383 8.914 1 89.06 134 LYS B CA 1
ATOM 3260 C C . LYS B 1 134 ? 10.453 16.609 9.641 1 89.06 134 LYS B C 1
ATOM 3262 O O . LYS B 1 134 ? 11.609 17 9.469 1 89.06 134 LYS B O 1
ATOM 3267 N N . GLN B 1 135 ? 9.594 17.234 10.352 1 90.19 135 GLN B N 1
ATOM 3268 C CA . GLN B 1 135 ? 9.984 18.406 11.133 1 90.19 135 GLN B CA 1
ATOM 3269 C C . GLN B 1 135 ? 11.039 18.031 12.18 1 90.19 135 GLN B C 1
ATOM 3271 O O . GLN B 1 135 ? 12.039 18.734 12.336 1 90.19 135 GLN B O 1
ATOM 3276 N N . ILE B 1 136 ? 10.828 16.938 12.859 1 90 136 ILE B N 1
ATOM 3277 C CA . ILE B 1 136 ? 11.781 16.469 13.859 1 90 136 ILE B CA 1
ATOM 3278 C C . ILE B 1 136 ? 13.125 16.172 13.195 1 90 136 ILE B C 1
ATOM 3280 O O . ILE B 1 136 ? 14.172 16.547 13.711 1 90 136 ILE B O 1
ATOM 3284 N N . HIS B 1 137 ? 13.031 15.578 12.102 1 91.12 137 HIS B N 1
ATOM 3285 C CA . HIS B 1 137 ? 14.258 15.266 11.383 1 91.12 137 HIS B CA 1
ATOM 3286 C C . HIS B 1 137 ? 15 16.531 10.969 1 91.12 137 HIS B C 1
ATOM 3288 O O . HIS B 1 137 ? 16.219 16.609 11.094 1 91.12 137 HIS B O 1
ATOM 3294 N N . ALA B 1 138 ? 14.281 17.453 10.469 1 89.81 138 ALA B N 1
ATOM 3295 C CA . ALA B 1 138 ? 14.875 18.734 10.086 1 89.81 138 ALA B CA 1
ATOM 3296 C C . ALA B 1 138 ? 15.523 19.422 11.281 1 89.81 138 ALA B C 1
ATOM 3298 O O . ALA B 1 138 ? 16.609 19.984 11.172 1 89.81 138 ALA B O 1
ATOM 3299 N N . LEU B 1 139 ? 14.836 19.375 12.445 1 91 139 LEU B N 1
ATOM 3300 C CA . LEU B 1 139 ? 15.359 19.969 13.672 1 91 139 LEU B CA 1
ATOM 3301 C C . LEU B 1 139 ? 16.625 19.25 14.141 1 91 139 LEU B C 1
ATOM 3303 O O . LEU B 1 139 ? 17.594 19.891 14.547 1 91 139 LEU B O 1
ATOM 3307 N N . GLU B 1 140 ? 16.609 17.953 14.039 1 91.5 140 GLU B N 1
ATOM 3308 C CA . GLU B 1 140 ? 17.766 17.156 14.414 1 91.5 140 GLU B CA 1
ATOM 3309 C C . GLU B 1 140 ? 18.969 17.5 13.539 1 91.5 140 GLU B C 1
ATOM 3311 O O . GLU B 1 140 ? 20.094 17.609 14.031 1 91.5 140 GLU B O 1
ATOM 3316 N N . LYS B 1 141 ? 18.703 17.656 12.32 1 91.38 141 LYS B N 1
ATOM 3317 C CA . LYS B 1 141 ? 19.766 18 11.391 1 91.38 141 LYS B CA 1
ATOM 3318 C C . LYS B 1 141 ? 20.297 19.406 11.648 1 91.38 141 LYS B C 1
ATOM 3320 O O . LYS B 1 141 ? 21.5 19.625 11.617 1 91.38 141 LYS B O 1
ATOM 3325 N N . HIS B 1 142 ? 19.406 20.328 11.883 1 89.56 142 HIS B N 1
ATOM 3326 C CA . HIS B 1 142 ? 19.781 21.719 12.109 1 89.56 142 HIS B CA 1
ATOM 3327 C C . HIS B 1 142 ? 20.578 21.875 13.398 1 89.56 142 HIS B C 1
ATOM 3329 O O . HIS B 1 142 ? 21.516 22.672 13.461 1 89.56 142 HIS B O 1
ATOM 3335 N N . PHE B 1 143 ? 20.234 21.094 14.438 1 91.25 143 PHE B N 1
ATOM 3336 C CA . PHE B 1 143 ? 20.859 21.234 15.75 1 91.25 143 PHE B CA 1
ATOM 3337 C C . PHE B 1 143 ? 21.797 20.062 16.016 1 91.25 143 PHE B C 1
ATOM 3339 O O . PHE B 1 143 ? 21.984 19.656 17.156 1 91.25 143 PHE B O 1
ATOM 3346 N N . HIS B 1 144 ? 22.281 19.484 14.945 1 91.19 144 HIS B N 1
ATOM 3347 C CA . HIS B 1 144 ? 23.078 18.281 15.047 1 91.19 144 HIS B CA 1
ATOM 3348 C C . HIS B 1 144 ? 24.266 18.484 15.984 1 91.19 144 HIS B C 1
ATOM 3350 O O . HIS B 1 144 ? 24.766 17.531 16.594 1 91.19 144 HIS B O 1
ATOM 3356 N N . ASP B 1 145 ? 24.75 19.688 16.172 1 91.62 145 ASP B N 1
ATOM 3357 C CA . ASP B 1 145 ? 25.938 19.969 16.969 1 91.62 145 ASP B CA 1
ATOM 3358 C C . ASP B 1 145 ? 25.562 20.484 18.359 1 91.62 145 ASP B C 1
ATOM 3360 O O . ASP B 1 145 ? 26.422 21 19.094 1 91.62 145 ASP B O 1
ATOM 3364 N N . ASN B 1 146 ? 24.328 20.422 18.781 1 91.44 146 ASN B N 1
ATOM 3365 C CA . ASN B 1 146 ? 23.844 20.875 20.094 1 91.44 146 ASN B CA 1
ATOM 3366 C C . ASN B 1 146 ? 23.156 19.766 20.859 1 91.44 146 ASN B C 1
ATOM 3368 O O . ASN B 1 146 ? 21.938 19.609 20.797 1 91.44 146 ASN B O 1
ATOM 3372 N N . PRO B 1 147 ? 23.906 19.094 21.672 1 90.31 147 PRO B N 1
A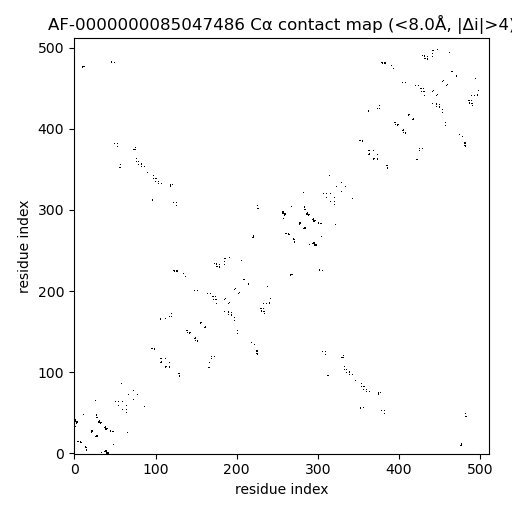TOM 3373 C CA . PRO B 1 147 ? 23.375 17.922 22.375 1 90.31 147 PRO B CA 1
ATOM 3374 C C . PRO B 1 147 ? 22.188 18.25 23.281 1 90.31 147 PRO B C 1
ATOM 3376 O O . PRO B 1 147 ? 21.281 17.438 23.438 1 90.31 147 PRO B O 1
ATOM 3379 N N . CYS B 1 148 ? 22.203 19.375 23.906 1 87.44 148 CYS B N 1
ATOM 3380 C CA . CYS B 1 148 ? 21.125 19.766 24.812 1 87.44 148 CYS B CA 1
ATOM 3381 C C . CYS B 1 148 ? 19.797 19.891 24.062 1 87.44 148 CYS B C 1
ATOM 3383 O O . CYS B 1 148 ? 18.781 19.344 24.5 1 87.44 148 CYS B O 1
ATOM 3385 N N . ILE B 1 149 ? 19.859 20.516 22.984 1 88.38 149 ILE B N 1
ATOM 3386 C CA . ILE B 1 149 ? 18.641 20.703 22.188 1 88.38 149 ILE B CA 1
ATOM 3387 C C . ILE B 1 149 ? 18.219 19.375 21.578 1 88.38 149 ILE B C 1
ATOM 3389 O O . ILE B 1 149 ? 17.016 19.094 21.484 1 88.38 149 ILE B O 1
ATOM 3393 N N . LEU B 1 150 ? 19.172 18.578 21.203 1 90.44 150 LEU B N 1
ATOM 3394 C CA . LEU B 1 150 ? 18.859 17.266 20.625 1 90.44 150 LEU B CA 1
ATOM 3395 C C . LEU B 1 150 ? 18.109 16.406 21.625 1 90.44 150 LEU B C 1
ATOM 3397 O O . LEU B 1 150 ? 17.203 15.648 21.234 1 90.44 150 LEU B O 1
ATOM 3401 N N . ALA B 1 151 ? 18.453 16.469 22.828 1 88 151 ALA B N 1
ATOM 3402 C CA . ALA B 1 151 ? 17.766 15.711 23.859 1 88 151 ALA B CA 1
ATOM 3403 C C . ALA B 1 151 ? 16.312 16.141 24 1 88 151 ALA B C 1
ATOM 3405 O O . ALA B 1 151 ? 15.422 15.32 24.203 1 88 151 ALA B O 1
ATOM 3406 N N . GLU B 1 152 ? 16.109 17.453 23.906 1 84.56 152 GLU B N 1
ATOM 3407 C CA . GLU B 1 152 ? 14.742 17.984 23.969 1 84.56 152 GLU B CA 1
ATOM 3408 C C . GLU B 1 152 ? 13.906 17.516 22.797 1 84.56 152 GLU B C 1
ATOM 3410 O O . GLU B 1 152 ? 12.727 17.172 22.969 1 84.56 152 GLU B O 1
ATOM 3415 N N . ILE B 1 153 ? 14.555 17.453 21.672 1 87.12 153 ILE B N 1
ATOM 3416 C CA . ILE B 1 153 ? 13.867 17.047 20.453 1 87.12 153 ILE B CA 1
ATOM 3417 C C . ILE B 1 153 ? 13.508 15.562 20.547 1 87.12 153 ILE B C 1
ATOM 3419 O O . ILE B 1 153 ? 12.438 15.156 20.094 1 87.12 153 ILE B O 1
ATOM 3423 N N . GLU B 1 154 ? 14.344 14.805 21.078 1 84.25 154 GLU B N 1
ATOM 3424 C CA . GLU B 1 154 ? 14.102 13.375 21.234 1 84.25 154 GLU B CA 1
ATOM 3425 C C . GLU B 1 154 ? 12.875 13.109 22.109 1 84.25 154 GLU B C 1
ATOM 3427 O O . GLU B 1 154 ? 12.148 12.141 21.891 1 84.25 154 GLU B O 1
ATOM 3432 N N . SER B 1 155 ? 12.641 13.992 22.984 1 81.25 155 SER B N 1
ATOM 3433 C CA . SER B 1 155 ? 11.5 13.82 23.891 1 81.25 155 SER B CA 1
ATOM 3434 C C . SER B 1 155 ? 10.18 14.008 23.141 1 81.25 155 SER B C 1
ATOM 3436 O O . SER B 1 155 ? 9.133 13.539 23.609 1 81.25 155 SER B O 1
ATOM 3438 N N . LEU B 1 156 ? 10.219 14.68 22.047 1 81.81 156 LEU B N 1
ATOM 3439 C CA . LEU B 1 156 ? 9.023 14.906 21.25 1 81.81 156 LEU B CA 1
ATOM 3440 C C . LEU B 1 156 ? 8.562 13.602 20.594 1 81.81 156 LEU B C 1
ATOM 3442 O O . LEU B 1 156 ? 7.406 13.5 20.156 1 81.81 156 LEU B O 1
ATOM 3446 N N . LYS B 1 157 ? 9.445 12.656 20.531 1 80.31 157 LYS B N 1
ATOM 3447 C CA . LYS B 1 157 ? 9.156 11.398 19.828 1 80.31 157 LYS B CA 1
ATOM 3448 C C . LYS B 1 157 ? 8.461 10.406 20.766 1 80.31 157 LYS B C 1
ATOM 3450 O O . LYS B 1 157 ? 7.988 9.359 20.312 1 80.31 157 LYS B O 1
ATOM 3455 N N . ASP B 1 158 ? 8.336 10.773 22.016 1 77.12 158 ASP B N 1
ATOM 3456 C CA . ASP B 1 158 ? 7.719 9.867 22.984 1 77.12 158 ASP B CA 1
ATOM 3457 C C . ASP B 1 158 ? 6.207 9.805 22.797 1 77.12 158 ASP B C 1
ATOM 3459 O O . ASP B 1 158 ? 5.508 10.805 23 1 77.12 158 ASP B O 1
ATOM 3463 N N . PRO B 1 159 ? 5.652 8.656 22.438 1 74.19 159 PRO B N 1
ATOM 3464 C CA . PRO B 1 159 ? 4.219 8.523 22.188 1 74.19 159 PRO B CA 1
ATOM 3465 C C . PRO B 1 159 ? 3.367 8.789 23.422 1 74.19 159 PRO B C 1
ATOM 3467 O O . PRO B 1 159 ? 2.229 9.25 23.297 1 74.19 159 PRO B O 1
ATOM 3470 N N . LYS B 1 160 ? 3.875 8.484 24.547 1 72 160 LYS B N 1
ATOM 3471 C CA . LYS B 1 160 ? 3.119 8.703 25.766 1 72 160 LYS B CA 1
ATOM 3472 C C . LYS B 1 160 ? 2.863 10.188 26 1 72 160 LYS B C 1
ATOM 3474 O O . LYS B 1 160 ? 1.822 10.57 26.531 1 72 160 LYS B O 1
ATOM 3479 N N . LEU B 1 161 ? 3.73 11 25.625 1 76 161 LEU B N 1
ATOM 3480 C CA . LEU B 1 161 ? 3.633 12.445 25.812 1 76 161 LEU B CA 1
ATOM 3481 C C . LEU B 1 161 ? 2.789 13.086 24.719 1 76 161 LEU B C 1
ATOM 3483 O O . LEU B 1 161 ? 2.264 14.188 24.891 1 76 161 LEU B O 1
ATOM 3487 N N . ASN B 1 162 ? 2.49 12.25 23.828 1 83.38 162 ASN B N 1
ATOM 3488 C CA . ASN B 1 162 ? 1.844 12.805 22.641 1 83.38 162 ASN B CA 1
ATOM 3489 C C . ASN B 1 162 ? 0.371 13.117 22.891 1 83.38 162 ASN B C 1
ATOM 3491 O O . ASN B 1 162 ? -0.129 14.164 22.484 1 83.38 162 ASN B O 1
ATOM 3495 N N . LEU B 1 163 ? -0.21 12.336 23.688 1 84.44 163 LEU B N 1
ATOM 3496 C CA . LEU B 1 163 ? -1.647 12.516 23.859 1 84.44 163 LEU B CA 1
ATOM 3497 C C . LEU B 1 163 ? -1.944 13.82 24.594 1 84.44 163 LEU B C 1
ATOM 3499 O O . LEU B 1 163 ? -2.826 14.578 24.188 1 84.44 163 LEU B O 1
ATOM 3503 N N . GLU B 1 164 ? -1.232 14.094 25.625 1 85.12 164 GLU B N 1
ATOM 3504 C CA . GLU B 1 164 ? -1.439 15.312 26.406 1 85.12 164 GLU B CA 1
ATOM 3505 C C . GLU B 1 164 ? -1.099 16.547 25.578 1 85.12 164 GLU B C 1
ATOM 3507 O O . GLU B 1 164 ? -1.775 17.578 25.688 1 85.12 164 GLU B O 1
ATOM 3512 N N . ARG B 1 165 ? -0.1 16.406 24.922 1 89.38 165 ARG B N 1
ATOM 3513 C CA . ARG B 1 165 ? 0.299 17.516 24.062 1 89.38 165 ARG B CA 1
ATOM 3514 C C . ARG B 1 165 ? -0.753 17.797 22.984 1 89.38 165 ARG B C 1
ATOM 3516 O O . ARG B 1 165 ? -1.044 18.953 22.688 1 89.38 165 ARG B O 1
ATOM 3523 N N . ASP B 1 166 ? -1.305 16.75 22.453 1 91.69 166 ASP B N 1
ATOM 3524 C CA . ASP B 1 166 ? -2.324 16.891 21.422 1 91.69 166 ASP B CA 1
ATOM 3525 C C . ASP B 1 166 ? -3.578 17.562 21.969 1 91.69 166 ASP B C 1
ATOM 3527 O O . ASP B 1 166 ? -4.152 18.438 21.328 1 91.69 166 ASP B O 1
ATOM 3531 N N . LYS B 1 167 ? -3.918 17.156 23.156 1 89.25 167 LYS B N 1
ATOM 3532 C CA . LYS B 1 167 ? -5.07 17.766 23.812 1 89.25 167 LYS B CA 1
ATOM 3533 C C . LYS B 1 167 ? -4.828 19.25 24.078 1 89.25 167 LYS B C 1
ATOM 3535 O O . LYS B 1 167 ? -5.711 20.078 23.844 1 89.25 167 LYS B O 1
ATOM 3540 N N . ALA B 1 168 ? -3.656 19.484 24.562 1 90.62 168 ALA B N 1
ATOM 3541 C CA . ALA B 1 168 ? -3.295 20.875 24.844 1 90.62 168 ALA B CA 1
ATOM 3542 C C . ALA B 1 168 ? -3.307 21.703 23.562 1 90.62 168 ALA B C 1
ATOM 3544 O O . ALA B 1 168 ? -3.668 22.891 23.594 1 90.62 168 ALA B O 1
ATOM 3545 N N . THR B 1 169 ? -2.928 21.141 22.531 1 92.44 169 THR B N 1
ATOM 3546 C CA . THR B 1 169 ? -2.912 21.828 21.25 1 92.44 169 THR B CA 1
ATOM 3547 C C . THR B 1 169 ? -4.332 22.172 20.812 1 92.44 169 THR B C 1
ATOM 3549 O O . THR B 1 169 ? -4.594 23.297 20.359 1 92.44 169 THR B O 1
ATOM 3552 N N . ILE B 1 170 ? -5.211 21.297 20.938 1 92 170 ILE B N 1
ATOM 3553 C CA . ILE B 1 170 ? -6.598 21.531 20.547 1 92 170 ILE B CA 1
ATOM 3554 C C . ILE B 1 170 ? -7.195 22.625 21.438 1 92 170 ILE B C 1
ATOM 3556 O O . ILE B 1 170 ? -7.941 23.484 20.953 1 92 170 ILE B O 1
ATOM 3560 N N . GLU B 1 171 ? -6.871 22.531 22.656 1 91.25 171 GLU B N 1
ATOM 3561 C CA . GLU B 1 171 ? -7.336 23.562 23.578 1 91.25 171 GLU B CA 1
ATOM 3562 C C . GLU B 1 171 ? -6.836 24.938 23.156 1 91.25 171 GLU B C 1
ATOM 3564 O O . GLU B 1 171 ? -7.594 25.906 23.172 1 91.25 171 GLU B O 1
ATOM 3569 N N . LEU B 1 172 ? -5.609 24.984 22.859 1 93.12 172 LEU B N 1
ATOM 3570 C CA . LEU B 1 172 ? -5.031 26.25 22.406 1 93.12 172 LEU B CA 1
ATOM 3571 C C . LEU B 1 172 ? -5.727 26.75 21.156 1 93.12 172 LEU B C 1
ATOM 3573 O O . LEU B 1 172 ? -6.047 27.938 21.031 1 93.12 172 LEU B O 1
ATOM 3577 N N . LEU B 1 173 ? -5.961 25.875 20.25 1 93.5 173 LEU B N 1
ATOM 3578 C CA . LEU B 1 173 ? -6.645 26.234 19.016 1 93.5 173 LEU B CA 1
ATOM 3579 C C . LEU B 1 173 ? -8.055 26.734 19.297 1 93.5 173 LEU B C 1
ATOM 3581 O O . LEU B 1 173 ? -8.508 27.703 18.688 1 93.5 173 LEU B O 1
ATOM 3585 N N . SER B 1 174 ? -8.703 26.078 20.188 1 92.81 174 SER B N 1
ATOM 3586 C CA . SER B 1 174 ? -10.07 26.422 20.531 1 92.81 174 SER B CA 1
ATOM 3587 C C . SER B 1 174 ? -10.141 27.828 21.141 1 92.81 174 SER B C 1
ATOM 3589 O O . SER B 1 174 ? -11 28.625 20.781 1 92.81 174 SER B O 1
ATOM 3591 N N . ILE B 1 175 ? -9.281 28.078 22.031 1 93.06 175 ILE B N 1
ATOM 3592 C CA . ILE B 1 175 ? -9.234 29.375 22.688 1 93.06 175 ILE B CA 1
ATOM 3593 C C . ILE B 1 175 ? -8.883 30.469 21.672 1 93.06 175 ILE B C 1
ATOM 3595 O O . ILE B 1 175 ? -9.477 31.547 21.672 1 93.06 175 ILE B O 1
ATOM 3599 N N . THR B 1 176 ? -7.906 30.156 20.859 1 94.12 176 THR B N 1
ATOM 3600 C CA . THR B 1 176 ? -7.504 31.109 19.828 1 94.12 176 THR B CA 1
ATOM 3601 C C . THR B 1 176 ? -8.672 31.422 18.906 1 94.12 176 THR B C 1
ATOM 3603 O O . THR B 1 176 ? -8.883 32.594 18.531 1 94.12 176 THR B O 1
ATOM 3606 N N . ARG B 1 177 ? -9.352 30.422 18.516 1 93.06 177 ARG B N 1
ATOM 3607 C CA . ARG B 1 177 ? -10.516 30.594 17.656 1 93.06 177 ARG B CA 1
ATOM 3608 C C . ARG B 1 177 ? -11.562 31.484 18.328 1 93.06 177 ARG B C 1
ATOM 3610 O O . ARG B 1 177 ? -12.148 32.344 17.672 1 93.06 177 ARG B O 1
ATOM 3617 N N . LYS B 1 178 ? -11.797 31.219 19.578 1 92.5 178 LYS B N 1
ATOM 3618 C CA . LYS B 1 178 ? -12.742 32.031 20.344 1 92.5 178 LYS B CA 1
ATOM 3619 C C . LYS B 1 178 ? -12.32 33.5 20.359 1 92.5 178 LYS B C 1
ATOM 3621 O O . LYS B 1 178 ? -13.148 34.375 20.141 1 92.5 178 LYS B O 1
ATOM 3626 N N . LEU B 1 179 ? -11.07 33.719 20.609 1 93.38 179 LEU B N 1
ATOM 3627 C CA . LEU B 1 179 ? -10.555 35.094 20.641 1 93.38 179 LEU B CA 1
ATOM 3628 C C . LEU B 1 179 ? -10.664 35.75 19.281 1 93.38 179 LEU B C 1
ATOM 3630 O O . LEU B 1 179 ? -10.977 36.938 19.188 1 93.38 179 LEU B O 1
ATOM 3634 N N . LEU B 1 180 ? -10.398 35 18.297 1 92.5 180 LEU B N 1
ATOM 3635 C CA . LEU B 1 180 ? -10.484 35.5 16.922 1 92.5 180 LEU B CA 1
ATOM 3636 C C . LEU B 1 180 ? -11.914 35.875 16.578 1 92.5 180 LEU B C 1
ATOM 3638 O O . LEU B 1 180 ? -12.141 36.969 16.016 1 92.5 180 LEU B O 1
ATOM 3642 N N . VAL B 1 181 ? -12.852 35.062 16.922 1 92.06 181 VAL B N 1
ATOM 3643 C CA . VAL B 1 181 ? -14.25 35.281 16.594 1 92.06 181 VAL B CA 1
ATOM 3644 C C . VAL B 1 181 ? -14.766 36.5 17.328 1 92.06 181 VAL B C 1
ATOM 3646 O O . VAL B 1 181 ? -15.516 37.312 16.766 1 92.06 181 VAL B O 1
ATOM 3649 N N . TYR B 1 182 ? -14.32 36.75 18.531 1 92.94 182 TYR B N 1
ATOM 3650 C CA . TYR B 1 182 ? -14.797 37.844 19.359 1 92.94 182 TYR B CA 1
ATOM 3651 C C . TYR B 1 182 ? -13.891 39.062 19.234 1 92.94 182 TYR B C 1
ATOM 3653 O O . TYR B 1 182 ? -14.109 40.094 19.875 1 92.94 182 TYR B O 1
ATOM 3661 N N . ASN B 1 183 ? -12.914 38.938 18.422 1 92.19 183 ASN B N 1
ATOM 3662 C CA . ASN B 1 183 ? -11.953 40 18.188 1 92.19 183 ASN B CA 1
ATOM 3663 C C . ASN B 1 183 ? -11.312 40.5 19.484 1 92.19 183 ASN B C 1
ATOM 3665 O O . ASN B 1 183 ? -11.273 41.688 19.75 1 92.19 183 ASN B O 1
ATOM 3669 N N . GLU B 1 184 ? -11 39.562 20.297 1 91.94 184 GLU B N 1
ATOM 3670 C CA . GLU B 1 184 ? -10.359 39.875 21.562 1 91.94 184 GLU B CA 1
ATOM 3671 C C . GLU B 1 184 ? -8.836 39.844 21.438 1 91.94 184 GLU B C 1
ATOM 3673 O O . GLU B 1 184 ? -8.297 39.281 20.484 1 91.94 184 GLU B O 1
ATOM 3678 N N . THR B 1 185 ? -8.227 40.469 22.391 1 90 185 THR B N 1
ATOM 3679 C CA . THR B 1 185 ? -6.77 40.531 22.375 1 90 185 THR B CA 1
ATOM 3680 C C . THR B 1 185 ? -6.172 39.156 22.703 1 90 185 THR B C 1
ATOM 3682 O O . THR B 1 185 ? -6.797 38.375 23.406 1 90 185 THR B O 1
ATOM 3685 N N . VAL B 1 186 ? -4.969 38.938 22.266 1 89.56 186 VAL B N 1
ATOM 3686 C CA . VAL B 1 186 ? -4.266 37.688 22.484 1 89.56 186 VAL B CA 1
ATOM 3687 C C . VAL B 1 186 ? -3.699 37.656 23.906 1 89.56 186 VAL B C 1
ATOM 3689 O O . VAL B 1 186 ? -3.391 36.594 24.438 1 89.56 186 VAL B O 1
ATOM 3692 N N . ASN B 1 187 ? -3.547 38.906 24.438 1 86.31 187 ASN B N 1
ATOM 3693 C CA . ASN B 1 187 ? -3.094 39 25.812 1 86.31 187 ASN B CA 1
ATOM 3694 C C . ASN B 1 187 ? -4.211 38.625 26.797 1 86.31 187 ASN B C 1
ATOM 3696 O O . ASN B 1 187 ? -4.633 39.5 27.578 1 86.31 187 ASN B O 1
ATOM 3700 N N . ASN B 1 188 ? -4.754 37.531 26.719 1 88.5 188 ASN B N 1
ATOM 3701 C CA . ASN B 1 188 ? -5.848 36.938 27.5 1 88.5 188 ASN B CA 1
ATOM 3702 C C . ASN B 1 188 ? -5.355 35.844 28.438 1 88.5 188 ASN B C 1
ATOM 3704 O O . ASN B 1 188 ? -4.492 35.062 28.047 1 88.5 188 ASN B O 1
ATOM 3708 N N . SER B 1 189 ? -5.879 35.844 29.609 1 89.19 189 SER B N 1
ATOM 3709 C CA . SER B 1 189 ? -5.43 34.875 30.625 1 89.19 189 SER B CA 1
ATOM 3710 C C . SER B 1 189 ? -5.637 33.438 30.156 1 89.19 189 SER B C 1
ATOM 3712 O O . SER B 1 189 ? -4.809 32.594 30.422 1 89.19 189 SER B O 1
ATOM 3714 N N . GLU B 1 190 ? -6.68 33.219 29.5 1 91.75 190 GLU B N 1
ATOM 3715 C CA . GLU B 1 190 ? -6.957 31.891 29 1 91.75 190 GLU B CA 1
ATOM 3716 C C . GLU B 1 190 ? -5.938 31.469 27.938 1 91.75 190 GLU B C 1
ATOM 3718 O O . GLU B 1 190 ? -5.496 30.328 27.906 1 91.75 190 GLU B O 1
ATOM 3723 N N . MET B 1 191 ? -5.609 32.375 27.109 1 92.38 191 MET B N 1
ATOM 3724 C CA . MET B 1 191 ? -4.625 32.125 26.047 1 92.38 191 MET B CA 1
ATOM 3725 C C . MET B 1 191 ? -3.254 31.828 26.656 1 92.38 191 MET B C 1
ATOM 3727 O O . MET B 1 191 ? -2.598 30.859 26.266 1 92.38 191 MET B O 1
ATOM 3731 N N . LEU B 1 192 ? -2.889 32.625 27.609 1 90.69 192 LEU B N 1
ATOM 3732 C CA . LEU B 1 192 ? -1.586 32.469 28.234 1 90.69 192 LEU B CA 1
ATOM 3733 C C . LEU B 1 192 ? -1.508 31.141 28.984 1 90.69 192 LEU B C 1
ATOM 3735 O O . LEU B 1 192 ? -0.477 30.453 28.938 1 90.69 192 LEU B O 1
ATOM 3739 N N . LYS B 1 193 ? -2.543 30.797 29.594 1 92.06 193 LYS B N 1
ATOM 3740 C CA . LYS B 1 193 ? -2.602 29.516 30.281 1 92.06 193 LYS B CA 1
ATOM 3741 C C . LYS B 1 193 ? -2.488 28.344 29.297 1 92.06 193 LYS B C 1
ATOM 3743 O O . LYS B 1 193 ? -1.785 27.375 29.562 1 92.06 193 LYS B O 1
ATOM 3748 N N . ALA B 1 194 ? -3.213 28.391 28.219 1 92.12 194 ALA B N 1
ATOM 3749 C CA . ALA B 1 194 ? -3.182 27.344 27.203 1 92.12 194 ALA B CA 1
ATOM 3750 C C . ALA B 1 194 ? -1.78 27.188 26.625 1 92.12 194 ALA B C 1
ATOM 3752 O O . ALA B 1 194 ? -1.317 26.062 26.391 1 92.12 194 ALA B O 1
ATOM 3753 N N . ILE B 1 195 ? -1.154 28.312 26.391 1 91.94 195 ILE B N 1
ATOM 3754 C CA . ILE B 1 195 ? 0.207 28.281 25.859 1 91.94 195 ILE B CA 1
ATOM 3755 C C . ILE B 1 195 ? 1.146 27.656 26.891 1 91.94 195 ILE B C 1
ATOM 3757 O O . ILE B 1 195 ? 1.982 26.828 26.562 1 91.94 195 ILE B O 1
ATOM 3761 N N . ASN B 1 196 ? 0.987 28.047 28.062 1 89.81 196 ASN B N 1
ATOM 3762 C CA . ASN B 1 196 ? 1.82 27.531 29.156 1 89.81 196 ASN B CA 1
ATOM 3763 C C . ASN B 1 196 ? 1.73 26.016 29.234 1 89.81 196 ASN B C 1
ATOM 3765 O O . ASN B 1 196 ? 2.719 25.344 29.562 1 89.81 196 ASN B O 1
ATOM 376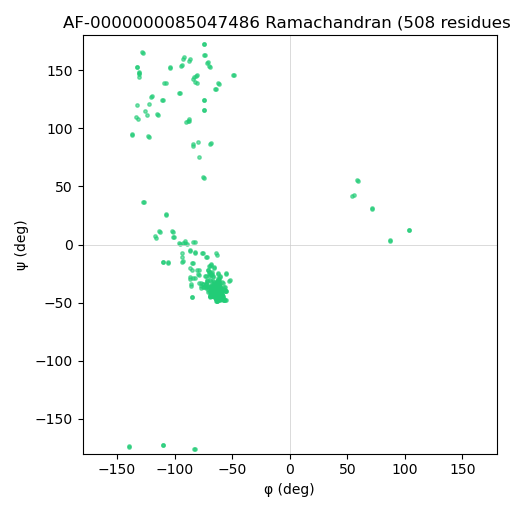9 N N . ASN B 1 197 ? 0.608 25.484 29.031 1 88.25 197 ASN B N 1
ATOM 3770 C CA . ASN B 1 197 ? 0.386 24.047 29.094 1 88.25 197 ASN B CA 1
ATOM 3771 C C . ASN B 1 197 ? 1.133 23.312 27.984 1 88.25 197 ASN B C 1
ATOM 3773 O O . ASN B 1 197 ? 1.349 22.109 28.078 1 88.25 197 ASN B O 1
ATOM 3777 N N . LEU B 1 198 ? 1.517 24.016 26.938 1 86.94 198 LEU B N 1
ATOM 3778 C CA . LEU B 1 198 ? 2.143 23.375 25.781 1 86.94 198 LEU B CA 1
ATOM 3779 C C . LEU B 1 198 ? 3.641 23.656 25.766 1 86.94 198 LEU B C 1
ATOM 3781 O O . LEU B 1 198 ? 4.391 22.984 25.047 1 86.94 198 LEU B O 1
ATOM 3785 N N . VAL B 1 199 ? 3.998 24.594 26.516 1 82.94 199 VAL B N 1
ATOM 3786 C CA . VAL B 1 199 ? 5.363 25.109 26.406 1 82.94 199 VAL B CA 1
ATOM 3787 C C . VAL B 1 199 ? 6.34 24.109 27.031 1 82.94 199 VAL B C 1
ATOM 3789 O O . VAL B 1 199 ? 6.137 23.656 28.156 1 82.94 199 VAL B O 1
ATOM 3792 N N . THR B 1 200 ? 7.23 23.75 26.281 1 79.31 200 THR B N 1
ATOM 3793 C CA . THR B 1 200 ? 8.422 23 26.641 1 79.31 200 THR B CA 1
ATOM 3794 C C . THR B 1 200 ? 9.68 23.688 26.125 1 79.31 200 THR B C 1
ATOM 3796 O O . THR B 1 200 ? 9.594 24.656 25.359 1 79.31 200 THR B O 1
ATOM 3799 N N . PRO B 1 201 ? 10.805 23.281 26.625 1 76.56 201 PRO B N 1
ATOM 3800 C CA . PRO B 1 201 ? 12.031 23.875 26.078 1 76.56 201 PRO B CA 1
ATOM 3801 C C . PRO B 1 201 ? 12.094 23.766 24.547 1 76.56 201 PRO B C 1
ATOM 3803 O O . PRO B 1 201 ? 12.562 24.703 23.891 1 76.56 201 PRO B O 1
ATOM 3806 N N . THR B 1 202 ? 11.547 22.797 24.078 1 78.44 202 THR B N 1
ATOM 3807 C CA . THR B 1 202 ? 11.547 22.594 22.641 1 78.44 202 THR B CA 1
ATOM 3808 C C . THR B 1 202 ? 10.609 23.594 21.953 1 78.44 202 THR B C 1
ATOM 3810 O O . THR B 1 202 ? 10.898 24.078 20.859 1 78.44 202 THR B O 1
ATOM 3813 N N . THR B 1 203 ? 9.617 23.891 22.672 1 81.31 203 THR B N 1
ATOM 3814 C CA . THR B 1 203 ? 8.656 24.844 22.109 1 81.31 203 THR B CA 1
ATOM 3815 C C . THR B 1 203 ? 9.305 26.219 21.938 1 81.31 203 THR B C 1
ATOM 3817 O O . THR B 1 203 ? 9.062 26.906 20.953 1 81.31 203 THR B O 1
ATOM 3820 N N . ARG B 1 204 ? 10.055 26.531 22.906 1 81.81 204 ARG B N 1
ATOM 3821 C CA . ARG B 1 204 ? 10.75 27.812 22.828 1 81.81 204 ARG B CA 1
ATOM 3822 C C . ARG B 1 204 ? 11.734 27.844 21.672 1 81.81 204 ARG B C 1
ATOM 3824 O O . ARG B 1 204 ? 11.828 28.828 20.953 1 81.81 204 ARG B O 1
ATOM 3831 N N . THR B 1 205 ? 12.438 26.781 21.578 1 83.88 205 THR B N 1
ATOM 3832 C CA . THR B 1 205 ? 13.406 26.656 20.5 1 83.88 205 THR B CA 1
ATOM 3833 C C . THR B 1 205 ? 12.711 26.766 19.141 1 83.88 205 THR B C 1
ATOM 3835 O O . THR B 1 205 ? 13.18 27.453 18.234 1 83.88 205 THR B O 1
ATOM 3838 N N . LEU B 1 206 ? 11.586 26.125 19.047 1 83.25 206 LEU B N 1
ATOM 3839 C CA . LEU B 1 206 ? 10.836 26.141 17.797 1 83.25 206 LEU B CA 1
ATOM 3840 C C . LEU B 1 206 ? 10.32 27.531 17.484 1 83.25 206 LEU B C 1
ATOM 3842 O O . LEU B 1 206 ? 10.352 27.969 16.328 1 83.25 206 LEU B O 1
ATOM 3846 N N . PHE B 1 207 ? 9.898 28.141 18.5 1 83.56 207 PHE B N 1
ATOM 3847 C CA . PHE B 1 207 ? 9.391 29.5 18.312 1 83.56 207 PHE B CA 1
ATOM 3848 C C . PHE B 1 207 ? 10.492 30.422 17.812 1 83.56 207 PHE B C 1
ATOM 3850 O O . PHE B 1 207 ? 10.266 31.234 16.922 1 83.56 207 PHE B O 1
ATOM 3857 N N . THR B 1 208 ? 11.633 30.297 18.375 1 84.38 208 THR B N 1
ATOM 3858 C CA . THR B 1 208 ? 12.773 31.094 17.938 1 84.38 208 THR B CA 1
ATOM 3859 C C . THR B 1 208 ? 13.125 30.797 16.484 1 84.38 208 THR B C 1
ATOM 3861 O O . THR B 1 208 ? 13.438 31.719 15.719 1 84.38 208 THR B O 1
ATOM 3864 N N . LEU B 1 209 ? 13.031 29.625 16.141 1 85.62 209 LEU B N 1
ATOM 3865 C CA . LEU B 1 209 ? 13.367 29.203 14.781 1 85.62 209 LEU B CA 1
ATOM 3866 C C . LEU B 1 209 ? 12.344 29.75 13.781 1 85.62 209 LEU B C 1
ATOM 3868 O O . LEU B 1 209 ? 12.688 30.031 12.633 1 85.62 209 LEU B O 1
ATOM 3872 N N . LEU B 1 210 ? 11.133 29.875 14.289 1 83.06 210 LEU B N 1
ATOM 3873 C CA . LEU B 1 210 ? 10.07 30.375 13.422 1 83.06 210 LEU B CA 1
ATOM 3874 C C . LEU B 1 210 ? 10.305 31.844 13.07 1 83.06 210 LEU B C 1
ATOM 3876 O O . LEU B 1 210 ? 9.75 32.344 12.086 1 83.06 210 LEU B O 1
ATOM 3880 N N . GLN B 1 211 ? 11.133 32.469 13.82 1 84.81 211 GLN B N 1
ATOM 3881 C CA . GLN B 1 211 ? 11.445 33.875 13.57 1 84.81 211 GLN B CA 1
ATOM 3882 C C . GLN B 1 211 ? 12.688 34.031 12.695 1 84.81 211 GLN B C 1
ATOM 3884 O O . GLN B 1 211 ? 13.008 35.125 12.242 1 84.81 211 GLN B O 1
ATOM 3889 N N . ASP B 1 212 ? 13.305 32.875 12.484 1 88.12 212 ASP B N 1
ATOM 3890 C CA . ASP B 1 212 ? 14.5 32.844 11.641 1 88.12 212 ASP B CA 1
ATOM 3891 C C . ASP B 1 212 ? 14.125 32.594 10.18 1 88.12 212 ASP B C 1
ATOM 3893 O O . ASP B 1 212 ? 13.93 31.469 9.766 1 88.12 212 ASP B O 1
ATOM 3897 N N . GLU B 1 213 ? 14.203 33.625 9.406 1 87.38 213 GLU B N 1
ATOM 3898 C CA . GLU B 1 213 ? 13.789 33.562 8.008 1 87.38 213 GLU B CA 1
ATOM 3899 C C . GLU B 1 213 ? 14.656 32.594 7.211 1 87.38 213 GLU B C 1
ATOM 3901 O O . GLU B 1 213 ? 14.164 31.906 6.301 1 87.38 213 GLU B O 1
ATOM 3906 N N . THR B 1 214 ? 15.898 32.5 7.523 1 89.94 214 THR B N 1
ATOM 3907 C CA . THR B 1 214 ? 16.828 31.609 6.824 1 89.94 214 THR B CA 1
ATOM 3908 C C . THR B 1 214 ? 16.438 30.156 7.051 1 89.94 214 THR B C 1
ATOM 3910 O O . THR B 1 214 ? 16.438 29.359 6.109 1 89.94 214 THR B O 1
ATOM 3913 N N . PHE B 1 215 ? 16.156 29.906 8.227 1 89.31 215 PHE B N 1
ATOM 3914 C CA . PHE B 1 215 ? 15.742 28.531 8.555 1 89.31 215 PHE B CA 1
ATOM 3915 C C . PHE B 1 215 ? 14.438 28.172 7.852 1 89.31 215 PHE B C 1
ATOM 3917 O O . PHE B 1 215 ? 14.312 27.094 7.281 1 89.31 215 PHE B O 1
ATOM 3924 N N . LEU B 1 216 ? 13.5 29.047 7.852 1 86.81 216 LEU B N 1
ATOM 3925 C CA . LEU B 1 216 ? 12.18 28.766 7.293 1 86.81 216 LEU B CA 1
ATOM 3926 C C . LEU B 1 216 ? 12.258 28.609 5.777 1 86.81 216 LEU B C 1
ATOM 3928 O O . LEU B 1 216 ? 11.516 27.812 5.199 1 86.81 216 LEU B O 1
ATOM 3932 N N . GLU B 1 217 ? 13.055 29.375 5.238 1 86.5 217 GLU B N 1
ATOM 3933 C CA . GLU B 1 217 ? 13.227 29.25 3.793 1 86.5 217 GLU B CA 1
ATOM 3934 C C . GLU B 1 217 ? 13.844 27.906 3.42 1 86.5 217 GLU B C 1
ATOM 3936 O O . GLU B 1 217 ? 13.43 27.281 2.439 1 86.5 217 GLU B O 1
ATOM 3941 N N . ALA B 1 218 ? 14.812 27.5 4.246 1 87.5 218 ALA B N 1
ATOM 3942 C CA . ALA B 1 218 ? 15.508 26.25 3.99 1 87.5 218 ALA B CA 1
ATOM 3943 C C . ALA B 1 218 ? 14.602 25.047 4.238 1 87.5 218 ALA B C 1
ATOM 3945 O O . ALA B 1 218 ? 14.781 23.984 3.637 1 87.5 218 ALA B O 1
ATOM 3946 N N . HIS B 1 219 ? 13.586 25.266 5.062 1 89.25 219 HIS B N 1
ATOM 3947 C CA . HIS B 1 219 ? 12.727 24.141 5.445 1 89.25 219 HIS B CA 1
ATOM 3948 C C . HIS B 1 219 ? 11.258 24.469 5.195 1 89.25 219 HIS B C 1
ATOM 3950 O O . HIS B 1 219 ? 10.391 24.094 5.992 1 89.25 219 HIS B O 1
ATOM 3956 N N . GLN B 1 220 ? 10.992 25.141 4.188 1 84.5 220 GLN B N 1
ATOM 3957 C CA . GLN B 1 220 ? 9.656 25.641 3.883 1 84.5 220 GLN B CA 1
ATOM 3958 C C . GLN B 1 220 ? 8.672 24.484 3.715 1 84.5 220 GLN B C 1
ATOM 3960 O O . GLN B 1 220 ? 7.52 24.578 4.152 1 84.5 220 GLN B O 1
ATOM 3965 N N . HIS B 1 221 ? 9.086 23.406 3.168 1 83.44 221 HIS B N 1
ATOM 3966 C CA . HIS B 1 221 ? 8.195 22.281 2.887 1 83.44 221 HIS B CA 1
ATOM 3967 C C . HIS B 1 221 ? 7.801 21.562 4.168 1 83.44 221 HIS B C 1
ATOM 3969 O O . HIS B 1 221 ? 6.699 21.016 4.262 1 83.44 221 HIS B O 1
ATOM 3975 N N . GLU B 1 222 ? 8.672 21.656 5.129 1 86.56 222 GLU B N 1
ATOM 3976 C CA . GLU B 1 222 ? 8.414 20.969 6.391 1 86.56 222 GLU B CA 1
ATOM 3977 C C . GLU B 1 222 ? 7.586 21.828 7.332 1 86.56 222 GLU B C 1
ATOM 3979 O O . GLU B 1 222 ? 6.754 21.312 8.086 1 86.56 222 GLU B O 1
ATOM 3984 N N . PHE B 1 223 ? 7.719 23.078 7.223 1 86.69 223 PHE B N 1
ATOM 3985 C CA . PHE B 1 223 ? 7.16 23.922 8.281 1 86.69 223 PHE B CA 1
ATOM 3986 C C . PHE B 1 223 ? 6.047 24.797 7.734 1 86.69 223 PHE B C 1
ATOM 3988 O O . PHE B 1 223 ? 5.461 25.594 8.477 1 86.69 223 PHE B O 1
ATOM 3995 N N . ASN B 1 224 ? 5.688 24.594 6.5 1 80.19 224 ASN B N 1
ATOM 3996 C CA . ASN B 1 224 ? 4.496 25.25 5.965 1 80.19 224 ASN B CA 1
ATOM 3997 C C . ASN B 1 224 ? 3.229 24.469 6.309 1 80.19 224 ASN B C 1
ATOM 3999 O O . ASN B 1 224 ? 2.746 23.672 5.5 1 80.19 224 ASN B O 1
ATOM 4003 N N . SER B 1 225 ? 2.697 24.75 7.555 1 79.12 225 SER B N 1
ATOM 4004 C CA . SER B 1 225 ? 1.599 23.969 8.109 1 79.12 225 SER B CA 1
ATOM 4005 C C . SER B 1 225 ? 0.248 24.5 7.652 1 79.12 225 SER B C 1
ATOM 4007 O O . SER B 1 225 ? 0.137 25.672 7.277 1 79.12 225 SER B O 1
ATOM 4009 N N . TYR B 1 226 ? -0.66 23.5 7.805 1 82.56 226 TYR B N 1
ATOM 4010 C CA . TYR B 1 226 ? -2.045 23.859 7.516 1 82.56 226 TYR B CA 1
ATOM 4011 C C . TYR B 1 226 ? -2.676 24.594 8.688 1 82.56 226 TYR B C 1
ATOM 4013 O O . TYR B 1 226 ? -2.92 24 9.742 1 82.56 226 TYR B O 1
ATOM 4021 N N . ILE B 1 227 ? -2.582 25.953 8.812 1 85.94 227 ILE B N 1
ATOM 4022 C CA . ILE B 1 227 ? -3.307 26.812 9.742 1 85.94 227 ILE B CA 1
ATOM 4023 C C . ILE B 1 227 ? -3.875 28.016 9.008 1 85.94 227 ILE B C 1
ATOM 4025 O O . ILE B 1 227 ? -3.133 28.766 8.367 1 85.94 227 ILE B O 1
ATOM 4029 N N . PRO B 1 228 ? -5.184 28.031 9.117 1 86.75 228 PRO B N 1
ATOM 4030 C CA . PRO B 1 228 ? -5.754 29.219 8.484 1 86.75 228 PRO B CA 1
ATOM 4031 C C . PRO B 1 228 ? -5.035 30.516 8.898 1 86.75 228 PRO B C 1
ATOM 4033 O O . PRO B 1 228 ? -4.613 30.641 10.047 1 86.75 228 PRO B O 1
ATOM 4036 N N . GLU B 1 229 ? -4.961 31.438 7.973 1 84.81 229 GLU B N 1
ATOM 4037 C CA . GLU B 1 229 ? -4.125 32.625 8.148 1 84.81 229 GLU B CA 1
ATOM 4038 C C . GLU B 1 229 ? -4.523 33.406 9.398 1 84.81 229 GLU B C 1
ATOM 4040 O O . GLU B 1 229 ? -3.67 33.781 10.203 1 84.81 229 GLU B O 1
ATOM 4045 N N . ASP B 1 230 ? -5.805 33.625 9.547 1 87.94 230 ASP B N 1
ATOM 4046 C CA . ASP B 1 230 ? -6.273 34.406 10.688 1 87.94 230 ASP B CA 1
ATOM 4047 C C . ASP B 1 230 ? -5.957 33.719 12.008 1 87.94 230 ASP B C 1
ATOM 4049 O O . ASP B 1 230 ? -5.488 34.344 12.953 1 87.94 230 ASP B O 1
ATOM 4053 N N . LEU B 1 231 ? -6.172 32.469 12.016 1 91.25 231 LEU B N 1
ATOM 4054 C CA . LEU B 1 231 ? -5.867 31.703 13.211 1 91.25 231 LEU B CA 1
ATOM 4055 C C . LEU B 1 231 ? -4.363 31.688 13.484 1 91.25 231 LEU B C 1
ATOM 4057 O O . LEU B 1 231 ? -3.936 31.797 14.633 1 91.25 231 LEU B O 1
ATOM 4061 N N . GLY B 1 232 ? -3.596 31.594 12.445 1 89.81 232 GLY B N 1
ATOM 4062 C CA . GLY B 1 232 ? -2.146 31.562 12.555 1 89.81 232 GLY B CA 1
ATOM 4063 C C . GLY B 1 232 ? -1.566 32.844 13.102 1 89.81 232 GLY B C 1
ATOM 4064 O O . GLY B 1 232 ? -0.649 32.812 13.93 1 89.81 232 GLY B O 1
ATOM 4065 N N . ILE B 1 233 ? -2.09 33.875 12.633 1 89.12 233 ILE B N 1
ATOM 4066 C CA . ILE B 1 233 ? -1.635 35.188 13.094 1 89.12 233 ILE B CA 1
ATOM 4067 C C . ILE B 1 233 ? -1.907 35.344 14.594 1 89.12 233 ILE B C 1
ATOM 4069 O O . ILE B 1 233 ? -1.034 35.75 15.352 1 89.12 233 ILE B O 1
ATOM 4073 N N . TYR B 1 234 ? -3.104 34.969 15.016 1 91.81 234 TYR B N 1
ATOM 4074 C CA . TYR B 1 234 ? -3.465 35.062 16.422 1 91.81 234 TYR B CA 1
ATOM 4075 C C . TYR B 1 234 ? -2.572 34.156 17.266 1 91.81 234 TYR B C 1
ATOM 4077 O O . TYR B 1 234 ? -2.15 34.531 18.359 1 91.81 234 TYR B O 1
ATOM 4085 N N . LEU B 1 235 ? -2.316 33 16.781 1 91.31 235 LEU B N 1
ATOM 4086 C CA . LEU B 1 235 ? -1.456 32.062 17.5 1 91.31 235 LEU B CA 1
ATOM 4087 C C . LEU B 1 235 ? -0.045 32.625 17.641 1 91.31 235 LEU B C 1
ATOM 4089 O O . LEU B 1 235 ? 0.54 32.562 18.734 1 91.31 235 LEU B O 1
ATOM 4093 N N . TYR B 1 236 ? 0.435 33.125 16.594 1 88.44 236 TYR B N 1
ATOM 4094 C CA . TYR B 1 236 ? 1.781 33.688 16.594 1 88.44 236 TYR B CA 1
ATOM 4095 C C . TYR B 1 236 ? 1.886 34.844 17.562 1 88.44 236 TYR B C 1
ATOM 4097 O O . TYR B 1 236 ? 2.85 34.938 18.328 1 88.44 236 TYR B O 1
ATOM 4105 N N . GLU B 1 237 ? 0.938 35.719 17.5 1 90.75 237 GLU B N 1
ATOM 4106 C CA . GLU B 1 237 ? 0.923 36.875 18.391 1 90.75 237 GLU B CA 1
ATOM 4107 C C . GLU B 1 237 ? 0.804 36.438 19.859 1 90.75 237 GLU B C 1
ATOM 4109 O O . GLU B 1 237 ? 1.388 37.062 20.734 1 90.75 237 GLU B O 1
ATOM 4114 N N . GLY B 1 238 ? 0.001 35.406 20.062 1 89.94 238 GLY B N 1
ATOM 4115 C CA . GLY B 1 238 ? -0.099 34.875 21.406 1 89.94 238 GLY B CA 1
ATOM 4116 C C . GLY B 1 238 ? 1.217 34.344 21.938 1 89.94 238 GLY B C 1
ATOM 4117 O O . GLY B 1 238 ? 1.592 34.594 23.078 1 89.94 238 GLY B O 1
ATOM 4118 N N . LEU B 1 239 ? 1.877 33.625 21.125 1 89.12 239 LEU B N 1
ATOM 4119 C CA . LEU B 1 239 ? 3.17 33.062 21.5 1 89.12 239 LEU B CA 1
ATOM 4120 C C . LEU B 1 239 ? 4.195 34.188 21.75 1 89.12 239 LEU B C 1
ATOM 4122 O O . LEU B 1 239 ? 4.98 34.094 22.688 1 89.12 239 LEU B O 1
ATOM 4126 N N . LYS B 1 240 ? 4.18 35.094 20.844 1 88.56 240 LYS B N 1
ATOM 4127 C CA . LYS B 1 240 ? 5.078 36.25 21 1 88.56 240 LYS B CA 1
ATOM 4128 C C . LYS B 1 240 ? 4.848 36.938 22.328 1 88.56 240 LYS B C 1
ATOM 4130 O O . LYS B 1 240 ? 5.801 37.281 23.047 1 88.56 240 LYS B O 1
ATOM 4135 N N . ALA B 1 241 ? 3.646 37.188 22.656 1 88.94 241 ALA B N 1
ATOM 4136 C CA . ALA B 1 241 ? 3.293 37.812 23.922 1 88.94 241 ALA B CA 1
ATOM 4137 C C . ALA B 1 241 ? 3.736 36.969 25.109 1 88.94 241 ALA B C 1
ATOM 4139 O O . ALA B 1 241 ? 4.238 37.5 26.094 1 88.94 241 ALA B O 1
ATOM 4140 N N . TYR B 1 242 ? 3.533 35.719 25 1 89.69 242 TYR B N 1
ATOM 4141 C CA . TYR B 1 242 ? 3.891 34.812 26.078 1 89.69 242 TYR B CA 1
ATOM 4142 C C . TYR B 1 242 ? 5.395 34.812 26.312 1 89.69 242 TYR B C 1
ATOM 4144 O O . TYR B 1 242 ? 5.844 34.906 27.453 1 89.69 242 TYR B O 1
ATOM 4152 N N . PHE B 1 243 ? 6.242 34.719 25.297 1 86.38 243 PHE B N 1
ATOM 4153 C CA . PHE B 1 243 ? 7.684 34.562 25.453 1 86.38 243 PHE B CA 1
ATOM 4154 C C . PHE B 1 243 ? 8.359 35.906 25.703 1 86.38 243 PHE B C 1
ATOM 4156 O O . PHE B 1 243 ? 9.422 35.969 26.328 1 86.38 243 PHE B O 1
ATOM 4163 N N . THR B 1 244 ? 7.809 37 25.203 1 82.75 244 THR B N 1
ATOM 4164 C CA . THR B 1 244 ? 8.352 38.312 25.5 1 82.75 244 THR B CA 1
ATOM 4165 C C . THR B 1 244 ? 8.117 38.656 26.969 1 82.75 244 THR B C 1
ATOM 4167 O O . THR B 1 244 ? 8.969 39.281 27.609 1 82.75 244 THR B O 1
ATOM 4170 N N . SER B 1 245 ? 7.012 38.375 27.484 1 76.56 245 SER B N 1
ATOM 4171 C CA . SER B 1 245 ? 6.695 38.656 28.875 1 76.56 245 SER B CA 1
ATOM 4172 C C . SER B 1 245 ? 7.551 37.844 29.828 1 76.56 245 SER B C 1
ATOM 4174 O O . SER B 1 245 ? 7.945 38.312 30.891 1 76.56 245 SER B O 1
ATOM 4176 N N . ARG B 1 246 ? 7.906 36.656 29.516 1 71.12 246 ARG B N 1
ATOM 4177 C CA . ARG B 1 246 ? 8.656 35.781 30.406 1 71.12 246 ARG B CA 1
ATOM 4178 C C . ARG B 1 246 ? 10.156 36 30.297 1 71.12 246 ARG B C 1
ATOM 4180 O O . ARG B 1 246 ? 10.898 35.781 31.25 1 71.12 246 ARG B O 1
ATOM 4187 N N . SER B 1 247 ? 10.633 36.312 29.125 1 63.94 247 SER B N 1
ATOM 4188 C CA . SER B 1 247 ? 12.031 36.688 29.016 1 63.94 247 SER B CA 1
ATOM 4189 C C . SER B 1 247 ? 12.328 37.906 29.891 1 63.94 247 SER B C 1
ATOM 4191 O O . SER B 1 247 ? 13.414 38.031 30.484 1 63.94 247 SER B O 1
ATOM 4193 N N . SER B 1 248 ? 11.344 38.75 30.016 1 55.47 248 SER B N 1
ATOM 4194 C CA . SER B 1 248 ? 11.516 39.906 30.875 1 55.47 248 SER B CA 1
ATOM 4195 C C . SER B 1 248 ? 11.516 39.5 32.344 1 55.47 248 SER B C 1
ATOM 4197 O O . SER B 1 248 ? 12.242 40.094 33.156 1 55.47 248 SER B O 1
ATOM 4199 N N . GLN B 1 249 ? 10.812 38.5 32.625 1 54.34 249 GLN B N 1
ATOM 4200 C CA . GLN B 1 249 ? 10.773 38.062 34 1 54.34 249 GLN B CA 1
ATOM 4201 C C . GLN B 1 249 ? 12.039 37.312 34.375 1 54.34 249 GLN B C 1
ATOM 4203 O O . GLN B 1 249 ? 12.508 37.375 35.531 1 54.34 249 GLN B O 1
ATOM 4208 N N . GLU B 1 250 ? 12.547 36.531 33.406 1 55.47 250 GLU B N 1
ATOM 4209 C CA . GLU B 1 250 ? 13.797 35.812 33.688 1 55.47 250 GLU B CA 1
ATOM 4210 C C . GLU B 1 250 ? 14.969 36.781 33.75 1 55.47 250 GLU B C 1
ATOM 4212 O O . GLU B 1 250 ? 15.906 36.594 34.531 1 55.47 250 GLU B O 1
ATOM 4217 N N . GLU B 1 251 ? 15.016 37.812 32.875 1 49.97 251 GLU B N 1
ATOM 4218 C CA . GLU B 1 251 ? 16.047 38.844 32.969 1 49.97 251 GLU B CA 1
ATOM 4219 C C . GLU B 1 251 ? 15.922 39.625 34.281 1 49.97 251 GLU B C 1
ATOM 4221 O O . GLU B 1 251 ? 16.938 40 34.875 1 49.97 251 GLU B O 1
ATOM 4226 N N . ASP B 1 252 ? 14.867 39.906 34.719 1 48.56 252 ASP B N 1
ATOM 4227 C CA . ASP B 1 252 ? 14.672 40.625 35.969 1 48.56 252 ASP B CA 1
ATOM 4228 C C . ASP B 1 252 ? 15.094 39.781 37.188 1 48.56 252 ASP B C 1
ATOM 4230 O O . ASP B 1 252 ? 15.539 40.312 38.188 1 48.56 252 ASP B O 1
ATOM 4234 N N . LYS B 1 253 ? 15.117 38.5 37.125 1 50.59 253 LYS B N 1
ATOM 4235 C CA . LYS B 1 253 ? 15.594 37.688 38.219 1 50.59 253 LYS B CA 1
ATOM 4236 C C . LYS B 1 253 ? 17.125 37.625 38.25 1 50.59 253 LYS B C 1
ATOM 4238 O O . LYS B 1 253 ? 17.703 37.188 39.25 1 50.59 253 LYS B O 1
ATOM 4243 N N . LYS B 1 254 ? 17.641 37.812 37.156 1 57.38 254 LYS B N 1
ATOM 4244 C CA . LYS B 1 254 ? 19.094 37.719 37.188 1 57.38 254 LYS B CA 1
ATOM 4245 C C . LYS B 1 254 ? 19.703 38.969 37.812 1 57.38 254 LYS B C 1
ATOM 4247 O O . LYS B 1 254 ? 20.906 39 38.094 1 57.38 254 LYS B O 1
ATOM 4252 N N . ASP B 1 255 ? 19.062 40 37.562 1 45.38 255 ASP B N 1
ATOM 4253 C CA . ASP B 1 255 ? 19.516 41.281 38.125 1 45.38 255 ASP B CA 1
ATOM 4254 C C . ASP B 1 255 ? 19.188 41.375 39.594 1 45.38 255 ASP B C 1
ATOM 4256 O O . ASP B 1 255 ? 19.484 42.375 40.25 1 45.38 255 ASP B O 1
ATOM 4260 N N . VAL B 1 256 ? 18.484 40.438 39.969 1 40.72 256 VAL B N 1
ATOM 4261 C CA . VAL B 1 256 ? 18.391 40.438 41.438 1 40.72 256 VAL B CA 1
ATOM 4262 C C . VAL B 1 256 ? 19.406 39.469 42 1 40.72 256 VAL B C 1
ATOM 4264 O O . VAL B 1 256 ? 19.594 38.375 41.469 1 40.72 256 VAL B O 1
#

=== Feature glossary ===
The record interleaves many kinds of information about one protein. Here is each kind framed as the question it answers.

Q: What does the local fold look like, residue by residue?
A: A 3Di character summarizes, for each residue, the relative orientation of the Cα frame of its nearest spatial neighbor. Because it encodes fold topology rather than chemistry, 3Di alignments detect remote structural similarity that sequence alignment misses.

Q: Which residues are in helices, strands, or loops?
A: Secondary structure is the local, repeating backbone conformation. DSSP classifies it into eight states by reading the hydrogen-bond network: three helix types (H, G, I), two β types (E, B), two non-regular types (T, S), and unstructured coil (-).

Q: How big and how compact is the whole molecule?
A: Three whole-structure scalars: the radius of gyration (RMS distance of Cα from centroid, in Å), the count of Cα–Cα contacts (pairs closer than 8 Å and separated by more than four residues in sequence — i.e. tertiary, not local, contacts), and the bounding-box dimensions. Together they distinguish compact globular folds from extended fibres or disordered chains.

Q: How confident is the AlphaFold model at each residue?
A: For AlphaFold models, the B-factor field carries pLDDT — the model's own estimate of local accuracy on a 0–100 scale. Regions with pLDDT<50 should be treated as essentially unmodeled; they often correspond to intrinsically disordered segments.

Q: What family and function is it annotated with?
A: Functional annotations link the protein to curated databases. InterPro entries identify conserved domains and families by matching the sequence against member-database signatures (Pfam, PROSITE, CDD, …). Gene Ontology (GO) terms describe molecular function, biological process, and cellular component in a controlled vocabulary. CATH places the structure in a hierarchical fold classification (Class/Architecture/Topology/Homologous-superfamily). The organism is the source species.

Q: What known structures does this most resemble?
A: Nearest PDB neighbors are the top structural matches found by Foldseek when searching this structure against the entire Protein Data Bank. Each hit reports a TM-score (0 to 1; >0.5 almost always implies the same fold) and an E-value. These are *structural* homologs — they may share no detectable sequence similarity.

Q: Which residues are buried vs exposed?
A: Solvent-accessible surface area (SASA) is the area in Å² traced out by the centre of a 1.4 Å probe sphere (a water molecule) rolled over the protein's van der Waals surface (Shrake–Rupley / Lee–Richards construction). Buried residues have near-zero SASA; fully exposed residues can exceed 200 Å². The total SASA scales roughly with the number of surface residues.

Q: What are the backbone torsion angles?
A: φ (phi) and ψ (psi) are the two rotatable backbone dihedrals per residue: φ is the C(i-1)–N–Cα–C torsion, ψ is the N–Cα–C–N(i+1) torsion, both in degrees on (−180°, 180°]. α-helical residues cluster near (−60°, −45°); β-strand residues near (−120°, +130°). A Ramachandran plot is simply a scatter of (φ, ψ) for every residue.

Q: Are the domains correctly placed relative to each other?
A: Predicted aligned error is AlphaFold's pairwise confidence. Unlike pLDDT (per-residue), PAE is per-residue-pair and captures whether two parts of the structure are correctly placed relative to each other. Units are ångströms of expected positional error.

Q: What if only a Cα trace is available?
A: P-SEA three-state annotation labels each residue as helix, strand, or coil based purely on the geometry of the Cα trace. It serves as a fallback when the full backbone (and thus DSSP) is unavailable.

Q: What is the amino-acid chain?
A: This is the polypeptide sequence — one letter per residue, N-terminus first. Length ranges from a few dozen residues for small domains to over a thousand for large multi-domain proteins.

Q: What do the rendered images show?
A: The six renders are orthographic views along the three Cartesian axes in both directions. Representation (cartoon, sticks, or surface) and color scheme (sequence-rainbow or by-chain) vary across proteins so the training set covers all the common visualization conventions.

Q: What do the diagnostic plots show?
A: Plot images: a contact map (which residues are close in 3D, as an N×N binary image), a Ramachandran scatter (backbone torsion angles, revealing secondary-structure composition at a glance), and — for AlphaFold structures — a PAE heatmap (pairwise prediction confidence).

Q: How mobile is each atom in the crystal?
A: B-factor (Debye–Waller factor) reflects atomic displacement in the crystal lattice. It is an experimental observable (units Å²), not a prediction; low values mean the atom is pinned down, high values mean it moves or is heterogeneous across the crystal.

Q: Where is each backbone atom in 3D?
A: The mmCIF table is the protein's shape written out atom by atom. For each backbone N, Cα, C, and carbonyl O, it records an (x, y, z) coordinate triple in Å plus the residue type, chain letter, and residue number.